Protein AF-A0CLV0-F1 (afdb_monomer)

Nearest PDB structures (foldseek):
  8cqq-assembly1_A  TM=9.476E-01  e=3.083E-15  synthetic construct
  1fch-assembly1_A  TM=4.974E-01  e=4.348E-08  Homo sapiens
  3fp3-assembly1_A  TM=4.958E-01  e=5.703E-08  Saccharomyces cerevisiae
  8ye5-assembly1_A  TM=9.388E-01  e=4.620E-04  Dehalobacter sp.
  8ye5-assembly1_B  TM=9.242E-01  e=5.536E-04  Dehalobacter sp.

Mean predicted aligned error: 18.73 Å

Organism: Paramecium tetraurelia (NCBI:txid5888)

Secondary structure (DSSP, 8-state):
---SSB--STTTTTSBP-EEE--TT--S-SEE-HHHHHHHSGGGGGGEEEHHHHHHHHHHHHHHHHHHHHHHHHHHHHHHHHHHHHHHHHHHHHHHHHHHHHHHHHS-TTTGGGTS-TTTTTTT-SSHHHHHHHHHHHHHHHHHHHHHHHHHHHHHHHSGGG--S-------------------------S-HHHHHHHHHHHHHHHHHHHHHTT-HHHHHHHHHHHHHH-TT-HHHHHHHHHHHHHTT-HHHHHHHHHHHHHTT---HHHHHHHHHHHHHTT-HHHHHHHHHHHHHH---HHHHHHHHHHHHHTT-HHHHHHHHHHHHHH---HHHHHHHHHHHHHHT-HHHHHHHHHHHHHH-TT-HHHHHHHHHHHHHTT-HHHHHHHHHHHHHH-TT-HHHHHHHHHHHHHTT-HHHHHHHHHHHHHH---HHHHHHHHHHHHHTT-HHHHHHHHHHHHHHH--

Sequence (468 aa):
MDYGYYCSILDHTNEPIIGFCFYQECDKPKQICFNCFSQLHQRHQNDCLRFDKIALMISDSVKILDNLEKQEQNKMENMINLFKKNLKFISSEKAKLAQLLQQLNNQDCSQQWRNVTLNKYVKNNKYWYKFHFNSLGLQLEEIKKFERSLDQFFQPYLKADTIFISTSEPQAQIGSIERQNSNRSQESPTQPQGLKSESLAVECLTSAVDLYKEDNYQDALNFSNQAIKINSNLEQAYLIKGLCLVHLEQFEEAVDSLNDCLRLNLKIETVYYHKGYSLFVLKQFDEAIECFDRALELKANPDFYLKKAQALMSQEKYNQALESVNRALDIKTKKEYLHLKGAILHKLGNSQEELNCYLAAHGLDPNSSSINHNIGVALHKLERYQEALQYFDAALAVEPDSPDTLNQKGITLLASQSYQKALECFDSALAYKEKPEYLTNKAKTLNFLKRQKEALDIFEYVSKNYGE

Radius of gyration: 36.19 Å; Cα contacts (8 Å, |Δi|>4): 501; chains: 1; bounding box: 84×63×110 Å

Structure (mmCIF, N/CA/C/O backbone):
data_AF-A0CLV0-F1
#
_entry.id   AF-A0CLV0-F1
#
loop_
_atom_site.group_PDB
_atom_site.id
_atom_site.type_symbol
_atom_site.label_atom_id
_atom_site.label_alt_id
_atom_site.label_comp_id
_atom_site.label_asym_id
_atom_site.label_entity_id
_atom_site.label_seq_id
_atom_site.pdbx_PDB_ins_code
_atom_site.Cartn_x
_atom_site.Cartn_y
_atom_site.Cartn_z
_atom_site.occupancy
_atom_site.B_iso_or_equiv
_atom_site.auth_seq_id
_atom_site.auth_comp_id
_atom_site.auth_asym_id
_atom_site.auth_atom_id
_atom_site.pdbx_PDB_model_num
ATOM 1 N N . MET A 1 1 ? 43.738 6.822 41.430 1.00 32.94 1 MET A N 1
ATOM 2 C CA . MET A 1 1 ? 42.416 7.182 41.975 1.00 32.94 1 MET A CA 1
ATOM 3 C C . MET A 1 1 ? 41.557 5.938 41.841 1.00 32.94 1 MET A C 1
ATOM 5 O O . MET A 1 1 ? 41.251 5.561 40.717 1.00 32.94 1 MET A O 1
ATOM 9 N N . ASP A 1 2 ? 41.316 5.241 42.953 1.00 36.28 2 ASP A N 1
ATOM 10 C CA . ASP A 1 2 ? 40.530 4.002 43.016 1.00 36.28 2 ASP A CA 1
ATOM 11 C C . ASP A 1 2 ? 39.057 4.303 42.723 1.00 36.28 2 ASP A C 1
ATOM 13 O O . ASP A 1 2 ? 38.303 4.718 43.601 1.00 36.28 2 ASP A O 1
ATOM 17 N N . TYR A 1 3 ? 38.647 4.140 41.468 1.00 45.28 3 TYR A N 1
ATOM 18 C CA . TYR A 1 3 ? 37.254 4.279 41.063 1.00 45.28 3 TYR A CA 1
ATOM 19 C C . TYR A 1 3 ? 36.585 2.894 40.994 1.00 45.28 3 TYR A C 1
ATOM 21 O O . TYR A 1 3 ? 36.884 2.097 40.111 1.00 45.28 3 TYR A O 1
ATOM 29 N N . GLY A 1 4 ? 35.631 2.640 41.898 1.00 53.91 4 GLY A N 1
ATOM 30 C CA . GLY A 1 4 ? 34.330 2.088 41.492 1.00 53.91 4 GLY A CA 1
ATOM 31 C C . GLY A 1 4 ? 34.071 0.575 41.518 1.00 53.91 4 GLY A C 1
ATOM 32 O O . GLY A 1 4 ? 33.159 0.151 40.815 1.00 53.91 4 GLY A O 1
ATOM 33 N N . TYR A 1 5 ? 34.784 -0.240 42.304 1.00 64.56 5 TYR A N 1
ATOM 34 C CA . TYR A 1 5 ? 34.462 -1.682 42.439 1.00 64.56 5 TYR A CA 1
ATOM 35 C C . TYR A 1 5 ? 33.765 -2.074 43.743 1.00 64.56 5 TYR A C 1
ATOM 37 O O . TYR A 1 5 ? 33.403 -3.238 43.913 1.00 64.56 5 TYR A O 1
ATOM 45 N N . TYR A 1 6 ? 33.545 -1.117 44.642 1.00 71.56 6 TYR A N 1
ATOM 46 C CA . TYR A 1 6 ? 32.941 -1.353 45.949 1.00 71.56 6 TYR A CA 1
ATOM 47 C C . TYR A 1 6 ? 31.610 -0.615 46.072 1.00 71.56 6 TYR A C 1
ATOM 49 O O . TYR A 1 6 ? 31.406 0.436 45.459 1.00 71.56 6 TYR A O 1
ATOM 57 N N . CYS A 1 7 ? 30.682 -1.197 46.824 1.00 75.06 7 CYS A N 1
ATOM 58 C CA . CYS A 1 7 ? 29.358 -0.641 47.036 1.00 75.06 7 CYS A CA 1
ATOM 59 C C . CYS A 1 7 ? 29.448 0.729 47.712 1.00 75.06 7 CYS A C 1
ATOM 61 O O . CYS A 1 7 ? 30.286 0.953 48.570 1.00 75.06 7 CYS A O 1
ATOM 63 N N . SER A 1 8 ? 28.577 1.662 47.337 1.00 72.44 8 SER A N 1
ATOM 64 C CA . SER A 1 8 ? 28.576 3.028 47.874 1.00 72.44 8 SER A CA 1
ATOM 65 C C . SER A 1 8 ? 27.551 3.247 48.995 1.00 72.44 8 SER A C 1
ATOM 67 O O . SER A 1 8 ? 27.339 4.381 49.419 1.00 72.44 8 SER A O 1
ATOM 69 N N . ILE A 1 9 ? 26.867 2.192 49.450 1.00 78.50 9 ILE A N 1
ATOM 70 C CA . ILE A 1 9 ? 25.898 2.271 50.552 1.00 78.50 9 ILE A CA 1
ATOM 71 C C . ILE A 1 9 ? 26.665 2.289 51.877 1.00 78.50 9 ILE A C 1
ATOM 73 O O . ILE A 1 9 ? 27.536 1.447 52.061 1.00 78.50 9 ILE A O 1
ATOM 77 N N . LEU A 1 10 ? 26.323 3.218 52.784 1.00 71.75 10 LEU A N 1
ATOM 78 C CA . LEU A 1 10 ? 27.003 3.482 54.069 1.00 71.75 10 LEU A CA 1
ATOM 79 C C . LEU A 1 10 ? 27.412 2.210 54.844 1.00 71.75 10 LEU A C 1
ATOM 81 O O . LEU A 1 10 ? 28.551 2.133 55.300 1.00 71.75 10 LEU A O 1
ATOM 85 N N . ASP A 1 11 ? 26.549 1.191 54.894 1.00 76.06 11 ASP A N 1
ATOM 86 C CA . ASP A 1 11 ? 26.804 -0.069 55.615 1.00 76.06 11 ASP A CA 1
ATOM 87 C C . ASP A 1 11 ? 27.501 -1.164 54.779 1.00 76.06 11 ASP A C 1
ATOM 89 O O . ASP A 1 11 ? 27.912 -2.190 55.316 1.00 76.06 11 ASP A O 1
ATOM 93 N N . HIS A 1 12 ? 27.660 -0.970 53.467 1.00 77.81 12 HIS A N 1
ATOM 94 C CA . HIS A 1 12 ? 28.264 -1.931 52.529 1.00 77.81 12 HIS A CA 1
ATOM 95 C C . HIS A 1 12 ? 29.518 -1.375 51.838 1.00 77.81 12 HIS A C 1
ATOM 97 O O . HIS A 1 12 ? 29.984 -1.953 50.861 1.00 77.81 12 HIS A O 1
ATOM 103 N N . THR A 1 13 ? 30.073 -0.263 52.324 1.00 74.94 13 THR A N 1
ATOM 104 C CA . THR A 1 13 ? 31.101 0.541 51.630 1.00 74.94 13 THR A CA 1
ATOM 105 C C . THR A 1 13 ? 32.360 -0.213 51.182 1.00 74.94 13 THR A C 1
ATOM 107 O O . THR A 1 13 ? 33.031 0.212 50.246 1.00 74.94 13 THR A O 1
ATOM 110 N N . ASN A 1 14 ? 32.661 -1.353 51.809 1.00 77.31 14 ASN A N 1
ATOM 111 C CA . ASN A 1 14 ? 33.812 -2.204 51.493 1.00 77.31 14 ASN A CA 1
ATOM 112 C C . ASN A 1 14 ? 33.442 -3.499 50.745 1.00 77.31 14 ASN A C 1
ATOM 114 O O . ASN A 1 14 ? 34.305 -4.348 50.527 1.00 77.31 14 ASN A O 1
ATOM 118 N N . GLU A 1 15 ? 32.176 -3.694 50.363 1.00 79.69 15 GLU A N 1
ATOM 119 C CA . GLU A 1 15 ? 31.750 -4.899 49.650 1.00 79.69 15 GLU A CA 1
ATOM 120 C C . GLU A 1 15 ? 31.927 -4.763 48.139 1.00 79.69 15 GLU A C 1
ATOM 122 O O . GLU A 1 15 ? 31.480 -3.767 47.565 1.00 79.69 15 GLU A O 1
ATOM 127 N N . PRO A 1 16 ? 32.504 -5.766 47.458 1.00 82.06 16 PRO A N 1
ATOM 128 C CA . PRO A 1 16 ? 32.657 -5.721 46.016 1.00 82.06 16 PRO A CA 1
ATOM 129 C C . PRO A 1 16 ? 31.299 -5.810 45.312 1.00 82.06 16 PRO A C 1
ATOM 131 O O . PRO A 1 16 ? 30.414 -6.579 45.703 1.00 82.06 16 PRO A O 1
ATOM 134 N N . ILE A 1 17 ? 31.145 -5.048 44.232 1.00 83.19 17 ILE A N 1
ATOM 135 C CA . ILE A 1 17 ? 30.003 -5.187 43.328 1.00 83.19 17 ILE A CA 1
ATOM 136 C C . ILE A 1 17 ? 30.116 -6.525 42.593 1.00 83.19 17 ILE A C 1
ATOM 138 O O . ILE A 1 17 ? 31.163 -6.874 42.053 1.00 83.19 17 ILE A O 1
ATOM 142 N N . ILE A 1 18 ? 29.019 -7.278 42.563 1.00 77.69 18 ILE A N 1
ATOM 143 C CA . ILE A 1 18 ? 28.933 -8.616 41.968 1.00 77.69 18 ILE A CA 1
ATOM 144 C C . ILE A 1 18 ? 28.013 -8.672 40.744 1.00 77.69 18 ILE A C 1
ATOM 146 O O . ILE A 1 18 ? 27.947 -9.717 40.096 1.00 77.69 18 ILE A O 1
ATOM 150 N N . GLY A 1 19 ? 27.303 -7.586 40.422 1.00 75.81 19 GLY A N 1
ATOM 151 C CA . GLY A 1 19 ? 26.393 -7.528 39.280 1.00 75.81 19 GLY A CA 1
ATOM 152 C C . GLY A 1 19 ? 25.547 -6.259 39.207 1.00 75.81 19 GLY A C 1
ATOM 153 O O . GLY A 1 19 ? 25.827 -5.266 39.885 1.00 75.81 19 GLY A O 1
ATOM 154 N N . PHE A 1 20 ? 24.462 -6.334 38.431 1.00 82.06 20 PHE A N 1
ATOM 155 C CA . PHE A 1 20 ? 23.511 -5.239 38.240 1.00 82.06 20 PHE A CA 1
ATOM 156 C C . PHE A 1 20 ? 22.046 -5.669 38.380 1.00 82.06 20 PHE A C 1
ATOM 158 O O . PHE A 1 20 ? 21.681 -6.801 38.068 1.00 82.06 20 PHE A O 1
ATOM 165 N N . CYS A 1 21 ? 21.196 -4.736 38.809 1.00 79.31 21 CYS A N 1
ATOM 166 C CA . CYS A 1 21 ? 19.741 -4.838 38.766 1.00 79.31 21 CYS A CA 1
ATOM 167 C C . CYS A 1 21 ? 19.196 -4.158 37.505 1.00 79.31 21 CYS A C 1
ATOM 169 O O . CYS A 1 21 ? 19.413 -2.964 37.299 1.00 79.31 21 CYS A O 1
ATOM 171 N N . PHE A 1 22 ? 18.449 -4.908 36.700 1.00 76.12 22 PHE A N 1
ATOM 172 C CA . PHE A 1 22 ? 17.827 -4.443 35.460 1.00 76.12 22 PHE A CA 1
ATOM 173 C C . PHE A 1 22 ? 16.324 -4.171 35.598 1.00 76.12 22 PHE A C 1
ATOM 175 O O . PHE A 1 22 ? 15.702 -3.711 34.643 1.00 76.12 22 PHE A O 1
ATOM 182 N N . TYR A 1 23 ? 15.737 -4.387 36.781 1.00 80.81 23 TYR A N 1
ATOM 183 C CA . TYR A 1 23 ? 14.331 -4.072 37.030 1.00 80.81 23 TYR A CA 1
ATOM 184 C C . TYR A 1 23 ? 14.105 -2.562 36.916 1.00 80.81 23 TYR A C 1
ATOM 186 O O . TYR A 1 23 ? 14.717 -1.778 37.652 1.00 80.81 23 TYR A O 1
ATOM 194 N N . GLN A 1 24 ? 13.271 -2.143 35.963 1.00 79.44 24 GLN A N 1
ATOM 195 C CA . GLN A 1 24 ? 13.138 -0.736 35.576 1.00 79.44 24 GLN A CA 1
ATOM 196 C C . GLN A 1 24 ? 12.584 0.126 36.717 1.00 79.44 24 GLN A C 1
ATOM 198 O O . GLN A 1 24 ? 13.159 1.172 37.003 1.00 79.44 24 GLN A O 1
ATOM 203 N N . GLU A 1 25 ? 11.594 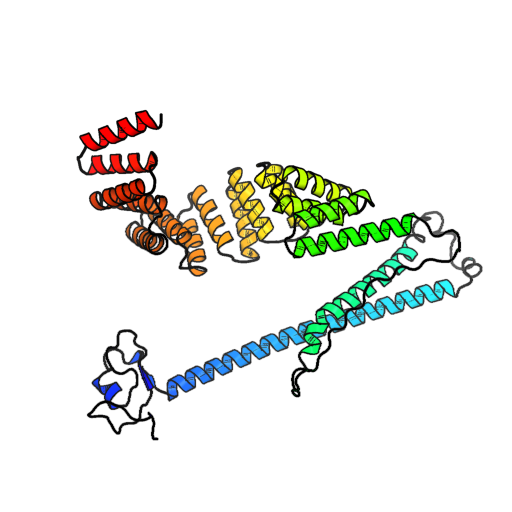-0.378 37.455 1.00 84.88 25 GLU A N 1
ATOM 204 C CA . GLU A 1 25 ? 10.947 0.303 38.590 1.00 84.88 25 GLU A CA 1
ATOM 205 C C . GLU A 1 25 ? 11.703 0.124 39.924 1.00 84.88 25 GLU A C 1
ATOM 207 O O . GLU A 1 25 ? 11.156 0.322 41.007 1.00 84.88 25 GLU A O 1
ATOM 212 N N . CYS A 1 26 ? 12.965 -0.317 39.885 1.00 80.56 26 CYS A N 1
ATOM 213 C CA . CYS A 1 26 ? 13.768 -0.446 41.097 1.00 80.56 26 CYS A CA 1
ATOM 214 C C . CYS A 1 26 ? 14.305 0.920 41.547 1.00 80.56 26 CYS A C 1
ATOM 216 O O . CYS A 1 26 ? 15.228 1.450 40.925 1.00 80.56 26 CYS A O 1
ATOM 218 N N . ASP A 1 27 ? 13.804 1.413 42.681 1.00 81.06 27 ASP A N 1
ATOM 219 C CA . ASP A 1 27 ? 14.262 2.650 43.338 1.00 81.06 27 ASP A CA 1
ATOM 220 C C . ASP A 1 27 ? 15.569 2.478 44.143 1.00 81.06 27 ASP A C 1
ATOM 222 O O . ASP A 1 27 ? 15.998 3.375 44.874 1.00 81.06 27 ASP A O 1
ATOM 226 N N . LYS A 1 28 ? 16.196 1.296 44.082 1.00 82.69 28 LYS A N 1
ATOM 227 C CA . LYS A 1 28 ? 17.449 0.973 44.784 1.00 82.69 28 LYS A CA 1
ATOM 228 C C . LYS A 1 28 ? 18.652 1.075 43.838 1.00 82.69 28 LYS A C 1
ATOM 230 O O . LYS A 1 28 ? 18.478 1.052 42.617 1.00 82.69 28 LYS A O 1
ATOM 235 N N . PRO A 1 29 ? 19.884 1.189 44.372 1.00 77.75 29 PRO A N 1
ATOM 236 C CA . PRO A 1 29 ? 21.083 1.283 43.546 1.00 77.75 29 PRO A CA 1
ATOM 237 C C . PRO A 1 29 ? 21.175 0.137 42.537 1.00 77.75 29 PRO A C 1
ATOM 239 O O . PRO A 1 29 ? 21.000 -1.029 42.878 1.00 77.75 29 PRO A O 1
ATOM 242 N N . LYS A 1 30 ? 21.456 0.468 41.273 1.00 77.19 30 LYS A N 1
ATOM 243 C CA . LYS A 1 30 ? 21.497 -0.524 40.188 1.00 77.19 30 LYS A CA 1
ATOM 244 C C . LYS A 1 30 ? 22.716 -1.444 40.277 1.00 77.19 30 LYS A C 1
ATOM 246 O O . LYS A 1 30 ? 22.667 -2.546 39.750 1.00 77.19 30 LYS A O 1
ATOM 251 N N . GLN A 1 31 ? 23.791 -1.018 40.939 1.00 80.31 31 GLN A N 1
ATOM 252 C CA . GLN A 1 31 ? 24.952 -1.854 41.255 1.00 80.31 31 GLN A CA 1
ATOM 253 C C . GLN A 1 31 ? 24.677 -2.677 42.512 1.00 80.31 31 GLN A C 1
ATOM 255 O O . GLN A 1 31 ? 24.334 -2.120 43.555 1.00 80.31 31 GLN A O 1
ATOM 260 N N . ILE A 1 32 ? 24.862 -3.993 42.429 1.00 80.44 32 ILE A N 1
ATOM 261 C CA . ILE A 1 32 ? 24.569 -4.901 43.541 1.00 80.44 32 ILE A CA 1
ATOM 262 C C . ILE A 1 32 ? 25.852 -5.531 44.088 1.00 80.44 32 ILE A C 1
ATOM 264 O O . ILE A 1 32 ? 26.602 -6.164 43.351 1.00 80.44 32 ILE A O 1
ATOM 268 N N . CYS A 1 33 ? 26.102 -5.381 45.389 1.00 84.69 33 CYS A N 1
ATOM 269 C CA . CYS A 1 33 ? 26.968 -6.279 46.161 1.00 84.69 33 CYS A CA 1
ATOM 270 C C . CYS A 1 33 ? 26.133 -7.420 46.775 1.00 84.69 33 CYS A C 1
ATOM 272 O O . CYS A 1 33 ? 24.911 -7.471 46.589 1.00 84.69 33 CYS A O 1
ATOM 274 N N . PHE A 1 34 ? 26.769 -8.332 47.515 1.00 83.38 34 PHE A N 1
ATOM 275 C CA . PHE A 1 34 ? 26.077 -9.468 48.131 1.00 83.38 34 PHE A CA 1
ATOM 276 C C . PHE A 1 34 ? 24.990 -9.022 49.122 1.00 83.38 34 PHE A C 1
ATOM 278 O O . PHE A 1 34 ? 23.863 -9.522 49.049 1.00 83.38 34 PHE A O 1
ATOM 285 N N . ASN A 1 35 ? 25.272 -8.036 49.981 1.00 83.69 35 ASN A N 1
ATOM 286 C CA . ASN A 1 35 ? 24.275 -7.558 50.942 1.00 83.69 35 ASN A CA 1
ATOM 287 C C . ASN A 1 35 ? 23.177 -6.710 50.297 1.00 83.69 35 ASN A C 1
ATOM 289 O O . ASN A 1 35 ? 22.013 -6.834 50.672 1.00 83.69 35 ASN A O 1
ATOM 293 N N . CYS A 1 36 ? 23.488 -5.908 49.272 1.00 83.19 36 CYS A N 1
ATOM 294 C CA . CYS A 1 36 ? 22.446 -5.228 48.497 1.00 83.19 36 CYS A CA 1
ATOM 295 C C . CYS A 1 36 ? 21.480 -6.242 47.884 1.00 83.19 36 CYS A C 1
ATOM 297 O O . CYS A 1 36 ? 20.267 -6.101 48.028 1.00 83.19 36 CYS A O 1
ATOM 299 N N . PHE A 1 37 ? 22.004 -7.284 47.236 1.00 82.12 37 PHE A N 1
ATOM 300 C CA . PHE A 1 37 ? 21.176 -8.317 46.624 1.00 82.12 37 PHE A CA 1
ATOM 301 C C . PHE A 1 37 ? 20.274 -9.011 47.657 1.00 82.12 37 PHE A C 1
ATOM 303 O O . PHE A 1 37 ? 19.069 -9.138 47.433 1.00 82.12 37 PHE A O 1
ATOM 310 N N . SER A 1 38 ? 20.833 -9.387 48.812 1.00 82.56 38 SER A N 1
ATOM 311 C CA . SER A 1 38 ? 20.102 -10.110 49.854 1.00 82.56 38 SER A CA 1
ATOM 312 C C . SER A 1 38 ? 19.135 -9.246 50.664 1.00 82.56 38 SER A C 1
ATOM 314 O O . SER A 1 38 ? 18.177 -9.798 51.190 1.00 82.56 38 SER A O 1
ATOM 316 N N . GLN A 1 39 ? 19.330 -7.928 50.767 1.00 83.50 39 GLN A N 1
ATOM 317 C CA . GLN A 1 39 ? 18.501 -7.064 51.623 1.00 83.50 39 GLN A CA 1
ATOM 318 C C . GLN A 1 39 ? 17.591 -6.107 50.845 1.00 83.50 39 GLN A C 1
ATOM 320 O O . GLN A 1 39 ? 16.485 -5.809 51.290 1.00 83.50 39 GLN A O 1
ATOM 325 N N . LEU A 1 40 ? 18.033 -5.618 49.684 1.00 83.50 40 LEU A N 1
ATOM 326 C CA . LEU A 1 40 ? 17.370 -4.529 48.956 1.00 83.50 40 LEU A CA 1
ATOM 327 C C . LEU A 1 40 ? 16.678 -4.988 47.669 1.00 83.50 40 LEU A C 1
ATOM 329 O O . LEU A 1 40 ? 15.715 -4.348 47.252 1.00 83.50 40 LEU A O 1
ATOM 333 N N . HIS A 1 41 ? 17.118 -6.095 47.062 1.00 84.00 41 HIS A N 1
ATOM 334 C CA . HIS A 1 41 ? 16.598 -6.567 45.770 1.00 84.00 41 HIS A CA 1
ATOM 335 C C . HIS A 1 41 ? 15.760 -7.856 45.865 1.00 84.00 41 HIS A C 1
ATOM 337 O O . HIS A 1 41 ? 15.414 -8.443 44.840 1.00 84.00 41 HIS A O 1
ATOM 343 N N . GLN A 1 42 ? 15.359 -8.279 47.074 1.00 79.31 42 GLN A N 1
ATOM 344 C CA . GLN A 1 42 ? 14.649 -9.550 47.278 1.00 79.31 42 GLN A CA 1
ATOM 345 C C . GLN A 1 42 ? 13.313 -9.682 46.530 1.00 79.31 42 GLN A C 1
ATOM 347 O O . GLN A 1 42 ? 12.883 -10.801 46.253 1.00 79.31 42 GLN A O 1
ATOM 352 N N . ARG A 1 43 ? 12.638 -8.573 46.217 1.00 82.50 43 ARG A N 1
ATOM 353 C CA . ARG A 1 43 ? 11.323 -8.601 45.555 1.00 82.50 43 ARG A CA 1
ATOM 354 C C . ARG A 1 43 ? 11.400 -8.883 44.051 1.00 82.50 43 ARG A C 1
ATOM 356 O O . ARG A 1 43 ? 10.421 -9.347 43.486 1.00 82.50 43 ARG A O 1
ATOM 363 N N . HIS A 1 44 ? 12.552 -8.640 43.427 1.00 80.19 44 HIS A N 1
ATOM 364 C CA . HIS A 1 44 ? 12.787 -8.779 41.983 1.00 80.19 44 HIS A CA 1
ATOM 365 C C . HIS A 1 44 ? 14.189 -9.362 41.728 1.00 80.19 44 HIS A C 1
ATOM 367 O O . HIS A 1 44 ? 15.011 -8.817 40.993 1.00 80.19 44 HIS A O 1
ATOM 373 N N . GLN A 1 45 ? 14.503 -10.469 42.407 1.00 79.31 45 GLN A N 1
ATOM 374 C CA . GLN A 1 45 ? 15.832 -11.102 42.360 1.00 79.31 45 GLN A CA 1
ATOM 375 C C . GLN A 1 45 ? 16.175 -11.644 40.969 1.00 79.31 45 GLN A C 1
ATOM 377 O O . GLN A 1 45 ? 17.343 -11.701 40.597 1.00 79.31 45 GLN A O 1
ATOM 382 N N . ASN A 1 46 ? 15.158 -12.025 40.194 1.00 79.31 46 ASN A N 1
ATOM 383 C CA . ASN A 1 46 ? 15.332 -12.586 38.855 1.00 79.31 46 ASN A CA 1
ATOM 384 C C . ASN A 1 46 ? 15.851 -11.553 37.844 1.00 79.31 46 ASN A C 1
ATOM 386 O O . ASN A 1 46 ? 16.520 -11.929 36.884 1.00 79.31 46 ASN A O 1
ATOM 390 N N . ASP A 1 47 ? 15.612 -10.268 38.107 1.00 79.94 47 ASP A N 1
ATOM 391 C CA . ASP A 1 47 ? 16.060 -9.147 37.279 1.00 79.94 47 ASP A CA 1
ATOM 392 C C . ASP A 1 47 ? 17.453 -8.636 37.686 1.00 79.94 47 ASP A C 1
ATOM 394 O O . ASP A 1 47 ? 17.965 -7.654 37.146 1.00 79.94 47 ASP A O 1
ATOM 398 N N . CYS A 1 48 ? 18.081 -9.287 38.665 1.00 76.19 48 CYS A N 1
ATOM 399 C CA . CYS A 1 48 ? 19.417 -8.984 39.150 1.00 76.19 48 CYS A CA 1
ATOM 400 C C . CYS A 1 48 ? 20.411 -10.017 38.614 1.00 76.19 48 CYS A C 1
ATOM 402 O O . CYS A 1 48 ? 20.407 -11.180 39.021 1.00 76.19 48 CYS A O 1
ATOM 404 N N . LEU A 1 49 ? 21.290 -9.594 37.707 1.00 72.94 49 LEU A N 1
ATOM 405 C CA . LEU A 1 49 ? 22.262 -10.474 37.068 1.00 72.94 49 LEU A CA 1
ATOM 406 C C . LEU A 1 49 ? 23.663 -10.211 37.607 1.00 72.94 49 LEU A C 1
ATOM 408 O O . LEU A 1 49 ? 24.151 -9.081 37.617 1.00 72.94 49 LEU A O 1
ATOM 412 N N . ARG A 1 50 ? 24.320 -11.290 38.030 1.00 78.00 50 ARG A N 1
ATOM 413 C CA . ARG A 1 50 ? 25.724 -11.280 38.430 1.00 78.00 50 ARG A CA 1
ATOM 414 C C . ARG A 1 50 ? 26.649 -11.277 37.212 1.00 78.00 50 ARG A C 1
ATOM 416 O O . ARG A 1 50 ? 26.267 -11.735 36.134 1.00 78.00 50 ARG A O 1
ATOM 423 N N . PHE A 1 51 ? 27.867 -10.768 37.387 1.00 72.69 51 PHE A N 1
ATOM 424 C CA . PHE A 1 51 ? 28.851 -10.640 36.309 1.00 72.69 51 PHE A CA 1
ATOM 425 C C . PHE A 1 51 ? 29.198 -11.964 35.628 1.00 72.69 51 PHE A C 1
ATOM 427 O O . PHE A 1 51 ? 29.360 -11.988 34.416 1.00 72.69 51 PHE A O 1
ATOM 434 N N . ASP A 1 52 ? 29.269 -13.060 36.377 1.00 70.81 52 ASP A N 1
ATOM 435 C CA . ASP A 1 52 ? 29.485 -14.412 35.853 1.00 70.81 52 ASP A CA 1
ATOM 436 C C . ASP A 1 52 ? 28.362 -14.841 34.897 1.00 70.81 52 ASP A C 1
ATOM 438 O O . ASP A 1 52 ? 28.628 -15.322 33.797 1.00 70.81 52 ASP A O 1
ATOM 442 N N . LYS A 1 53 ? 27.103 -14.591 35.266 1.00 68.31 53 LYS A N 1
ATOM 443 C CA . LYS A 1 53 ? 25.942 -14.883 34.417 1.00 68.31 53 LYS A CA 1
ATOM 444 C C . LYS A 1 53 ? 25.890 -13.979 33.183 1.00 68.31 53 LYS A C 1
ATOM 446 O O . LYS A 1 53 ? 25.613 -14.467 32.092 1.00 68.31 53 LYS A O 1
ATOM 451 N N . ILE A 1 54 ? 26.200 -12.689 33.330 1.00 63.25 54 ILE A N 1
ATOM 452 C CA . ILE A 1 54 ? 26.289 -11.746 32.201 1.00 63.25 54 ILE A CA 1
ATOM 453 C C . ILE A 1 54 ? 27.415 -12.164 31.245 1.00 63.25 54 ILE A C 1
ATOM 455 O O . ILE A 1 54 ? 27.208 -12.215 30.035 1.00 63.25 54 ILE A O 1
ATOM 459 N N . ALA A 1 55 ? 28.587 -12.521 31.773 1.00 61.62 55 ALA A N 1
ATOM 460 C CA . ALA A 1 55 ? 29.724 -12.981 30.982 1.00 61.62 55 ALA A CA 1
ATOM 461 C C . ALA A 1 55 ? 29.408 -14.276 30.218 1.00 61.62 55 ALA A C 1
ATOM 463 O O . ALA A 1 55 ? 29.779 -14.396 29.052 1.00 61.62 55 ALA A O 1
ATOM 464 N N . LEU A 1 56 ? 28.676 -15.213 30.832 1.00 64.75 56 LEU A N 1
ATOM 465 C CA . LEU A 1 56 ? 28.183 -16.419 30.158 1.00 64.75 56 LEU A CA 1
ATOM 466 C C . LEU A 1 56 ? 27.217 -16.079 29.016 1.00 64.75 56 LEU A C 1
ATOM 468 O O . LEU A 1 56 ? 27.402 -16.566 27.905 1.00 64.75 56 LEU A O 1
ATOM 472 N N . MET A 1 57 ? 26.246 -15.191 29.248 1.00 63.28 57 MET A N 1
ATOM 473 C CA . MET A 1 57 ? 25.296 -14.761 28.212 1.00 63.28 57 MET A CA 1
ATOM 474 C C . MET A 1 57 ? 25.994 -14.072 27.031 1.00 63.28 57 MET A C 1
ATOM 476 O O . MET A 1 57 ? 25.653 -14.330 25.875 1.00 63.28 57 MET A O 1
ATOM 480 N N . ILE A 1 58 ? 26.990 -13.226 27.306 1.00 58.19 58 ILE A N 1
ATOM 481 C CA . ILE A 1 58 ? 27.812 -12.589 26.269 1.00 58.19 58 ILE A CA 1
ATOM 482 C C . ILE A 1 58 ? 28.622 -13.650 25.520 1.00 58.19 58 ILE A C 1
ATOM 484 O O . ILE A 1 58 ? 28.614 -13.660 24.293 1.00 58.19 58 ILE A O 1
ATOM 488 N N . SER A 1 59 ? 29.273 -14.574 26.232 1.00 66.88 59 SER A N 1
ATOM 489 C CA . SER A 1 59 ? 30.052 -15.656 25.620 1.00 66.88 59 SER A CA 1
ATOM 490 C C . SER A 1 59 ? 29.203 -16.529 24.692 1.00 66.88 59 SER A C 1
ATOM 492 O O . SER A 1 59 ? 29.642 -16.852 23.589 1.00 66.88 59 SER A O 1
ATOM 494 N N . ASP A 1 60 ? 27.982 -16.881 25.093 1.00 64.94 60 ASP A N 1
ATOM 495 C CA . ASP A 1 60 ? 27.084 -17.685 24.263 1.00 64.94 60 ASP A CA 1
ATOM 496 C C . ASP A 1 60 ? 26.551 -16.901 23.060 1.00 64.94 60 ASP A C 1
ATOM 498 O O . ASP A 1 60 ? 26.471 -17.446 21.959 1.00 64.94 60 ASP A O 1
ATOM 502 N N . SER A 1 61 ? 26.281 -15.605 23.232 1.00 55.38 61 SER A N 1
ATOM 503 C CA . SER A 1 61 ? 25.895 -14.723 22.124 1.00 55.38 61 SER A CA 1
ATOM 504 C C . SER A 1 61 ? 27.016 -14.597 21.087 1.00 55.38 61 SER A C 1
ATOM 506 O O . SER A 1 61 ? 26.753 -14.699 19.891 1.00 55.38 61 SER A O 1
ATOM 508 N N . VAL A 1 62 ? 28.271 -14.458 21.530 1.00 65.94 62 VAL A N 1
ATOM 509 C CA . VAL A 1 62 ? 29.449 -14.429 20.645 1.00 65.94 62 VAL A CA 1
ATOM 510 C C . VAL A 1 62 ? 29.574 -15.739 19.861 1.00 65.94 62 VAL A C 1
ATOM 512 O O . VAL A 1 62 ? 29.696 -15.697 18.643 1.00 65.94 62 VAL A O 1
ATOM 515 N N . LYS A 1 63 ? 29.423 -16.908 20.503 1.00 72.88 63 LYS A N 1
ATOM 516 C CA . LYS A 1 63 ? 29.455 -18.209 19.798 1.00 72.88 63 LYS A CA 1
ATOM 517 C C . LYS A 1 63 ? 28.364 -18.341 18.729 1.00 72.88 63 LYS A C 1
ATOM 519 O O . LYS A 1 63 ? 28.588 -18.973 17.697 1.00 72.88 63 LYS A O 1
ATOM 524 N N . ILE A 1 64 ? 27.167 -17.806 18.983 1.00 63.62 64 ILE A N 1
ATOM 525 C CA . ILE A 1 64 ? 26.066 -17.820 18.009 1.00 63.62 64 ILE A CA 1
ATOM 526 C C . ILE A 1 64 ? 26.417 -16.939 16.808 1.00 63.62 64 ILE A C 1
ATOM 528 O O . ILE A 1 64 ? 26.251 -17.377 15.669 1.00 63.62 64 ILE A O 1
ATOM 532 N N . LEU A 1 65 ? 26.929 -15.733 17.058 1.00 52.91 65 LEU A N 1
ATOM 533 C CA . LEU A 1 65 ? 27.340 -14.806 16.005 1.00 52.91 65 LEU A CA 1
ATOM 534 C C . LEU A 1 65 ? 28.491 -15.377 15.165 1.00 52.91 65 LEU A C 1
ATOM 536 O O . LEU A 1 65 ? 28.379 -15.379 13.942 1.00 52.91 65 LEU A O 1
ATOM 540 N N . ASP A 1 66 ? 29.505 -15.981 15.792 1.00 70.25 66 ASP A N 1
ATOM 541 C CA . ASP A 1 66 ? 30.611 -16.661 15.097 1.00 70.25 66 ASP A CA 1
ATOM 542 C C . ASP A 1 66 ? 30.108 -17.786 14.172 1.00 70.25 66 ASP A C 1
ATOM 544 O O . ASP A 1 66 ? 30.642 -18.019 13.085 1.00 70.25 66 ASP A O 1
ATOM 548 N N . ASN A 1 67 ? 29.074 -18.524 14.593 1.00 71.69 67 ASN A N 1
ATOM 549 C CA . ASN A 1 67 ? 28.485 -19.590 13.781 1.00 71.69 67 ASN A CA 1
ATOM 550 C C . ASN A 1 67 ? 27.686 -19.044 12.593 1.00 71.69 67 ASN A C 1
ATOM 552 O O . ASN A 1 67 ? 27.758 -19.616 11.504 1.00 71.69 67 ASN A O 1
ATOM 556 N N . LEU A 1 68 ? 26.937 -17.957 12.785 1.00 56.59 68 LEU A N 1
ATOM 557 C CA . LEU A 1 68 ? 26.208 -17.290 11.704 1.00 56.59 68 LEU A CA 1
ATOM 558 C C . LEU A 1 68 ? 27.173 -16.683 10.681 1.00 56.59 68 LEU A C 1
ATOM 560 O O . LEU A 1 68 ? 26.981 -16.869 9.481 1.00 56.59 68 LEU A O 1
ATOM 564 N N . GLU A 1 69 ? 28.251 -16.047 11.143 1.00 59.09 69 GLU A N 1
ATOM 565 C CA . GLU A 1 69 ? 29.299 -15.507 10.277 1.00 59.09 69 GLU A CA 1
ATOM 566 C C . GLU A 1 69 ? 29.916 -16.607 9.399 1.00 59.09 69 GLU A C 1
ATOM 568 O O . GLU A 1 69 ? 29.965 -16.473 8.174 1.00 59.09 69 GLU A O 1
ATOM 573 N N . LYS A 1 70 ? 30.285 -17.752 9.990 1.00 75.19 70 LYS A N 1
ATOM 574 C CA . LYS A 1 70 ? 30.807 -18.912 9.243 1.00 75.19 70 LYS A CA 1
ATOM 575 C C . LYS A 1 70 ? 29.808 -19.475 8.229 1.00 75.19 70 LYS A C 1
ATOM 577 O O . LYS A 1 70 ? 30.208 -19.937 7.159 1.00 75.19 70 LYS A O 1
ATOM 582 N N . GLN A 1 71 ? 28.511 -19.477 8.542 1.00 61.84 71 GLN A N 1
ATOM 583 C CA . GLN A 1 71 ? 27.481 -19.933 7.603 1.00 61.84 71 GLN A CA 1
ATOM 584 C C . GLN A 1 71 ? 27.366 -19.006 6.391 1.00 61.84 71 GLN A C 1
ATOM 586 O O . GLN A 1 71 ? 27.272 -19.495 5.263 1.00 61.84 71 GLN A O 1
ATOM 591 N N . GLU A 1 72 ? 27.406 -17.692 6.602 1.00 54.84 72 GLU A N 1
ATOM 592 C CA . GLU A 1 72 ? 27.363 -16.716 5.511 1.00 54.84 72 GLU A CA 1
ATOM 593 C C . GLU A 1 72 ? 28.644 -16.744 4.664 1.00 54.84 72 GLU A C 1
ATOM 595 O O . GLU A 1 72 ? 28.558 -16.751 3.433 1.00 54.84 72 GLU A O 1
ATOM 600 N N . GLN A 1 73 ? 29.821 -16.891 5.287 1.00 59.06 73 GLN A N 1
ATOM 601 C CA . GLN A 1 73 ? 31.090 -17.098 4.574 1.00 59.06 73 GLN A CA 1
ATOM 602 C C . GLN A 1 73 ? 31.032 -18.339 3.662 1.00 59.06 73 GLN A C 1
ATOM 604 O O . GLN A 1 73 ? 31.331 -18.247 2.471 1.00 59.06 73 GLN A O 1
ATOM 609 N N . ASN A 1 74 ? 30.533 -19.476 4.163 1.00 72.00 74 ASN A N 1
ATOM 610 C CA . ASN A 1 74 ? 30.370 -20.698 3.364 1.00 72.00 74 ASN A CA 1
ATOM 611 C C . ASN A 1 74 ? 29.389 -20.529 2.188 1.00 72.00 74 ASN A C 1
ATOM 613 O O . ASN A 1 74 ? 29.614 -21.065 1.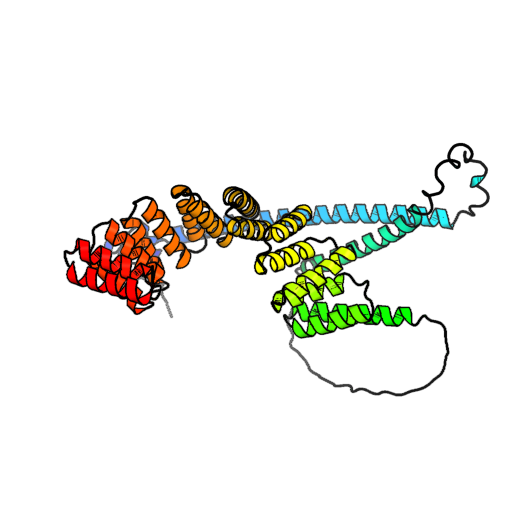098 1.00 72.00 74 ASN A O 1
ATOM 617 N N . LYS A 1 75 ? 28.283 -19.792 2.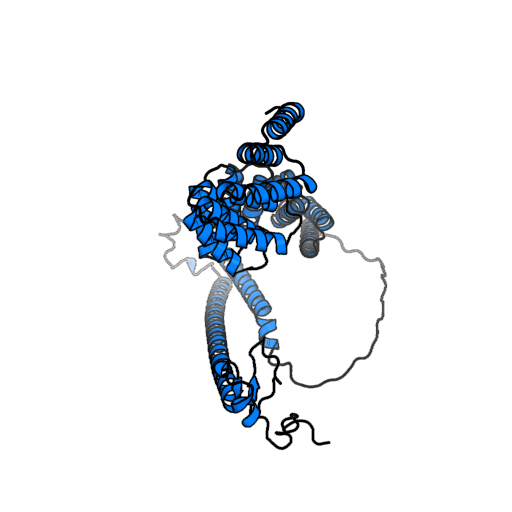368 1.00 54.19 75 LYS A N 1
ATOM 618 C CA . LYS A 1 75 ? 27.352 -19.481 1.265 1.00 54.19 75 LYS A CA 1
ATOM 619 C C . LYS A 1 75 ? 28.034 -18.634 0.191 1.00 54.19 75 LYS A C 1
ATOM 621 O O . LYS A 1 75 ? 27.853 -18.898 -1.001 1.00 54.19 75 LYS A O 1
ATOM 626 N N . MET A 1 76 ? 28.841 -17.659 0.606 1.00 47.16 76 MET A N 1
ATOM 627 C CA . MET A 1 76 ? 29.586 -16.783 -0.293 1.00 47.16 76 MET A CA 1
ATOM 628 C C . MET A 1 76 ? 30.649 -17.556 -1.087 1.00 47.16 76 MET A C 1
ATOM 630 O O . MET A 1 76 ? 30.721 -17.415 -2.309 1.00 47.16 76 MET A O 1
ATOM 634 N N . GLU A 1 77 ? 31.399 -18.455 -0.445 1.00 71.00 77 GLU A N 1
ATOM 635 C CA . GLU A 1 77 ? 32.357 -19.334 -1.130 1.00 71.00 77 GLU A CA 1
ATOM 636 C C . GLU A 1 77 ? 31.681 -20.257 -2.153 1.00 71.00 77 GLU A C 1
ATOM 638 O O . GLU A 1 77 ? 32.166 -20.409 -3.279 1.00 71.00 77 GLU A O 1
ATOM 643 N N . ASN A 1 78 ? 30.528 -20.840 -1.808 1.00 61.75 78 ASN A N 1
ATOM 644 C CA . ASN A 1 78 ? 29.758 -21.686 -2.724 1.00 61.75 78 ASN A CA 1
ATOM 645 C C . ASN A 1 78 ? 29.278 -20.914 -3.960 1.00 61.75 78 ASN A C 1
ATOM 647 O O . ASN A 1 78 ? 29.390 -21.414 -5.084 1.00 61.75 78 ASN A O 1
ATOM 651 N N . MET A 1 79 ? 28.803 -19.682 -3.768 1.00 51.62 79 MET A N 1
ATOM 652 C CA . MET A 1 79 ? 28.453 -18.774 -4.860 1.00 51.62 79 MET A CA 1
ATOM 653 C C . MET A 1 79 ? 29.667 -18.489 -5.752 1.00 51.62 79 MET A C 1
ATOM 655 O O . MET A 1 79 ? 29.598 -18.698 -6.964 1.00 51.62 79 MET A O 1
ATOM 659 N N . ILE A 1 80 ? 30.803 -18.093 -5.168 1.00 60.31 80 ILE A N 1
ATOM 660 C CA . ILE A 1 80 ? 32.048 -17.813 -5.903 1.00 60.31 80 ILE A CA 1
ATOM 661 C C . ILE A 1 80 ? 32.495 -19.037 -6.717 1.00 60.31 80 ILE A C 1
ATOM 663 O O . ILE A 1 80 ? 32.883 -18.907 -7.882 1.00 60.31 80 ILE A O 1
ATOM 667 N N . ASN A 1 81 ? 32.414 -20.239 -6.146 1.00 68.44 81 ASN A N 1
ATOM 668 C CA . ASN A 1 81 ? 32.771 -21.479 -6.834 1.00 68.44 81 ASN A CA 1
ATOM 669 C C . ASN A 1 81 ? 31.830 -21.792 -8.008 1.00 68.44 81 ASN A C 1
ATOM 671 O O . ASN A 1 81 ? 32.301 -22.200 -9.077 1.00 68.44 81 ASN A O 1
ATOM 675 N N . LEU A 1 82 ? 30.524 -21.552 -7.856 1.00 57.22 82 LEU A N 1
ATOM 676 C CA . LEU A 1 82 ? 29.550 -21.699 -8.940 1.00 57.22 82 LEU A CA 1
ATOM 677 C C . LEU A 1 82 ? 29.835 -20.712 -10.083 1.00 57.22 82 LEU A C 1
ATOM 679 O O . LEU A 1 82 ? 29.863 -21.110 -11.250 1.00 57.22 82 LEU A O 1
ATOM 683 N N . PHE A 1 83 ? 30.146 -19.456 -9.754 1.00 51.41 83 PHE A N 1
ATOM 684 C CA . PHE A 1 83 ? 30.537 -18.448 -10.740 1.00 51.41 83 PHE A CA 1
ATOM 685 C C . PHE A 1 83 ? 31.817 -18.834 -11.482 1.00 51.41 83 PHE A C 1
ATOM 687 O O . PHE A 1 83 ? 31.828 -18.823 -12.712 1.00 51.41 83 PHE A O 1
ATOM 694 N N . LYS A 1 84 ? 32.868 -19.265 -10.772 1.00 64.06 84 LYS A N 1
ATOM 695 C CA . LYS A 1 84 ? 34.117 -19.749 -11.389 1.00 64.06 84 LYS A CA 1
ATOM 696 C C . LYS A 1 84 ? 33.873 -20.923 -12.342 1.00 64.06 84 LYS A C 1
ATOM 698 O O . LYS A 1 84 ? 34.512 -21.004 -13.393 1.00 64.06 84 LYS A O 1
ATOM 703 N N . LYS A 1 85 ? 32.950 -21.832 -12.006 1.00 66.06 85 LYS A N 1
ATOM 704 C CA . LYS A 1 85 ? 32.570 -22.962 -12.869 1.00 66.06 85 LYS A CA 1
ATOM 705 C C . LYS A 1 85 ? 31.870 -22.490 -14.147 1.00 66.06 85 LYS A C 1
ATOM 707 O O . LYS A 1 85 ? 32.231 -22.950 -15.230 1.00 66.06 85 LYS A O 1
ATOM 712 N N . ASN A 1 86 ? 30.933 -21.550 -14.031 1.00 53.25 86 ASN A N 1
ATOM 713 C CA . ASN A 1 86 ? 30.231 -20.973 -15.180 1.00 53.25 86 ASN A CA 1
ATOM 714 C C . ASN A 1 86 ? 31.183 -20.186 -16.090 1.00 53.25 86 ASN A C 1
ATOM 716 O O . ASN A 1 86 ? 31.143 -20.357 -17.305 1.00 53.25 86 ASN A O 1
ATOM 720 N N . LEU A 1 87 ? 32.103 -19.408 -15.514 1.00 54.72 87 LEU A N 1
ATOM 721 C CA . LEU A 1 87 ? 33.148 -18.696 -16.254 1.00 54.72 87 LEU A CA 1
ATOM 722 C C . LEU A 1 87 ? 34.019 -19.660 -17.070 1.00 54.72 87 LEU A C 1
ATOM 724 O O . LEU A 1 87 ? 34.191 -19.461 -18.268 1.00 54.72 87 LEU A O 1
ATOM 728 N N . LYS A 1 88 ? 34.489 -20.763 -16.467 1.00 68.06 88 LYS A N 1
ATOM 729 C CA . LYS A 1 88 ? 35.248 -21.803 -17.190 1.00 68.06 88 LYS A CA 1
ATOM 730 C C . LYS A 1 88 ? 34.452 -22.431 -18.337 1.00 68.06 88 LYS A C 1
ATOM 732 O O . LYS A 1 88 ? 35.022 -22.686 -19.397 1.00 68.06 88 LYS A O 1
ATOM 737 N N . PHE A 1 89 ? 33.158 -22.690 -18.136 1.00 57.78 89 PHE A N 1
ATOM 738 C CA . PHE A 1 89 ? 32.283 -23.215 -19.188 1.00 57.78 89 PHE A CA 1
ATOM 739 C C . PHE A 1 89 ? 32.168 -22.229 -20.358 1.00 57.78 89 PHE A C 1
ATOM 741 O O . PHE A 1 89 ? 32.393 -22.604 -21.506 1.00 57.78 89 PHE A O 1
ATOM 748 N N . ILE A 1 90 ? 31.923 -20.953 -20.057 1.00 52.09 90 ILE A N 1
ATOM 749 C CA . ILE A 1 90 ? 31.812 -19.883 -21.052 1.00 52.09 90 ILE A CA 1
ATOM 750 C C . ILE A 1 90 ? 33.122 -19.706 -21.831 1.00 52.09 90 ILE A C 1
ATOM 752 O O . ILE A 1 90 ? 33.102 -19.648 -23.061 1.00 52.09 90 ILE A O 1
ATOM 756 N N . SER A 1 91 ? 34.273 -19.689 -21.152 1.00 58.53 91 SER A N 1
ATOM 757 C CA . SER A 1 91 ? 35.579 -19.597 -21.816 1.00 58.53 91 SER A CA 1
ATOM 758 C C . SER A 1 91 ? 35.869 -20.804 -22.721 1.00 58.53 91 SER A C 1
ATOM 760 O O . SER A 1 91 ? 36.478 -20.642 -23.778 1.00 58.53 91 SER A O 1
ATOM 762 N N . SER A 1 92 ? 35.411 -22.004 -22.345 1.00 64.00 92 SER A N 1
ATOM 763 C CA . SER A 1 92 ? 35.529 -23.217 -23.168 1.00 64.00 92 SER A CA 1
ATOM 764 C C . SER A 1 92 ? 34.694 -23.122 -24.449 1.00 64.00 92 SER A C 1
ATOM 766 O O . SER A 1 92 ? 35.210 -23.368 -25.540 1.00 64.00 92 SER A O 1
ATOM 768 N N . GLU A 1 93 ? 33.433 -22.694 -24.349 1.00 61.44 93 GLU A N 1
ATOM 769 C CA . GLU A 1 93 ? 32.575 -22.491 -25.525 1.00 61.44 93 GLU A CA 1
ATOM 770 C C . GLU A 1 93 ? 33.134 -21.397 -26.445 1.00 61.44 93 GLU A C 1
ATOM 772 O O . GLU A 1 93 ? 33.256 -21.600 -27.653 1.00 61.44 93 GLU A O 1
ATOM 777 N N . LYS A 1 94 ? 33.611 -20.285 -25.877 1.00 58.91 94 LYS A N 1
ATOM 778 C CA . LYS A 1 94 ? 34.301 -19.213 -26.612 1.00 58.91 94 LYS A CA 1
ATOM 779 C C . LYS A 1 94 ? 35.493 -19.733 -27.429 1.00 58.91 94 LYS A C 1
ATOM 781 O O . LYS A 1 94 ? 35.655 -19.347 -28.587 1.00 58.91 94 LYS A O 1
ATOM 786 N N . ALA A 1 95 ? 36.306 -20.624 -26.855 1.00 64.81 95 ALA A N 1
ATOM 787 C CA . ALA A 1 95 ? 37.451 -21.224 -27.541 1.00 64.81 95 ALA A CA 1
ATOM 788 C C . ALA A 1 95 ? 37.027 -22.144 -28.701 1.00 64.81 95 ALA A C 1
ATOM 790 O O . ALA A 1 95 ? 37.619 -22.073 -29.780 1.00 64.81 95 ALA A O 1
ATOM 791 N N . LYS A 1 96 ? 35.970 -22.950 -28.521 1.00 62.09 96 LYS A N 1
ATOM 792 C CA . LYS A 1 96 ? 35.413 -23.798 -29.592 1.00 62.09 96 LYS A CA 1
ATOM 793 C C . LYS A 1 96 ? 34.919 -22.963 -30.773 1.00 62.09 96 LYS A C 1
ATOM 795 O O . LYS A 1 96 ? 35.229 -23.285 -31.917 1.00 62.09 96 LYS A O 1
ATOM 800 N N . LEU A 1 97 ? 34.195 -21.873 -30.505 1.00 52.81 97 LEU A N 1
ATOM 801 C CA . LEU A 1 97 ? 33.678 -20.983 -31.550 1.00 52.81 97 LEU A CA 1
ATOM 802 C C . LEU A 1 97 ? 34.814 -20.293 -32.319 1.00 52.81 97 LEU A C 1
ATOM 804 O O . LEU A 1 97 ? 34.764 -20.207 -33.545 1.00 52.81 97 LEU A O 1
ATOM 808 N N . ALA A 1 98 ? 35.871 -19.863 -31.622 1.00 58.56 98 ALA A N 1
ATOM 809 C CA . ALA A 1 98 ? 37.056 -19.283 -32.253 1.00 58.56 98 ALA A CA 1
ATOM 810 C C . ALA A 1 98 ? 37.798 -20.291 -33.153 1.00 58.56 98 ALA A C 1
ATOM 812 O O . ALA A 1 98 ? 38.210 -19.939 -34.259 1.00 58.56 98 ALA A O 1
ATOM 813 N N . GLN A 1 99 ? 37.920 -21.552 -32.722 1.00 62.59 99 GLN A N 1
ATOM 814 C CA . GLN A 1 99 ? 38.526 -22.616 -33.527 1.00 62.59 99 GLN A CA 1
ATOM 815 C C . GLN A 1 99 ? 37.695 -22.925 -34.782 1.00 62.59 99 GLN A C 1
ATOM 817 O O . GLN A 1 99 ? 38.258 -23.096 -35.864 1.00 62.59 99 GLN A O 1
ATOM 822 N N . LEU A 1 100 ? 36.364 -22.941 -34.657 1.00 53.84 100 LEU A N 1
ATOM 823 C CA . LEU A 1 100 ? 35.445 -23.137 -35.781 1.00 53.84 100 LEU A CA 1
ATOM 824 C C . LEU A 1 100 ? 35.590 -22.009 -36.815 1.00 53.84 100 LEU A C 1
ATOM 826 O O . LEU A 1 100 ? 35.715 -22.266 -38.011 1.00 53.84 100 LEU A O 1
ATOM 830 N N . LEU A 1 101 ? 35.653 -20.760 -36.343 1.00 52.59 101 LEU A N 1
ATOM 831 C CA . LEU A 1 101 ? 35.873 -19.576 -37.176 1.00 52.59 101 LEU A CA 1
ATOM 832 C C . LEU A 1 101 ? 37.224 -19.638 -37.911 1.00 52.59 101 LEU A C 1
ATOM 834 O O . LEU A 1 101 ? 37.312 -19.311 -39.092 1.00 52.59 101 LEU A O 1
ATOM 838 N N . GLN A 1 102 ? 38.279 -20.092 -37.231 1.00 59.09 102 GLN A N 1
ATOM 839 C CA . GLN A 1 102 ? 39.610 -20.234 -37.819 1.00 59.09 102 GLN A CA 1
ATOM 840 C C . GLN A 1 102 ? 39.662 -21.347 -38.878 1.00 59.09 102 GLN A C 1
ATOM 842 O O . GLN A 1 102 ? 40.296 -21.170 -39.915 1.00 59.09 102 GLN A O 1
ATOM 847 N N . GLN A 1 103 ? 38.972 -22.472 -38.662 1.00 54.72 103 GLN A N 1
ATOM 848 C CA . GLN A 1 103 ? 38.846 -23.540 -39.663 1.00 54.72 103 GLN A CA 1
ATOM 849 C C . GLN A 1 103 ? 38.103 -23.065 -40.915 1.00 54.72 103 GLN A C 1
ATOM 851 O O . GLN A 1 103 ? 38.528 -23.367 -42.027 1.00 54.72 103 GLN A O 1
ATOM 856 N N . LEU A 1 104 ? 37.044 -22.276 -40.733 1.00 50.31 104 LEU A N 1
ATOM 857 C CA . LEU A 1 104 ? 36.286 -21.677 -41.829 1.00 50.31 104 LEU A CA 1
ATOM 858 C C . LEU A 1 104 ? 37.111 -20.663 -42.636 1.00 50.31 104 LEU A C 1
ATOM 860 O O . LEU A 1 104 ? 36.953 -20.582 -43.849 1.00 50.31 104 LEU A O 1
ATOM 864 N N . ASN A 1 105 ? 38.008 -19.925 -41.978 1.00 48.03 105 ASN A N 1
ATOM 865 C CA . ASN A 1 105 ? 38.884 -18.951 -42.633 1.00 48.03 105 ASN A CA 1
ATOM 866 C C . ASN A 1 105 ? 40.108 -19.588 -43.311 1.00 48.03 105 ASN A C 1
ATOM 868 O O . ASN A 1 105 ? 40.606 -19.048 -44.294 1.00 48.03 105 ASN A O 1
ATOM 872 N N . ASN A 1 106 ? 40.601 -20.721 -42.800 1.00 51.56 106 ASN A N 1
ATOM 873 C CA . ASN A 1 106 ? 41.797 -21.394 -43.321 1.00 51.56 106 ASN A CA 1
ATOM 874 C C . ASN A 1 106 ? 41.502 -22.412 -44.434 1.00 51.56 106 ASN A C 1
ATOM 876 O O . ASN A 1 106 ? 42.436 -22.902 -45.070 1.00 51.56 106 ASN A O 1
ATOM 880 N N . GLN A 1 107 ? 40.237 -22.762 -44.672 1.00 44.03 107 GLN A N 1
ATOM 881 C CA . GLN A 1 107 ? 39.860 -23.636 -45.777 1.00 44.03 107 GLN A CA 1
ATOM 882 C C . GLN A 1 107 ? 39.447 -22.802 -46.987 1.00 44.03 107 GLN A C 1
ATOM 884 O O . GLN A 1 107 ? 38.403 -22.152 -46.990 1.00 44.03 107 GLN A O 1
ATOM 889 N N . ASP A 1 108 ? 40.254 -22.886 -48.045 1.00 45.41 108 ASP A N 1
ATOM 890 C CA . ASP A 1 108 ? 39.855 -22.564 -49.411 1.00 45.41 108 ASP A CA 1
ATOM 891 C C . ASP A 1 108 ? 38.626 -23.430 -49.758 1.00 45.41 108 ASP A C 1
ATOM 893 O O . ASP A 1 108 ? 38.718 -24.599 -50.149 1.00 45.41 108 ASP A O 1
ATOM 897 N N . CYS A 1 109 ? 37.439 -22.876 -49.493 1.00 43.88 109 CYS A N 1
ATOM 898 C CA . CYS A 1 109 ? 36.132 -23.539 -49.536 1.00 43.88 109 CYS A CA 1
ATOM 899 C C . CYS A 1 109 ? 35.697 -23.960 -50.955 1.00 43.88 109 CYS A C 1
ATOM 901 O O . CYS A 1 109 ? 34.533 -24.286 -51.183 1.00 43.88 109 CYS A O 1
ATOM 903 N N . SER A 1 110 ? 36.614 -23.969 -51.921 1.00 40.22 110 SER A N 1
ATOM 904 C CA . SER A 1 110 ? 36.362 -24.308 -53.317 1.00 40.22 110 SER A CA 1
ATOM 905 C C . SER A 1 110 ? 36.534 -25.804 -53.634 1.00 40.22 110 SER A C 1
ATOM 907 O O . SER A 1 110 ? 35.863 -26.301 -54.541 1.00 40.22 110 SER A O 1
ATOM 909 N N . GLN A 1 111 ? 37.364 -26.561 -52.895 1.00 38.91 111 GLN A N 1
ATOM 910 C CA . GLN A 1 111 ? 37.689 -27.954 -53.269 1.00 38.91 111 GLN A CA 1
ATOM 911 C C . GLN A 1 111 ? 37.130 -29.061 -52.361 1.00 38.91 111 GLN A C 1
ATOM 913 O O . GLN A 1 111 ? 36.750 -30.115 -52.873 1.00 38.91 111 GLN A O 1
ATOM 918 N N . GLN A 1 112 ? 36.992 -28.857 -51.047 1.00 38.34 112 GLN A N 1
ATOM 919 C CA . GLN A 1 112 ? 36.480 -29.919 -50.157 1.00 38.34 112 GLN A CA 1
ATOM 920 C C . GLN A 1 112 ? 34.961 -30.145 -50.261 1.00 38.34 112 GLN A C 1
ATOM 922 O O . GLN A 1 112 ? 34.468 -31.217 -49.912 1.00 38.34 112 GLN A O 1
ATOM 927 N N . TRP A 1 113 ? 34.224 -29.199 -50.849 1.00 38.97 113 TRP A N 1
ATOM 928 C CA . TRP A 1 113 ? 32.783 -29.323 -51.103 1.00 38.97 113 TRP A CA 1
ATOM 929 C C . TRP A 1 113 ? 32.425 -30.327 -52.215 1.00 38.97 113 TRP A C 1
ATOM 931 O O . TRP A 1 113 ? 31.248 -30.630 -52.402 1.00 38.97 113 TRP A O 1
ATOM 941 N N . ARG A 1 114 ? 33.406 -30.879 -52.951 1.00 35.16 114 ARG A N 1
ATOM 942 C CA . ARG A 1 114 ? 33.135 -31.837 -54.040 1.00 35.16 114 ARG A CA 1
ATOM 943 C C . ARG A 1 114 ? 32.908 -33.282 -53.591 1.00 35.16 114 ARG A C 1
ATOM 945 O O . ARG A 1 114 ? 32.225 -34.000 -54.311 1.00 35.16 114 ARG A O 1
ATOM 952 N N . ASN A 1 115 ? 33.400 -33.705 -52.422 1.00 37.81 115 ASN A N 1
ATOM 953 C CA . ASN A 1 115 ? 33.435 -35.140 -52.085 1.00 37.81 115 ASN A CA 1
ATOM 954 C C . ASN A 1 115 ? 32.601 -35.581 -50.876 1.00 37.81 115 ASN A C 1
ATOM 956 O O . ASN A 1 115 ? 32.502 -36.781 -50.638 1.00 37.81 115 ASN A O 1
ATOM 960 N N . VAL A 1 116 ? 31.936 -34.679 -50.150 1.00 35.31 116 VAL A N 1
ATOM 961 C CA . VAL A 1 116 ? 31.062 -35.083 -49.034 1.00 35.31 116 VAL A CA 1
ATOM 962 C C . VAL A 1 116 ? 29.620 -34.670 -49.318 1.00 35.31 116 VAL A C 1
ATOM 964 O O . VAL A 1 116 ? 29.145 -33.610 -48.933 1.00 35.31 116 VAL A O 1
ATOM 967 N N . THR A 1 117 ? 28.930 -35.551 -50.041 1.00 35.16 117 THR A N 1
ATOM 968 C CA . THR A 1 117 ? 27.478 -35.794 -49.945 1.00 35.16 117 THR A CA 1
ATOM 969 C C . THR A 1 117 ? 26.545 -34.579 -50.044 1.00 35.16 117 THR A C 1
ATOM 971 O O . THR A 1 117 ? 25.496 -34.531 -49.404 1.00 35.16 117 THR A O 1
ATOM 974 N N . LEU A 1 118 ? 26.858 -33.618 -50.914 1.00 33.22 118 LEU A N 1
ATOM 975 C CA . LEU A 1 118 ? 26.006 -32.444 -51.130 1.00 33.22 118 LEU A CA 1
ATOM 976 C C . LEU A 1 118 ? 24.706 -32.724 -51.917 1.00 33.22 118 LEU A C 1
ATOM 978 O O . LEU A 1 118 ? 23.796 -31.901 -51.904 1.00 33.22 118 LEU A O 1
ATOM 982 N N . ASN A 1 119 ? 24.540 -33.880 -52.567 1.00 34.16 119 ASN A N 1
ATOM 983 C CA . ASN A 1 119 ? 23.387 -34.084 -53.462 1.00 34.16 119 ASN A CA 1
ATOM 984 C C . ASN A 1 119 ? 22.068 -34.500 -52.785 1.00 34.16 119 ASN A C 1
ATOM 986 O O . ASN A 1 119 ? 21.030 -34.455 -53.442 1.00 34.16 119 ASN A O 1
ATOM 990 N N . LYS A 1 120 ? 22.054 -34.860 -51.491 1.00 35.00 120 LYS A N 1
ATOM 991 C CA . LYS A 1 120 ? 20.806 -35.258 -50.800 1.00 35.00 120 LYS A CA 1
ATOM 992 C C . LYS A 1 120 ? 20.201 -34.185 -49.886 1.00 35.00 120 LYS A C 1
ATOM 994 O O . LYS A 1 120 ? 18.998 -34.218 -49.666 1.00 35.00 120 LYS A O 1
ATOM 999 N N . TYR A 1 121 ? 20.989 -33.216 -49.409 1.00 32.81 121 TYR A N 1
ATOM 1000 C CA . TYR A 1 121 ? 20.535 -32.211 -48.428 1.00 32.81 121 TYR A CA 1
ATOM 1001 C C . TYR A 1 121 ? 20.334 -30.793 -48.997 1.00 32.81 121 TYR A C 1
ATOM 1003 O O . TYR A 1 121 ? 19.596 -29.993 -48.424 1.00 32.81 121 TYR A O 1
ATOM 1011 N N . VAL A 1 122 ? 20.934 -30.470 -50.147 1.00 34.22 122 VAL A N 1
ATOM 1012 C CA . VAL A 1 122 ? 21.004 -29.088 -50.671 1.00 34.22 122 VAL A CA 1
ATOM 1013 C C . VAL A 1 122 ? 19.729 -28.620 -51.378 1.00 34.22 122 VAL A C 1
ATOM 1015 O O . VAL A 1 122 ? 19.522 -27.418 -51.522 1.00 34.22 122 VAL A O 1
ATOM 1018 N N . LYS A 1 123 ? 18.806 -29.517 -51.746 1.00 35.44 123 LYS A N 1
ATOM 1019 C CA . LYS A 1 123 ? 17.525 -29.089 -52.334 1.00 35.44 123 LYS A CA 1
ATOM 1020 C C . LYS A 1 123 ? 16.536 -28.490 -51.327 1.00 35.44 123 LYS A C 1
ATOM 1022 O O . LYS A 1 123 ? 15.673 -27.737 -51.760 1.00 35.44 123 LYS A O 1
ATOM 1027 N N . ASN A 1 124 ? 16.681 -28.744 -50.020 1.00 31.94 124 ASN A N 1
ATOM 1028 C CA . ASN A 1 124 ? 15.635 -28.381 -49.053 1.00 31.94 124 ASN A CA 1
ATOM 1029 C C . ASN A 1 124 ? 15.944 -27.214 -48.107 1.00 31.94 124 ASN A C 1
ATOM 1031 O O . ASN A 1 124 ? 15.010 -26.742 -47.477 1.00 31.94 124 ASN A O 1
ATOM 1035 N N . ASN A 1 125 ? 17.178 -26.707 -47.982 1.00 34.50 125 ASN A N 1
ATOM 1036 C CA . ASN A 1 125 ? 17.463 -25.689 -46.955 1.00 34.50 125 ASN A CA 1
ATOM 1037 C C . ASN A 1 125 ? 18.520 -24.653 -47.364 1.00 34.50 125 ASN A C 1
ATOM 1039 O O . ASN A 1 125 ? 19.671 -24.691 -46.935 1.00 34.50 125 ASN A O 1
ATOM 1043 N N . LYS A 1 126 ? 18.096 -23.662 -48.156 1.00 30.22 126 LYS A N 1
ATOM 1044 C CA . LYS A 1 126 ? 18.921 -22.514 -48.584 1.00 30.22 126 LYS A CA 1
ATOM 1045 C C . LYS A 1 126 ? 19.105 -21.426 -47.507 1.00 30.22 126 LYS A C 1
ATOM 1047 O O . LYS A 1 126 ? 19.923 -20.532 -47.688 1.00 30.22 126 LYS A O 1
ATOM 1052 N N . TYR A 1 127 ? 18.377 -21.503 -46.390 1.00 35.41 127 TYR A N 1
ATOM 1053 C CA . TYR A 1 127 ? 18.313 -20.443 -45.370 1.00 35.41 127 TYR A CA 1
ATOM 1054 C C . TYR A 1 127 ? 19.173 -20.692 -44.122 1.00 35.41 127 TYR A C 1
ATOM 1056 O O . TYR A 1 127 ? 19.372 -19.782 -43.323 1.00 35.41 127 TYR A O 1
ATOM 1064 N N . TRP A 1 128 ? 19.729 -21.893 -43.959 1.00 29.75 128 TRP A N 1
ATOM 1065 C CA . TRP A 1 128 ? 20.310 -22.314 -42.680 1.00 29.75 128 TRP A CA 1
ATOM 1066 C C . TRP A 1 128 ? 21.757 -21.823 -42.448 1.00 29.75 128 TRP A C 1
ATOM 1068 O O . TRP A 1 128 ? 22.131 -21.488 -41.328 1.00 29.75 128 TRP A O 1
ATOM 1078 N N . TYR A 1 129 ? 22.570 -21.672 -43.503 1.00 27.69 129 TYR A N 1
ATOM 1079 C CA . TYR A 1 129 ? 24.000 -21.336 -43.361 1.00 27.69 129 TYR A CA 1
ATOM 1080 C C . TYR A 1 129 ? 24.316 -19.836 -43.221 1.00 27.69 129 TYR A C 1
ATOM 1082 O O . TYR A 1 129 ? 25.343 -19.486 -42.645 1.00 27.69 129 TYR A O 1
ATOM 1090 N N . LYS A 1 130 ? 23.433 -18.932 -43.672 1.00 29.69 130 LYS A N 1
ATOM 1091 C CA . LYS A 1 130 ? 23.629 -17.475 -43.496 1.00 29.69 130 LYS A CA 1
ATOM 1092 C C . LYS A 1 130 ? 23.299 -17.012 -42.068 1.00 29.69 130 LYS A C 1
ATOM 1094 O O . LYS A 1 130 ? 23.787 -15.978 -41.626 1.00 29.69 130 LYS A O 1
ATOM 1099 N N . PHE A 1 131 ? 22.501 -17.799 -41.346 1.00 29.52 131 PHE A N 1
ATOM 1100 C CA . PHE A 1 131 ? 22.032 -17.498 -39.994 1.00 29.52 131 PHE A CA 1
ATOM 1101 C C . PHE A 1 131 ? 23.080 -17.837 -38.916 1.00 29.52 131 PHE A C 1
ATOM 1103 O O . PHE A 1 131 ? 23.246 -17.094 -37.950 1.00 29.52 131 PHE A O 1
ATOM 1110 N N . HIS A 1 132 ? 23.860 -18.908 -39.104 1.00 27.19 132 HIS A N 1
ATOM 1111 C CA . HIS A 1 132 ? 24.788 -19.382 -38.071 1.00 27.19 132 HIS A CA 1
ATOM 1112 C C . HIS A 1 132 ? 26.105 -18.593 -37.952 1.00 27.19 132 HIS A C 1
ATOM 1114 O O . HIS A 1 132 ? 26.649 -18.509 -36.853 1.00 2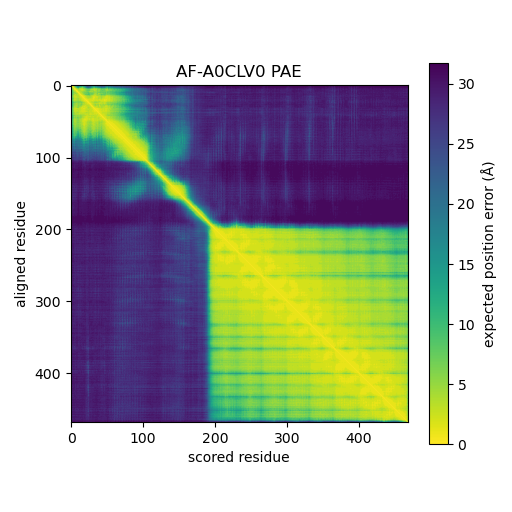7.19 132 HIS A O 1
ATOM 1120 N N . PHE A 1 133 ? 26.593 -17.945 -39.016 1.00 28.14 133 PHE A N 1
ATOM 1121 C CA . PHE A 1 133 ? 27.810 -17.118 -38.934 1.00 28.14 133 PHE A CA 1
ATOM 1122 C C . PHE A 1 133 ? 27.603 -15.818 -38.142 1.00 28.14 133 PHE A C 1
ATOM 1124 O O . PHE A 1 133 ? 28.435 -15.468 -37.306 1.00 28.14 133 PHE A O 1
ATOM 1131 N N . ASN A 1 134 ? 26.466 -15.141 -38.340 1.00 36.22 134 ASN A N 1
ATOM 1132 C CA . ASN A 1 134 ? 26.099 -13.967 -37.541 1.00 36.22 134 ASN A CA 1
ATOM 1133 C C . ASN A 1 134 ? 25.786 -14.350 -36.088 1.00 36.22 134 ASN A C 1
ATOM 1135 O O . ASN A 1 134 ? 26.131 -13.613 -35.169 1.00 36.22 134 ASN A O 1
ATOM 1139 N N . SER A 1 135 ? 25.201 -15.532 -35.871 1.00 33.81 135 SER A N 1
ATOM 1140 C CA . SER A 1 135 ? 24.926 -16.066 -34.534 1.00 33.81 135 SER A CA 1
ATOM 1141 C C . SER A 1 135 ? 26.203 -16.328 -33.722 1.00 33.81 135 SER A C 1
ATOM 1143 O O . SER A 1 135 ? 26.220 -16.012 -32.535 1.00 33.81 135 SER A O 1
ATOM 1145 N N . LEU A 1 136 ? 27.288 -16.816 -34.338 1.00 33.12 136 LEU A N 1
ATOM 1146 C CA . LEU A 1 136 ? 28.563 -17.049 -33.643 1.00 33.12 136 LEU A CA 1
ATOM 1147 C C . LEU A 1 136 ? 29.261 -15.744 -33.215 1.00 33.12 136 LEU A C 1
ATOM 1149 O O . LEU A 1 136 ? 29.817 -15.663 -32.120 1.00 33.12 136 LEU A O 1
ATOM 1153 N N . GLY A 1 137 ? 29.228 -14.717 -34.073 1.00 37.03 137 GLY A N 1
ATOM 1154 C CA . GLY A 1 137 ? 29.791 -13.392 -33.780 1.00 37.03 137 GLY A CA 1
ATOM 1155 C C . GLY A 1 137 ? 29.030 -12.656 -32.673 1.00 37.03 137 GLY A C 1
ATOM 1156 O O . GLY A 1 137 ? 29.651 -12.085 -31.777 1.00 37.03 137 GLY A O 1
ATOM 1157 N N . LEU A 1 138 ? 27.696 -12.756 -32.682 1.00 40.03 138 LEU A N 1
ATOM 1158 C CA . LEU A 1 138 ? 26.824 -12.217 -31.633 1.00 40.03 138 LEU A CA 1
ATOM 1159 C C . LEU A 1 138 ? 27.029 -12.934 -30.292 1.00 40.03 138 LEU A C 1
ATOM 1161 O O . LEU A 1 138 ? 27.132 -12.278 -29.260 1.00 40.03 138 LEU A O 1
ATOM 1165 N N . GLN A 1 139 ? 27.189 -14.261 -30.297 1.00 37.50 139 GLN A N 1
ATOM 1166 C CA . GLN A 1 139 ? 27.493 -15.023 -29.079 1.00 37.50 139 GLN A CA 1
ATOM 1167 C C . GLN A 1 139 ? 28.856 -14.645 -28.477 1.00 37.50 139 GLN A C 1
ATOM 1169 O O . GLN A 1 139 ? 28.995 -14.586 -27.259 1.00 37.50 139 GLN A O 1
ATOM 1174 N N . LEU A 1 140 ? 29.856 -14.322 -29.302 1.00 38.91 140 LEU A N 1
ATOM 1175 C CA . LEU A 1 140 ? 31.166 -13.848 -28.840 1.00 38.91 140 LEU A CA 1
ATOM 1176 C C . LEU A 1 140 ? 31.123 -12.441 -28.217 1.00 38.91 140 LEU A C 1
ATOM 1178 O O . LEU A 1 140 ? 31.880 -12.177 -27.279 1.00 38.91 140 LEU A O 1
ATOM 1182 N N . GLU A 1 141 ? 30.269 -11.541 -28.710 1.00 44.94 141 GLU A N 1
ATOM 1183 C CA . GLU A 1 141 ? 30.052 -10.220 -28.101 1.00 44.94 141 GLU A CA 1
ATOM 1184 C C . GLU A 1 141 ? 29.242 -10.294 -26.807 1.00 44.94 141 GLU A C 1
ATOM 1186 O O . GLU A 1 141 ? 29.611 -9.646 -25.830 1.00 44.94 141 GLU A O 1
ATOM 1191 N N . GLU A 1 142 ? 28.189 -11.107 -26.775 1.00 42.91 142 GLU A N 1
ATOM 1192 C CA . GLU A 1 142 ? 27.383 -11.379 -25.578 1.00 42.91 142 GLU A CA 1
ATOM 1193 C C . GLU A 1 142 ? 28.246 -11.969 -24.455 1.00 42.91 142 GLU A C 1
ATOM 1195 O O . GLU A 1 142 ? 28.210 -11.492 -23.322 1.00 42.91 142 GLU A O 1
ATOM 1200 N N . ILE A 1 143 ? 29.119 -12.928 -24.783 1.00 42.94 143 ILE A N 1
ATOM 1201 C CA . ILE A 1 143 ? 30.073 -13.508 -23.829 1.00 42.94 143 ILE A CA 1
ATOM 1202 C C . ILE A 1 143 ? 31.067 -12.454 -23.315 1.00 42.94 143 ILE A C 1
ATOM 1204 O O . ILE A 1 143 ? 31.356 -12.424 -22.121 1.00 42.94 143 ILE A O 1
ATOM 1208 N N . LYS A 1 144 ? 31.568 -11.551 -24.171 1.00 44.06 144 LYS A N 1
ATOM 1209 C CA . LYS A 1 144 ? 32.467 -10.457 -23.748 1.00 44.06 144 LYS A CA 1
ATOM 1210 C C . LYS A 1 144 ? 31.757 -9.405 -22.892 1.00 44.06 144 LYS A C 1
ATOM 1212 O O . LYS A 1 144 ? 32.378 -8.843 -21.991 1.00 44.06 144 LYS A O 1
ATOM 1217 N N . LYS A 1 145 ? 30.482 -9.117 -23.168 1.00 49.00 145 LYS A N 1
ATOM 1218 C CA . LYS A 1 145 ? 29.646 -8.233 -22.341 1.00 49.00 145 LYS A CA 1
ATOM 1219 C C . LYS A 1 145 ? 29.403 -8.867 -20.974 1.00 49.00 145 LYS A C 1
ATOM 1221 O O . LYS A 1 145 ? 29.605 -8.201 -19.967 1.00 49.00 145 LYS A O 1
ATOM 1226 N N . PHE A 1 146 ? 29.102 -10.162 -20.940 1.00 41.56 146 PHE A N 1
ATOM 1227 C CA . PHE A 1 146 ? 28.933 -10.917 -19.703 1.00 41.56 146 PHE A CA 1
ATOM 1228 C C . PHE A 1 146 ? 30.231 -11.008 -18.879 1.00 41.56 146 PHE A C 1
ATOM 1230 O O . PHE A 1 146 ? 30.192 -10.766 -17.677 1.00 41.56 146 PHE A O 1
ATOM 1237 N N . GLU A 1 147 ? 31.391 -11.259 -19.504 1.00 41.91 147 GLU A N 1
ATOM 1238 C CA . GLU A 1 147 ? 32.708 -11.213 -18.838 1.00 41.91 147 GLU A CA 1
ATOM 1239 C C . GLU A 1 147 ? 32.975 -9.829 -18.206 1.00 41.91 147 GLU A C 1
ATOM 1241 O O . GLU A 1 147 ? 33.352 -9.757 -17.039 1.00 41.91 147 GLU A O 1
ATOM 1246 N N . ARG A 1 148 ? 32.691 -8.724 -18.916 1.00 51.00 148 ARG A N 1
ATOM 1247 C CA . ARG A 1 148 ? 32.842 -7.354 -18.378 1.00 51.00 148 ARG A CA 1
ATOM 1248 C C . ARG A 1 148 ? 31.875 -7.041 -17.240 1.00 51.00 148 ARG A C 1
ATOM 1250 O O . ARG A 1 148 ? 32.255 -6.355 -16.295 1.00 51.00 148 ARG A O 1
ATOM 1257 N N . SER A 1 149 ? 30.637 -7.521 -17.328 1.00 42.97 149 SER A N 1
ATOM 1258 C CA . SER A 1 149 ? 29.643 -7.353 -16.268 1.00 42.97 149 SER A CA 1
ATOM 1259 C C . SER A 1 149 ? 30.012 -8.150 -15.018 1.00 42.97 149 SER A C 1
ATOM 1261 O O . SER A 1 149 ? 29.819 -7.650 -13.915 1.00 42.97 149 SER A O 1
ATOM 1263 N N . LEU A 1 150 ? 30.601 -9.342 -15.168 1.00 40.00 150 LEU A N 1
ATOM 1264 C CA . LEU A 1 150 ? 31.160 -10.095 -14.044 1.00 40.00 150 LEU A CA 1
ATOM 1265 C C . LEU A 1 150 ? 32.359 -9.359 -13.427 1.00 40.00 150 LEU A C 1
ATOM 1267 O O . LEU A 1 150 ? 32.389 -9.185 -12.212 1.00 40.00 150 LEU A O 1
ATOM 1271 N N . ASP A 1 151 ? 33.294 -8.852 -14.235 1.00 43.22 151 ASP A N 1
ATOM 1272 C CA . ASP A 1 151 ? 34.433 -8.072 -13.730 1.00 43.22 151 ASP A CA 1
ATOM 1273 C C . ASP A 1 151 ? 33.975 -6.813 -12.974 1.00 43.22 151 ASP A C 1
ATOM 1275 O O . ASP A 1 151 ? 34.443 -6.554 -11.868 1.00 43.22 151 ASP A O 1
ATOM 1279 N N . GLN A 1 152 ? 33.010 -6.053 -13.501 1.00 49.78 152 GLN A N 1
ATOM 1280 C CA . GLN A 1 152 ? 32.460 -4.874 -12.818 1.00 49.78 152 GLN A CA 1
ATOM 1281 C C . GLN A 1 152 ? 31.712 -5.218 -11.526 1.00 49.78 152 GLN A C 1
ATOM 1283 O O . GLN A 1 152 ? 31.800 -4.466 -10.557 1.00 49.78 152 GLN A O 1
ATOM 1288 N N . PHE A 1 153 ? 31.003 -6.347 -11.495 1.00 38.56 153 PHE A N 1
ATOM 1289 C CA . PHE A 1 153 ? 30.244 -6.780 -10.325 1.00 38.56 153 PHE A CA 1
ATOM 1290 C C . PHE A 1 153 ? 31.149 -7.301 -9.197 1.00 38.56 153 PHE A C 1
ATOM 1292 O O . PHE A 1 153 ? 30.856 -7.070 -8.027 1.00 38.56 153 PHE A O 1
ATOM 1299 N N . PHE A 1 154 ? 32.271 -7.958 -9.522 1.00 38.22 154 PHE A N 1
ATOM 1300 C CA . PHE A 1 154 ? 33.200 -8.524 -8.531 1.00 38.22 154 PHE A CA 1
ATOM 1301 C C . PHE A 1 154 ? 34.366 -7.599 -8.136 1.00 38.22 154 PHE A C 1
ATOM 1303 O O . PHE A 1 154 ? 34.978 -7.817 -7.089 1.00 38.22 154 PHE A O 1
ATOM 1310 N N . GLN A 1 155 ? 34.660 -6.544 -8.907 1.00 41.94 155 GLN A N 1
ATOM 1311 C CA . GLN A 1 155 ? 35.695 -5.544 -8.583 1.00 41.94 155 GLN A CA 1
ATOM 1312 C C . GLN A 1 155 ? 35.580 -4.909 -7.179 1.00 41.94 155 GLN A C 1
ATOM 1314 O O . GLN A 1 155 ? 36.618 -4.712 -6.546 1.00 41.94 155 GLN A O 1
ATOM 1319 N N . PRO A 1 156 ? 34.383 -4.614 -6.638 1.00 38.56 156 PRO A N 1
ATOM 1320 C CA . PRO A 1 156 ? 34.244 -4.113 -5.268 1.00 38.56 156 PRO A CA 1
ATOM 1321 C C . PRO A 1 156 ? 34.589 -5.163 -4.201 1.00 38.56 156 PRO A C 1
ATOM 1323 O O . PRO A 1 156 ? 35.156 -4.823 -3.167 1.00 38.56 156 PRO A O 1
ATOM 1326 N N . TYR A 1 157 ? 34.298 -6.441 -4.464 1.00 34.81 157 TYR A N 1
ATOM 1327 C CA . TYR A 1 157 ? 34.476 -7.539 -3.507 1.00 34.81 157 TYR A CA 1
ATOM 1328 C C . TYR A 1 157 ? 35.921 -8.056 -3.449 1.00 34.81 157 TYR A C 1
ATOM 1330 O O . TYR A 1 157 ? 36.375 -8.474 -2.392 1.00 34.81 157 TYR A O 1
ATOM 1338 N N . LEU A 1 158 ? 36.675 -7.965 -4.552 1.00 34.78 158 LEU A N 1
ATOM 1339 C CA . LEU A 1 158 ? 38.108 -8.302 -4.598 1.00 34.78 158 LEU A CA 1
ATOM 1340 C C . LEU A 1 158 ? 39.012 -7.217 -3.980 1.00 34.78 158 LEU A C 1
ATOM 1342 O O . LEU A 1 158 ? 40.149 -7.504 -3.618 1.00 34.78 158 LEU A O 1
ATOM 1346 N N . LYS A 1 159 ? 38.529 -5.972 -3.851 1.00 35.00 159 LYS A N 1
ATOM 1347 C CA . LYS A 1 159 ? 39.276 -4.859 -3.228 1.00 35.00 159 LYS A CA 1
ATOM 1348 C C . LYS A 1 159 ? 39.221 -4.859 -1.696 1.00 35.00 159 LYS A C 1
ATOM 1350 O O . LYS A 1 159 ? 40.053 -4.201 -1.070 1.00 35.00 159 LYS A O 1
ATOM 1355 N N . ALA A 1 160 ? 38.294 -5.603 -1.092 1.00 29.47 160 ALA A N 1
ATOM 1356 C CA . ALA A 1 160 ? 38.126 -5.659 0.360 1.00 29.47 160 ALA A CA 1
ATOM 1357 C C . ALA A 1 160 ? 39.321 -6.307 1.096 1.00 29.47 160 ALA A C 1
ATOM 1359 O O . ALA A 1 160 ? 39.562 -5.968 2.250 1.00 29.47 160 ALA A O 1
ATOM 1360 N N . ASP A 1 161 ? 40.141 -7.117 0.415 1.00 28.97 161 ASP A N 1
ATOM 1361 C CA . ASP A 1 161 ? 41.346 -7.744 0.990 1.00 28.97 161 ASP A CA 1
ATOM 1362 C C . ASP A 1 161 ? 42.596 -6.834 1.011 1.00 28.97 161 ASP A C 1
ATOM 1364 O O . ASP A 1 161 ? 43.683 -7.277 1.376 1.00 28.97 161 ASP A O 1
ATOM 1368 N N . THR A 1 162 ? 42.484 -5.550 0.637 1.00 29.39 162 THR A N 1
ATOM 1369 C CA . THR A 1 162 ? 43.647 -4.628 0.577 1.00 29.39 162 THR A CA 1
ATOM 1370 C C . THR A 1 162 ? 43.555 -3.385 1.462 1.00 29.39 162 THR A C 1
ATOM 1372 O O . THR A 1 162 ? 44.448 -2.541 1.422 1.00 29.39 162 THR A O 1
ATOM 1375 N N . ILE A 1 163 ? 42.546 -3.272 2.332 1.00 26.95 163 ILE A N 1
ATOM 1376 C CA . ILE A 1 163 ? 42.427 -2.141 3.271 1.00 26.95 163 ILE A CA 1
ATOM 1377 C C . ILE A 1 163 ? 43.017 -2.520 4.635 1.00 26.95 163 ILE A C 1
ATOM 1379 O O . ILE A 1 163 ? 42.338 -2.564 5.650 1.00 26.95 163 ILE A O 1
ATOM 1383 N N . PHE A 1 164 ? 44.316 -2.800 4.652 1.00 27.56 164 PHE A N 1
ATOM 1384 C CA . PHE A 1 164 ? 45.174 -2.622 5.821 1.00 27.56 164 PHE A CA 1
ATOM 1385 C C . PHE A 1 164 ? 46.586 -2.395 5.284 1.00 27.56 164 PHE A C 1
ATOM 1387 O O . PHE A 1 164 ? 47.236 -3.348 4.878 1.00 27.56 164 PHE A O 1
ATOM 1394 N N . ILE A 1 165 ? 47.011 -1.129 5.206 1.00 25.30 165 ILE A N 1
ATOM 1395 C CA . ILE A 1 165 ? 48.374 -0.623 5.462 1.00 25.30 165 ILE A CA 1
ATOM 1396 C C . ILE A 1 165 ? 48.407 0.894 5.158 1.00 25.30 165 ILE A C 1
ATOM 1398 O O . ILE A 1 165 ? 48.217 1.339 4.032 1.00 25.30 165 ILE A O 1
ATOM 1402 N N . SER A 1 166 ? 48.633 1.645 6.241 1.00 23.28 166 SER A N 1
ATOM 1403 C CA . SER A 1 166 ? 49.273 2.966 6.387 1.00 23.28 166 SER A CA 1
ATOM 1404 C C . SER A 1 166 ? 48.845 4.169 5.526 1.00 23.28 166 SER A C 1
ATOM 1406 O O . SER A 1 166 ? 49.280 4.350 4.395 1.00 23.28 166 SER A O 1
ATOM 1408 N N . THR A 1 167 ? 48.114 5.074 6.183 1.00 26.95 167 THR A N 1
ATOM 1409 C CA . THR A 1 167 ? 48.473 6.489 6.441 1.00 26.95 167 THR A CA 1
ATOM 1410 C C . THR A 1 167 ? 49.532 7.168 5.553 1.00 26.95 167 THR A C 1
ATOM 1412 O O . THR A 1 167 ? 50.724 6.904 5.715 1.00 26.95 167 THR A O 1
ATOM 1415 N N . SER A 1 168 ? 49.123 8.198 4.805 1.00 25.92 168 SER A N 1
ATOM 1416 C CA . SER A 1 168 ? 49.646 9.573 4.947 1.00 25.92 168 SER A CA 1
ATOM 1417 C C . SER A 1 168 ? 48.850 10.582 4.099 1.00 25.92 168 SER A C 1
ATOM 1419 O O . SER A 1 168 ? 48.281 10.258 3.062 1.00 25.92 168 SER A O 1
ATOM 1421 N N . GLU A 1 169 ? 48.757 11.791 4.643 1.00 23.59 169 GLU A N 1
ATOM 1422 C CA . GLU A 1 169 ? 47.955 12.958 4.251 1.00 23.59 169 GLU A CA 1
ATOM 1423 C C . GLU A 1 169 ? 48.461 13.726 2.993 1.00 23.59 169 GLU A C 1
ATOM 1425 O O . GLU A 1 169 ? 49.493 13.365 2.427 1.00 23.59 169 GLU A O 1
ATOM 1430 N N . PRO A 1 170 ? 47.733 14.770 2.520 1.00 34.50 170 PRO A N 1
ATOM 1431 C CA . PRO A 1 170 ? 47.650 15.173 1.114 1.00 34.50 170 PRO A CA 1
ATOM 1432 C C . PRO A 1 170 ? 48.566 16.343 0.723 1.00 34.50 170 PRO A C 1
ATOM 1434 O O . PRO A 1 170 ? 48.925 17.179 1.552 1.00 34.50 170 PRO A O 1
ATOM 1437 N N . GLN A 1 171 ? 48.824 16.496 -0.583 1.00 24.33 171 GLN A N 1
ATOM 1438 C CA . GLN A 1 171 ? 49.243 17.776 -1.162 1.00 24.33 171 GLN A CA 1
ATOM 1439 C C . GLN A 1 171 ? 48.522 18.106 -2.474 1.00 24.33 171 GLN A C 1
ATOM 1441 O O . GLN A 1 171 ? 48.220 17.252 -3.304 1.00 24.33 171 GLN A O 1
ATOM 1446 N N . ALA A 1 172 ? 48.232 19.399 -2.575 1.00 24.44 172 ALA A N 1
ATOM 1447 C CA . ALA A 1 172 ? 47.443 20.124 -3.555 1.00 24.44 172 ALA A CA 1
ATOM 1448 C C . ALA A 1 172 ? 48.032 20.141 -4.977 1.00 24.44 172 ALA A C 1
ATOM 1450 O O . ALA A 1 172 ? 49.245 20.161 -5.141 1.00 24.44 172 ALA A O 1
ATOM 1451 N N . GLN A 1 173 ? 47.177 20.309 -5.993 1.00 25.27 173 GLN A N 1
ATOM 1452 C CA . GLN A 1 173 ? 47.009 21.601 -6.682 1.00 25.27 173 GLN A CA 1
ATOM 1453 C C . GLN A 1 173 ? 45.952 21.509 -7.790 1.00 25.27 173 GLN A C 1
ATOM 1455 O O . GLN A 1 173 ? 46.012 20.681 -8.694 1.00 25.27 173 GLN A O 1
ATOM 1460 N N . ILE A 1 174 ? 44.983 22.417 -7.692 1.00 26.89 174 ILE A N 1
ATOM 1461 C CA . ILE A 1 174 ? 43.996 22.750 -8.713 1.00 26.89 174 ILE A CA 1
ATOM 1462 C C . ILE A 1 174 ? 44.691 23.649 -9.740 1.00 26.89 174 ILE A C 1
ATOM 1464 O O . ILE A 1 174 ? 45.233 24.692 -9.378 1.00 26.89 174 ILE A O 1
ATOM 1468 N N . GLY A 1 175 ? 44.655 23.245 -11.009 1.00 23.39 175 GLY A N 1
ATOM 1469 C CA . GLY A 1 175 ? 45.108 24.029 -12.153 1.00 23.39 175 GLY A CA 1
ATOM 1470 C C . GLY A 1 175 ? 44.110 23.895 -13.297 1.00 23.39 175 GLY A C 1
ATOM 1471 O O . GLY A 1 175 ? 44.070 22.885 -13.991 1.00 23.39 175 GLY A O 1
ATOM 1472 N N . SER A 1 176 ? 43.280 24.920 -13.447 1.00 24.31 176 SER A N 1
ATOM 1473 C CA . SER A 1 176 ? 42.392 25.192 -14.576 1.00 24.31 176 SER A CA 1
ATOM 1474 C C . SER A 1 176 ? 43.146 25.219 -15.910 1.00 24.31 176 SER A C 1
ATOM 1476 O O . SER A 1 176 ? 44.148 25.925 -16.016 1.00 24.31 176 SER A O 1
ATOM 1478 N N . ILE A 1 177 ? 42.626 24.550 -16.945 1.00 25.98 177 ILE A N 1
ATOM 1479 C CA . ILE A 1 177 ? 42.998 24.831 -18.339 1.00 25.98 177 ILE A CA 1
ATOM 1480 C C . ILE A 1 177 ? 41.731 25.057 -19.164 1.00 25.98 177 ILE A C 1
ATOM 1482 O O . ILE A 1 177 ? 40.847 24.208 -19.264 1.00 25.98 177 ILE A O 1
ATOM 1486 N N . GLU A 1 178 ? 41.678 26.268 -19.705 1.00 24.31 178 GLU A N 1
ATOM 1487 C CA . GLU A 1 178 ? 40.647 26.840 -20.550 1.00 24.31 178 GLU A CA 1
ATOM 1488 C C . GLU A 1 178 ? 40.636 26.263 -21.971 1.00 24.31 178 GLU A C 1
ATOM 1490 O O . GLU A 1 178 ? 41.610 25.723 -22.494 1.00 24.31 178 GLU A O 1
ATOM 1495 N N . ARG A 1 179 ? 39.484 26.481 -22.608 1.00 29.72 179 ARG A N 1
ATOM 1496 C CA . ARG A 1 179 ? 39.204 26.335 -24.035 1.00 29.72 179 ARG A CA 1
ATOM 1497 C C . ARG A 1 179 ? 40.244 27.054 -24.897 1.00 29.72 179 ARG A C 1
ATOM 1499 O O . ARG A 1 179 ? 40.430 28.256 -24.739 1.00 29.72 179 ARG A O 1
ATOM 1506 N N . GLN A 1 180 ? 40.733 26.387 -25.941 1.00 25.92 180 GLN A N 1
ATOM 1507 C CA . GLN A 1 180 ? 41.134 27.066 -27.173 1.00 25.92 180 GLN A CA 1
ATOM 1508 C C . GLN A 1 180 ? 40.678 26.290 -28.411 1.00 25.92 180 GLN A C 1
ATOM 1510 O O . GLN A 1 180 ? 41.109 25.172 -28.678 1.00 25.92 180 GLN A O 1
ATOM 1515 N N . ASN A 1 181 ? 39.810 26.947 -29.181 1.00 29.25 181 ASN A N 1
ATOM 1516 C CA . ASN A 1 181 ? 39.607 26.693 -30.600 1.00 29.25 181 ASN A CA 1
ATOM 1517 C C . ASN A 1 181 ? 40.860 27.124 -31.372 1.00 29.25 181 ASN A C 1
ATOM 1519 O O . ASN A 1 181 ? 41.317 28.254 -31.207 1.00 29.25 181 ASN A O 1
ATOM 1523 N N . SER A 1 182 ? 41.326 26.304 -32.312 1.00 26.50 182 SER A N 1
ATOM 1524 C CA . SER A 1 182 ? 42.007 26.805 -33.510 1.00 26.50 182 SER A CA 1
ATOM 1525 C C . SER A 1 182 ? 41.791 25.857 -34.696 1.00 26.50 182 SER A C 1
ATOM 1527 O O . SER A 1 182 ? 41.778 24.638 -34.560 1.00 26.50 182 SER A O 1
ATOM 1529 N N . ASN A 1 183 ? 41.525 26.466 -35.853 1.00 27.31 183 ASN A N 1
ATOM 1530 C CA . ASN A 1 183 ? 41.169 25.848 -37.131 1.00 27.31 183 ASN A CA 1
ATOM 1531 C C . ASN A 1 183 ? 42.397 25.495 -37.995 1.00 27.31 183 ASN A C 1
ATOM 1533 O O . ASN A 1 183 ? 43.401 26.202 -37.934 1.00 27.31 183 ASN A O 1
ATOM 1537 N N . ARG A 1 184 ? 42.155 24.564 -38.943 1.00 27.20 184 ARG A N 1
ATOM 1538 C CA . ARG A 1 184 ? 42.870 24.159 -40.191 1.00 27.20 184 ARG A CA 1
ATOM 1539 C C . ARG A 1 184 ? 43.443 22.732 -40.084 1.00 27.20 184 ARG A C 1
ATOM 1541 O O . ARG A 1 184 ? 44.094 22.415 -39.107 1.00 27.20 184 ARG A O 1
ATOM 1548 N N . SER A 1 185 ? 43.232 21.806 -41.024 1.00 24.66 185 SER A N 1
ATOM 1549 C CA . SER A 1 185 ? 43.124 21.952 -42.484 1.00 24.66 185 SER A CA 1
ATOM 1550 C C . SER A 1 185 ? 42.356 20.781 -43.124 1.00 24.66 185 SER A C 1
ATOM 1552 O O . SER A 1 185 ? 42.133 19.751 -42.503 1.00 24.66 185 SER A O 1
ATOM 1554 N N . GLN A 1 186 ? 41.982 20.994 -44.382 1.00 30.00 186 GLN A N 1
ATOM 1555 C CA . GLN A 1 186 ? 41.234 20.147 -45.312 1.00 30.00 186 GLN A CA 1
ATOM 1556 C C . GLN A 1 186 ? 41.701 18.685 -45.431 1.00 30.00 186 GLN A C 1
ATOM 1558 O O . GLN A 1 186 ? 42.819 18.444 -45.865 1.00 30.00 186 GLN A O 1
ATOM 1563 N N . GLU A 1 187 ? 40.764 17.752 -45.239 1.00 26.83 187 GLU A N 1
ATOM 1564 C CA . GLU A 1 187 ? 40.577 16.559 -46.078 1.00 26.83 187 GLU A CA 1
ATOM 1565 C C . GLU A 1 187 ? 39.063 16.307 -46.218 1.00 26.83 187 GLU A C 1
ATOM 1567 O O . GLU A 1 187 ? 38.278 16.569 -45.307 1.00 26.83 187 GLU A O 1
ATOM 1572 N N . SER A 1 188 ? 38.628 15.848 -47.387 1.00 26.56 188 SER A N 1
ATOM 1573 C CA . SER A 1 188 ? 37.224 15.593 -47.736 1.00 26.56 188 SER A CA 1
ATOM 1574 C C . SER A 1 188 ? 37.147 14.309 -48.575 1.00 26.56 188 SER A C 1
ATOM 1576 O O . SER A 1 188 ? 38.152 13.957 -49.186 1.00 26.56 188 SER A O 1
ATOM 1578 N N . PRO A 1 189 ? 35.970 13.694 -48.778 1.00 45.66 189 PRO A N 1
ATOM 1579 C CA . PRO A 1 189 ? 35.019 13.235 -47.764 1.00 45.66 189 PRO A CA 1
ATOM 1580 C C . PRO A 1 189 ? 34.469 11.834 -48.123 1.00 45.66 189 PRO A C 1
ATOM 1582 O O . PRO A 1 189 ? 34.001 11.656 -49.233 1.00 45.66 189 PRO A O 1
ATOM 1585 N N . THR A 1 190 ? 34.408 10.876 -47.193 1.00 32.47 190 THR A N 1
ATOM 1586 C CA . THR A 1 190 ? 33.371 9.811 -47.180 1.00 32.47 190 THR A CA 1
ATOM 1587 C C . THR A 1 190 ? 33.504 8.969 -45.907 1.00 32.47 190 THR A C 1
ATOM 1589 O O . THR A 1 190 ? 34.022 7.857 -45.922 1.00 32.47 190 THR A O 1
ATOM 1592 N N . GLN A 1 191 ? 33.009 9.491 -44.788 1.00 32.50 191 GLN A N 1
ATOM 1593 C CA . GLN A 1 191 ? 32.439 8.659 -43.726 1.00 32.50 191 GLN A CA 1
ATOM 1594 C C . GLN A 1 191 ? 31.042 9.215 -43.417 1.00 32.50 191 GLN A C 1
ATOM 1596 O O . GLN A 1 191 ? 30.855 10.434 -43.454 1.00 32.50 191 GLN A O 1
ATOM 1601 N N . PRO A 1 192 ? 30.031 8.356 -43.223 1.00 38.12 192 PRO A N 1
ATOM 1602 C CA . PRO A 1 192 ? 28.634 8.699 -43.459 1.00 38.12 192 PRO A CA 1
ATOM 1603 C C . PRO A 1 192 ? 28.135 9.666 -42.389 1.00 38.12 192 PRO A C 1
ATOM 1605 O O . PRO A 1 192 ? 28.304 9.411 -41.199 1.00 38.12 192 PRO A O 1
ATOM 1608 N N . GLN A 1 193 ? 27.455 10.738 -42.798 1.00 45.72 193 GLN A N 1
ATOM 1609 C CA . GLN A 1 193 ? 26.769 11.662 -41.883 1.00 45.72 193 GLN A CA 1
ATOM 1610 C C . GLN A 1 193 ? 25.838 10.933 -40.886 1.00 45.72 193 GLN A C 1
ATOM 1612 O O . GLN A 1 193 ? 25.665 11.419 -39.773 1.00 45.72 193 GLN A O 1
ATOM 1617 N N . GLY A 1 194 ? 25.343 9.737 -41.239 1.00 49.53 194 GLY A N 1
ATOM 1618 C CA . GLY A 1 194 ? 24.541 8.867 -40.368 1.00 49.53 194 GLY A CA 1
ATOM 1619 C C . GLY A 1 194 ? 25.256 8.344 -39.111 1.00 49.53 194 GLY A C 1
ATOM 1620 O O . GLY A 1 194 ? 24.643 8.279 -38.051 1.00 49.53 194 GLY A O 1
ATOM 1621 N N . LEU A 1 195 ? 26.563 8.056 -39.171 1.00 49.44 195 LEU A N 1
ATOM 1622 C CA . LEU A 1 195 ? 27.314 7.533 -38.014 1.00 49.44 195 LEU A CA 1
ATOM 1623 C C . LEU A 1 195 ? 27.534 8.604 -36.930 1.00 49.44 195 LEU A C 1
ATOM 1625 O O . LEU A 1 195 ? 27.559 8.297 -35.741 1.00 49.44 195 LEU A O 1
ATOM 1629 N N . LYS A 1 196 ? 27.653 9.879 -37.327 1.00 59.59 196 LYS A N 1
ATOM 1630 C CA . LYS A 1 196 ? 27.758 11.005 -36.382 1.00 59.59 196 LYS A CA 1
ATOM 1631 C C . LYS A 1 196 ? 26.417 11.334 -35.724 1.00 59.59 196 LYS A C 1
ATOM 1633 O O . LYS A 1 196 ? 26.398 11.640 -34.537 1.00 59.59 196 LYS A O 1
ATOM 1638 N N . SER A 1 197 ? 25.310 11.254 -36.468 1.00 65.44 197 SER A N 1
ATOM 1639 C CA . SER A 1 197 ? 23.970 11.450 -35.897 1.00 65.44 197 SER A CA 1
ATOM 1640 C C . SER A 1 197 ? 23.583 10.326 -34.937 1.00 65.44 197 SER A C 1
ATOM 1642 O O . SER A 1 197 ? 22.999 10.603 -33.898 1.00 65.44 197 SER A O 1
ATOM 1644 N N . GLU A 1 198 ? 23.956 9.077 -35.227 1.00 71.81 198 GLU A N 1
ATOM 1645 C CA . GLU A 1 198 ? 23.716 7.957 -34.308 1.00 71.81 198 GLU A CA 1
ATOM 1646 C C . GLU A 1 198 ? 24.504 8.104 -32.999 1.00 71.81 198 GLU A C 1
ATOM 1648 O O . GLU A 1 198 ? 23.920 7.952 -31.928 1.00 71.81 198 GLU A O 1
ATOM 1653 N N . SER A 1 199 ? 25.787 8.486 -33.062 1.00 77.56 199 SER A N 1
ATOM 1654 C CA . SER A 1 199 ? 26.596 8.771 -31.862 1.00 77.56 199 SER A CA 1
ATOM 1655 C C . SER A 1 199 ? 25.969 9.864 -30.994 1.00 77.56 199 SER A C 1
ATOM 1657 O O . SER A 1 199 ? 25.845 9.700 -29.784 1.00 77.56 199 SER A O 1
ATOM 1659 N N . LEU A 1 200 ? 25.506 10.952 -31.617 1.00 81.38 200 LEU A N 1
ATOM 1660 C CA . LEU A 1 200 ? 24.877 12.064 -30.904 1.00 81.38 200 LEU A CA 1
ATOM 1661 C C . LEU A 1 200 ? 23.555 11.654 -30.236 1.00 81.38 200 LEU A C 1
ATOM 1663 O O . LEU A 1 200 ? 23.265 12.084 -29.124 1.00 81.38 200 LEU A O 1
ATOM 1667 N N . ALA A 1 201 ? 22.757 10.798 -30.881 1.00 79.19 201 ALA A N 1
ATOM 1668 C CA . ALA A 1 201 ? 21.518 10.295 -30.293 1.00 79.19 201 ALA A CA 1
ATOM 1669 C C . ALA A 1 201 ? 21.787 9.437 -29.043 1.00 79.19 201 ALA A C 1
ATOM 1671 O O . ALA A 1 201 ? 21.065 9.545 -28.051 1.00 79.19 201 ALA A O 1
ATOM 1672 N N . VAL A 1 202 ? 22.849 8.624 -29.072 1.00 85.06 202 VAL A N 1
ATOM 1673 C CA . VAL A 1 202 ? 23.288 7.812 -27.925 1.00 85.06 202 VAL A CA 1
ATOM 1674 C C . VAL A 1 202 ? 23.833 8.686 -26.791 1.00 85.06 202 VAL A C 1
ATOM 1676 O O . VAL A 1 202 ? 23.562 8.403 -25.624 1.00 85.06 202 VAL A O 1
ATOM 1679 N N . GLU A 1 203 ? 24.548 9.767 -27.101 1.00 83.50 203 GLU A N 1
ATOM 1680 C CA . GLU A 1 203 ? 24.994 10.751 -26.105 1.00 83.50 203 GLU A CA 1
ATOM 1681 C C . GLU A 1 203 ? 23.803 11.432 -25.420 1.00 83.50 203 GLU A C 1
ATOM 1683 O O . GLU A 1 203 ? 23.716 11.405 -24.193 1.00 83.50 203 GLU A O 1
ATOM 1688 N N . CYS A 1 204 ? 22.836 11.948 -26.192 1.00 80.12 204 CYS A N 1
ATOM 1689 C CA . CYS A 1 204 ? 21.607 12.528 -25.643 1.00 80.12 204 CYS A CA 1
ATOM 1690 C C . CYS A 1 204 ? 20.845 11.525 -24.764 1.00 80.12 204 CYS A C 1
ATOM 1692 O O . CYS A 1 204 ? 20.375 11.885 -23.688 1.00 80.12 204 CYS A O 1
ATOM 1694 N N . LEU A 1 205 ? 20.746 10.262 -25.192 1.00 89.12 205 LEU A N 1
ATOM 1695 C CA . LEU A 1 205 ? 20.130 9.201 -24.395 1.00 89.12 205 LEU A CA 1
ATOM 1696 C C . LEU A 1 205 ? 20.894 8.954 -23.087 1.00 89.12 205 LEU A C 1
ATOM 1698 O O . LEU A 1 205 ? 20.272 8.796 -22.041 1.00 89.12 205 LEU A O 1
ATOM 1702 N N . THR A 1 206 ? 22.226 8.939 -23.128 1.00 88.56 206 THR A N 1
ATOM 1703 C CA . THR A 1 206 ? 23.061 8.732 -21.935 1.00 88.56 206 THR A CA 1
ATOM 1704 C C . THR A 1 206 ? 22.844 9.862 -20.929 1.00 88.56 206 THR A C 1
ATOM 1706 O O . THR A 1 206 ? 22.540 9.593 -19.770 1.00 88.56 206 THR A O 1
ATOM 1709 N N . SER A 1 207 ? 22.870 11.119 -21.386 1.00 87.94 207 SER A N 1
ATOM 1710 C CA . SER A 1 207 ? 22.544 12.277 -20.546 1.00 87.94 207 SER A CA 1
ATOM 1711 C C . SER A 1 207 ? 21.126 12.204 -19.978 1.00 87.94 207 SER A C 1
ATOM 1713 O O . SER A 1 207 ? 20.932 12.496 -18.803 1.00 87.94 207 SER A O 1
ATOM 1715 N N . ALA A 1 208 ? 20.142 11.766 -20.771 1.00 86.12 208 ALA A N 1
ATOM 1716 C CA . ALA A 1 208 ? 18.773 11.586 -20.290 1.00 86.12 208 ALA A CA 1
ATOM 1717 C C . ALA A 1 208 ? 18.687 10.539 -19.166 1.00 86.12 208 ALA A C 1
ATOM 1719 O O . ALA A 1 208 ? 17.997 10.755 -18.174 1.00 86.12 208 ALA A O 1
ATOM 1720 N N . VAL A 1 209 ? 19.396 9.415 -19.304 1.00 90.62 209 VAL A N 1
ATOM 1721 C CA . VAL A 1 209 ? 19.445 8.356 -18.285 1.00 90.62 209 VAL A CA 1
ATOM 1722 C C . VAL A 1 209 ? 20.101 8.849 -16.997 1.00 90.62 209 VAL A C 1
ATOM 1724 O O . VAL A 1 209 ? 19.620 8.523 -15.914 1.00 90.62 209 VAL A O 1
ATOM 1727 N N . ASP A 1 210 ? 21.193 9.602 -17.092 1.00 89.31 210 ASP A N 1
ATOM 1728 C CA . ASP A 1 210 ? 21.910 10.082 -15.911 1.00 89.31 210 ASP A CA 1
ATOM 1729 C C . ASP A 1 210 ? 21.111 11.156 -15.168 1.00 89.31 210 ASP A C 1
ATOM 1731 O O . ASP A 1 210 ? 20.906 11.027 -13.964 1.00 89.31 210 ASP A O 1
ATOM 1735 N N . LEU A 1 211 ? 20.521 12.114 -15.888 1.00 86.06 211 LEU A N 1
ATOM 1736 C CA . LEU A 1 211 ? 19.619 13.113 -15.303 1.00 86.06 211 LEU A CA 1
ATOM 1737 C C . LEU A 1 211 ? 18.377 12.480 -14.667 1.00 86.06 211 LEU A C 1
ATOM 1739 O O . LEU A 1 211 ? 17.918 12.937 -13.625 1.00 86.06 211 LEU A O 1
ATOM 1743 N N . TYR A 1 212 ? 17.850 11.402 -15.257 1.00 88.94 212 TYR A N 1
ATOM 1744 C CA . TYR A 1 212 ? 16.744 10.652 -14.666 1.00 88.94 212 TYR A CA 1
ATOM 1745 C C . TYR A 1 212 ? 17.129 10.031 -13.315 1.00 88.94 212 TYR A C 1
ATOM 1747 O O . TYR A 1 212 ? 16.320 10.033 -12.393 1.00 88.94 212 TYR A O 1
ATOM 1755 N N . LYS A 1 213 ? 18.356 9.508 -13.175 1.00 90.81 213 LYS A N 1
ATOM 1756 C CA . LYS A 1 213 ? 18.855 8.957 -11.899 1.00 90.81 213 LYS A CA 1
ATOM 1757 C C . LYS A 1 213 ? 19.118 10.037 -10.849 1.00 90.81 213 LYS A C 1
ATOM 1759 O O . LYS A 1 213 ? 19.133 9.719 -9.666 1.00 90.81 213 LYS A O 1
ATOM 1764 N N . GLU A 1 214 ? 19.362 11.270 -11.281 1.00 94.88 214 GLU A N 1
ATOM 1765 C CA . GLU A 1 214 ? 19.513 12.451 -10.422 1.00 94.88 214 GLU A CA 1
ATOM 1766 C C . GLU A 1 214 ? 18.164 13.110 -10.075 1.00 94.88 214 GLU A C 1
ATOM 1768 O O . GLU A 1 214 ? 18.141 14.213 -9.534 1.00 94.88 214 GLU A O 1
ATOM 1773 N N . ASP A 1 215 ? 17.040 12.462 -10.407 1.00 92.12 215 ASP A N 1
ATOM 1774 C CA . ASP A 1 215 ? 15.673 12.968 -10.231 1.00 92.12 215 ASP A CA 1
ATOM 1775 C C . ASP A 1 215 ? 15.378 14.291 -10.971 1.00 92.12 215 ASP A C 1
ATOM 1777 O O . ASP A 1 215 ? 14.365 14.953 -10.736 1.00 92.12 215 ASP A O 1
ATOM 1781 N N . ASN A 1 216 ? 16.221 14.668 -11.940 1.00 93.69 216 ASN A N 1
ATOM 1782 C CA . ASN A 1 216 ? 15.989 15.813 -12.814 1.00 93.69 216 ASN A CA 1
ATOM 1783 C C . ASN A 1 216 ? 15.158 15.397 -14.039 1.00 93.69 216 ASN A C 1
ATOM 1785 O O . ASN A 1 216 ? 15.639 15.314 -15.175 1.00 93.69 216 ASN A O 1
ATOM 1789 N N . TYR A 1 217 ? 13.877 15.114 -13.799 1.00 93.06 217 TYR A N 1
ATOM 1790 C CA . TYR A 1 217 ? 12.979 14.549 -14.809 1.00 93.06 217 TYR A CA 1
ATOM 1791 C C . TYR A 1 217 ? 12.691 15.498 -15.978 1.00 93.06 217 TYR A C 1
ATOM 1793 O O . TYR A 1 217 ? 12.491 15.037 -17.101 1.00 93.06 217 TYR A O 1
ATOM 1801 N N . GLN A 1 218 ? 12.692 16.816 -15.752 1.00 96.56 218 GLN A N 1
ATOM 1802 C CA . GLN A 1 218 ? 12.404 17.783 -16.813 1.00 96.56 218 GLN A CA 1
ATOM 1803 C C . GLN A 1 218 ? 13.546 17.865 -17.832 1.00 96.56 218 GLN A C 1
ATOM 1805 O O . GLN A 1 218 ? 13.295 17.854 -19.041 1.00 96.56 218 GLN A O 1
ATOM 1810 N N . ASP A 1 219 ? 14.798 17.903 -17.369 1.00 92.44 219 ASP A N 1
ATOM 1811 C CA . ASP A 1 219 ? 15.949 17.908 -18.271 1.00 92.44 219 ASP A CA 1
ATOM 1812 C C . ASP A 1 219 ? 16.155 16.533 -18.914 1.00 92.44 219 ASP A C 1
ATOM 1814 O O . ASP A 1 219 ? 16.412 16.453 -20.118 1.00 92.44 219 ASP A O 1
ATOM 1818 N N . ALA A 1 220 ? 15.939 15.443 -18.169 1.00 91.06 220 ALA A N 1
ATOM 1819 C CA . ALA A 1 220 ? 15.944 14.092 -18.724 1.00 91.06 220 ALA A CA 1
ATOM 1820 C C . ALA A 1 220 ? 14.918 13.928 -19.862 1.00 91.06 220 ALA A C 1
ATOM 1822 O O . ALA A 1 220 ? 15.238 13.385 -20.925 1.00 91.06 220 ALA A O 1
ATOM 1823 N N . LEU A 1 221 ? 13.707 14.471 -19.689 1.00 96.31 221 LEU A N 1
ATOM 1824 C CA . LEU A 1 221 ? 12.674 14.508 -20.723 1.00 96.31 221 LEU A CA 1
ATOM 1825 C C . LEU A 1 221 ? 13.131 15.303 -21.957 1.00 96.31 221 LEU A C 1
ATOM 1827 O O . LEU A 1 221 ? 12.928 14.859 -23.091 1.00 96.31 221 LEU A O 1
ATOM 1831 N N . ASN A 1 222 ? 13.778 16.454 -21.758 1.00 95.50 222 ASN A N 1
ATOM 1832 C CA . ASN A 1 222 ? 14.305 17.275 -22.849 1.00 95.50 222 ASN A CA 1
ATOM 1833 C C . ASN A 1 222 ? 15.366 16.520 -23.664 1.00 95.50 222 ASN A C 1
ATOM 1835 O O . ASN A 1 222 ? 15.268 16.460 -24.893 1.00 95.50 222 ASN A O 1
ATOM 1839 N N . PHE A 1 223 ? 16.345 15.906 -22.997 1.00 91.19 223 PHE A N 1
ATOM 1840 C CA . PHE A 1 223 ? 17.399 15.129 -23.654 1.00 91.19 223 PHE A CA 1
ATOM 1841 C C . PHE A 1 223 ? 16.864 13.869 -24.337 1.00 91.19 223 PHE A C 1
ATOM 1843 O O . PHE A 1 223 ? 17.282 13.553 -25.452 1.00 91.19 223 PHE A O 1
ATOM 1850 N N . SER A 1 224 ? 15.885 13.191 -23.739 1.00 90.94 224 SER A N 1
ATOM 1851 C CA . SER A 1 224 ? 15.226 12.056 -24.383 1.00 90.94 224 SER A CA 1
ATOM 1852 C C . SER A 1 224 ? 14.476 12.478 -25.657 1.00 90.94 224 SER A C 1
ATOM 1854 O O . SER A 1 224 ? 14.638 11.859 -26.710 1.00 90.94 224 SER A O 1
ATOM 1856 N N . ASN A 1 225 ? 13.731 13.590 -25.622 1.00 95.75 225 ASN A N 1
ATOM 1857 C CA . ASN A 1 225 ? 13.078 14.132 -26.818 1.00 95.75 225 ASN A CA 1
ATOM 1858 C C . ASN A 1 225 ? 14.093 14.507 -27.914 1.00 95.75 225 ASN A C 1
ATOM 1860 O O . ASN A 1 225 ? 13.819 14.303 -29.098 1.00 95.75 225 ASN A O 1
ATOM 1864 N N . GLN A 1 226 ? 15.270 15.026 -27.545 1.00 92.56 226 GLN A N 1
ATOM 1865 C CA . GLN A 1 226 ? 16.357 15.271 -28.499 1.00 92.56 226 GLN A CA 1
ATOM 1866 C C . GLN A 1 226 ? 16.880 13.965 -29.109 1.00 92.56 226 GLN A C 1
ATOM 1868 O O . GLN A 1 226 ? 16.996 13.886 -30.332 1.00 92.56 226 GLN A O 1
ATOM 1873 N N . ALA A 1 227 ? 17.121 12.932 -28.296 1.00 90.25 227 ALA A N 1
ATOM 1874 C CA . ALA A 1 227 ? 17.550 11.618 -28.774 1.00 90.25 227 ALA A CA 1
ATOM 1875 C C . ALA A 1 227 ? 16.541 11.022 -29.772 1.00 90.25 227 ALA A C 1
ATOM 1877 O O . ALA A 1 227 ? 16.938 10.601 -30.857 1.00 90.25 227 ALA A O 1
ATOM 1878 N N . ILE A 1 228 ? 15.241 11.087 -29.461 1.00 93.56 228 ILE A N 1
ATOM 1879 C CA . ILE A 1 228 ? 14.145 10.631 -30.335 1.00 93.56 228 ILE A CA 1
ATOM 1880 C C . ILE A 1 228 ? 14.103 11.425 -31.646 1.00 93.56 228 ILE A C 1
ATOM 1882 O O . ILE A 1 228 ? 13.902 10.858 -32.719 1.00 93.56 228 ILE A O 1
ATOM 1886 N N . LYS A 1 229 ? 14.304 12.748 -31.583 1.00 94.12 229 LYS A N 1
ATOM 1887 C CA . LYS A 1 229 ? 14.312 13.609 -32.774 1.00 94.12 229 LYS A CA 1
ATOM 1888 C C . LYS A 1 229 ? 15.468 13.277 -33.721 1.00 94.12 229 LYS A C 1
ATOM 1890 O O . LYS A 1 229 ? 15.311 13.422 -34.931 1.00 94.12 229 LYS A O 1
ATOM 1895 N N . ILE A 1 230 ? 16.618 12.873 -33.181 1.00 88.19 230 ILE A N 1
ATOM 1896 C CA . ILE A 1 230 ? 17.790 12.477 -33.972 1.00 88.19 230 ILE A CA 1
ATOM 1897 C C . ILE A 1 230 ? 17.619 11.050 -34.507 1.00 88.19 230 ILE A C 1
ATOM 1899 O O . ILE A 1 230 ? 17.907 10.795 -35.675 1.00 88.19 230 ILE A O 1
ATOM 1903 N N . ASN A 1 231 ? 17.141 10.131 -33.666 1.00 86.56 231 ASN A N 1
ATOM 1904 C CA . ASN A 1 231 ? 16.871 8.747 -34.027 1.00 86.56 231 ASN A CA 1
ATOM 1905 C C . ASN A 1 231 ? 15.572 8.252 -33.370 1.00 86.56 231 ASN A C 1
ATOM 1907 O O . ASN A 1 231 ? 15.533 7.902 -32.190 1.00 86.56 231 ASN A O 1
ATOM 1911 N N . SER A 1 232 ? 14.519 8.154 -34.182 1.00 89.69 232 SER A N 1
ATOM 1912 C CA . SER A 1 232 ? 13.185 7.714 -33.765 1.00 89.69 232 SER A CA 1
ATOM 1913 C C . SER A 1 232 ? 13.069 6.209 -33.513 1.00 89.69 232 SER A C 1
ATOM 1915 O O . SER A 1 232 ? 12.005 5.743 -33.129 1.00 89.69 232 SER A O 1
ATOM 1917 N N . ASN A 1 233 ? 14.124 5.432 -33.764 1.00 89.06 233 ASN A N 1
ATOM 1918 C CA . ASN A 1 233 ? 14.134 3.986 -33.542 1.00 89.06 233 ASN A CA 1
ATOM 1919 C C . ASN A 1 233 ? 14.853 3.601 -32.240 1.00 89.06 233 ASN A C 1
ATOM 1921 O O . ASN A 1 233 ? 15.171 2.433 -32.064 1.00 89.06 233 ASN A O 1
ATOM 1925 N N . LEU A 1 234 ? 15.136 4.563 -31.351 1.00 88.00 234 LEU A N 1
ATOM 1926 C CA . LEU A 1 234 ? 15.747 4.313 -30.042 1.00 88.00 234 LEU A CA 1
ATOM 1927 C C . LEU A 1 234 ? 14.686 4.004 -28.992 1.00 88.00 234 LEU A C 1
ATOM 1929 O O . LEU A 1 234 ? 14.155 4.901 -28.333 1.00 88.00 234 LEU A O 1
ATOM 1933 N N . GLU A 1 235 ? 14.417 2.723 -28.783 1.00 89.06 235 GLU A N 1
ATOM 1934 C CA . GLU A 1 235 ? 13.426 2.263 -27.819 1.00 89.06 235 GLU A CA 1
ATOM 1935 C C . GLU A 1 235 ? 13.717 2.721 -26.379 1.00 89.06 235 GLU A C 1
ATOM 1937 O O . GLU A 1 235 ? 12.791 3.054 -25.637 1.00 89.06 235 GLU A O 1
ATOM 1942 N N . GLN A 1 236 ? 14.993 2.816 -25.981 1.00 89.69 236 GLN A N 1
ATOM 1943 C CA . GLN A 1 236 ? 15.366 3.274 -24.640 1.00 89.69 236 GLN A CA 1
ATOM 1944 C C . GLN A 1 236 ? 15.071 4.765 -24.435 1.00 89.69 236 GLN A C 1
ATOM 1946 O O . GLN A 1 236 ? 14.776 5.173 -23.314 1.00 89.69 236 GLN A O 1
ATOM 1951 N N . ALA A 1 237 ? 15.115 5.583 -25.492 1.00 88.06 237 ALA A N 1
ATOM 1952 C CA . ALA A 1 237 ? 14.788 7.001 -25.378 1.00 88.06 237 ALA A CA 1
ATOM 1953 C C . ALA A 1 237 ? 13.300 7.175 -25.055 1.00 88.06 237 ALA A C 1
ATOM 1955 O O . ALA A 1 237 ? 12.954 7.838 -24.076 1.00 88.06 237 ALA A O 1
ATOM 1956 N N . TYR A 1 238 ? 12.423 6.475 -25.779 1.00 92.00 238 TYR A N 1
ATOM 1957 C CA . TYR A 1 238 ? 10.994 6.441 -25.461 1.00 92.00 238 TYR A CA 1
ATOM 1958 C C . TYR A 1 238 ? 10.713 5.905 -24.054 1.00 92.00 238 TYR A C 1
ATOM 1960 O O . TYR A 1 238 ? 9.824 6.429 -23.382 1.00 92.00 238 TYR A O 1
ATOM 1968 N N . LEU A 1 239 ? 11.494 4.928 -23.574 1.00 94.75 239 LEU A N 1
ATOM 1969 C CA . LEU A 1 239 ? 11.357 4.417 -22.209 1.00 94.75 239 LEU A CA 1
ATOM 1970 C C . LEU A 1 239 ? 11.659 5.522 -21.200 1.00 94.75 239 LEU A C 1
ATOM 1972 O O . LEU A 1 239 ? 10.811 5.821 -20.368 1.00 94.75 239 LEU A O 1
ATOM 1976 N N . ILE A 1 240 ? 12.826 6.166 -21.297 1.00 95.31 240 ILE A N 1
ATOM 1977 C CA . ILE A 1 240 ? 13.203 7.252 -20.382 1.00 95.31 240 ILE A CA 1
ATOM 1978 C C . ILE A 1 240 ? 12.201 8.402 -20.452 1.00 95.31 240 ILE A C 1
ATOM 1980 O O . ILE A 1 240 ? 11.805 8.915 -19.409 1.00 95.31 240 ILE A O 1
ATOM 1984 N N . LYS A 1 241 ? 11.719 8.754 -21.650 1.00 97.19 241 LYS A N 1
ATOM 1985 C CA . LYS A 1 241 ? 10.649 9.743 -21.821 1.00 97.19 241 LYS A CA 1
ATOM 1986 C C . LYS A 1 241 ? 9.399 9.340 -21.041 1.00 97.19 241 LYS A C 1
ATOM 1988 O O . LYS A 1 241 ? 8.916 10.129 -20.240 1.00 97.19 241 LYS A O 1
ATOM 1993 N N . GLY A 1 242 ? 8.907 8.117 -21.243 1.00 96.50 242 GLY A N 1
ATOM 1994 C CA . GLY A 1 242 ? 7.734 7.596 -20.544 1.00 96.50 242 GLY A CA 1
ATOM 1995 C C . GLY A 1 242 ? 7.903 7.606 -19.025 1.00 96.50 242 GLY A C 1
ATOM 1996 O O . GLY A 1 242 ? 7.003 8.045 -18.319 1.00 96.50 242 GLY A O 1
ATOM 1997 N N . LEU A 1 243 ? 9.070 7.201 -18.517 1.00 97.19 243 LEU A N 1
ATOM 1998 C CA . LEU A 1 243 ? 9.368 7.231 -17.083 1.00 97.19 243 LEU A CA 1
ATOM 1999 C C . LEU A 1 243 ? 9.401 8.659 -16.520 1.00 97.19 243 LEU A C 1
ATOM 2001 O O . LEU A 1 243 ? 8.833 8.899 -15.459 1.00 97.19 243 LEU A O 1
ATOM 2005 N N . CYS A 1 244 ? 10.019 9.612 -17.225 1.00 96.44 244 CYS A N 1
ATOM 2006 C CA . CYS A 1 244 ? 10.021 11.020 -16.813 1.00 96.44 244 CYS A CA 1
ATOM 2007 C C . CYS A 1 244 ? 8.596 11.578 -16.754 1.00 96.44 244 CYS A C 1
ATOM 2009 O O . CYS A 1 244 ? 8.237 12.235 -15.786 1.00 96.44 244 CYS A O 1
ATOM 2011 N N . LEU A 1 245 ? 7.772 11.280 -17.763 1.00 97.31 245 LEU A N 1
ATOM 2012 C CA . LEU A 1 245 ? 6.382 11.731 -17.828 1.00 97.31 245 LEU A CA 1
ATOM 2013 C C . LEU A 1 245 ? 5.536 11.166 -16.677 1.00 97.31 245 LEU A C 1
ATOM 2015 O O . LEU A 1 245 ? 4.718 11.894 -16.126 1.00 97.31 245 LEU A O 1
ATOM 2019 N N . VAL A 1 246 ? 5.782 9.920 -16.249 1.00 96.88 246 VAL A N 1
ATOM 2020 C CA . VAL A 1 246 ? 5.144 9.349 -15.045 1.00 96.88 246 VAL A CA 1
ATOM 2021 C C . VAL A 1 246 ? 5.471 10.163 -13.792 1.00 96.88 246 VAL A C 1
ATOM 2023 O O . VAL A 1 246 ? 4.565 10.454 -13.016 1.00 96.88 246 VAL A O 1
ATOM 2026 N N . HIS A 1 247 ? 6.739 10.533 -13.584 1.00 95.62 247 HIS A N 1
ATOM 2027 C CA . HIS A 1 247 ? 7.143 11.331 -12.414 1.00 95.62 247 HIS A CA 1
ATOM 2028 C C . HIS A 1 247 ? 6.686 12.788 -12.487 1.00 95.62 247 HIS A C 1
ATOM 2030 O O . HIS A 1 247 ? 6.506 13.423 -11.455 1.00 95.62 247 HIS A O 1
ATOM 2036 N N . LEU A 1 248 ? 6.479 13.309 -13.696 1.00 95.69 248 LEU A N 1
ATOM 2037 C CA . LEU A 1 248 ? 5.909 14.634 -13.945 1.00 95.69 248 LEU A CA 1
ATOM 2038 C C . LEU A 1 248 ? 4.368 14.632 -13.957 1.00 95.69 248 LEU A C 1
ATOM 2040 O O . LEU A 1 248 ? 3.770 15.649 -14.297 1.00 95.69 248 LEU A O 1
ATOM 2044 N N . GLU A 1 249 ? 3.734 13.505 -13.613 1.00 97.06 249 GLU A N 1
ATOM 2045 C CA . GLU A 1 249 ? 2.274 13.318 -13.572 1.00 97.06 249 GLU A CA 1
ATOM 2046 C C . GLU A 1 249 ? 1.553 13.549 -14.919 1.00 97.06 249 GLU A C 1
ATOM 2048 O O . GLU A 1 249 ? 0.348 13.783 -14.971 1.00 97.06 249 GLU A O 1
ATOM 2053 N N . GLN A 1 250 ? 2.281 13.433 -16.033 1.00 97.50 250 GLN A N 1
ATOM 2054 C CA . GLN A 1 250 ? 1.765 13.515 -17.405 1.00 97.50 250 GLN A CA 1
ATOM 2055 C C . GLN A 1 250 ? 1.436 12.106 -17.912 1.00 97.50 250 GLN A C 1
ATOM 2057 O O . GLN A 1 250 ? 2.186 11.489 -18.677 1.00 97.50 250 GLN A O 1
ATOM 2062 N N . PHE A 1 251 ? 0.355 11.533 -17.380 1.00 97.06 251 PHE A N 1
ATOM 2063 C CA . PHE A 1 251 ? 0.066 10.106 -17.515 1.00 97.06 251 PHE A CA 1
ATOM 2064 C C . PHE A 1 251 ? -0.366 9.702 -18.928 1.00 97.06 251 PHE A C 1
ATOM 2066 O O . PHE A 1 251 ? 0.026 8.627 -19.386 1.00 97.06 251 PHE A O 1
ATOM 2073 N N . GLU A 1 252 ? -1.122 10.538 -19.636 1.00 97.88 252 GLU A N 1
ATOM 2074 C CA . GLU A 1 252 ? -1.541 10.292 -21.015 1.00 97.88 252 GLU A CA 1
ATOM 2075 C C . GLU A 1 252 ? -0.330 10.220 -21.958 1.00 97.88 252 GLU A C 1
ATOM 2077 O O . GLU A 1 252 ? -0.129 9.216 -22.648 1.00 97.88 252 GLU A O 1
ATOM 2082 N N . GLU A 1 253 ? 0.549 11.225 -21.924 1.00 97.19 253 GLU A N 1
ATOM 2083 C CA . GLU A 1 253 ? 1.761 11.251 -22.746 1.00 97.19 253 GLU A CA 1
ATOM 2084 C C . GLU A 1 253 ? 2.751 10.145 -22.352 1.00 97.19 253 GLU A C 1
ATOM 2086 O O . GLU A 1 253 ? 3.501 9.632 -23.200 1.00 97.19 253 GLU A O 1
ATOM 2091 N N . ALA A 1 254 ? 2.767 9.753 -21.073 1.00 97.69 254 ALA A N 1
ATOM 2092 C CA . ALA A 1 254 ? 3.537 8.605 -20.614 1.00 97.69 254 ALA A CA 1
ATOM 2093 C C . ALA A 1 254 ? 3.051 7.314 -21.284 1.00 97.69 254 ALA A C 1
ATOM 2095 O O . ALA A 1 254 ? 3.872 6.545 -21.788 1.00 97.69 254 ALA A O 1
ATOM 2096 N N . VAL A 1 255 ? 1.733 7.082 -21.340 1.00 98.31 255 VAL A N 1
ATOM 2097 C CA . VAL A 1 255 ? 1.152 5.911 -22.017 1.00 98.31 255 VAL A CA 1
ATOM 2098 C C . VAL A 1 255 ? 1.530 5.896 -23.497 1.00 98.31 255 VAL A C 1
ATOM 2100 O O . VAL A 1 255 ? 1.942 4.848 -24.001 1.00 98.31 255 VAL A O 1
ATOM 2103 N N . ASP A 1 256 ? 1.463 7.037 -24.182 1.00 97.50 256 ASP A N 1
ATOM 2104 C CA . ASP A 1 256 ? 1.849 7.143 -25.592 1.00 97.50 256 ASP A CA 1
ATOM 2105 C C . ASP A 1 256 ? 3.325 6.804 -25.820 1.00 97.50 256 ASP A C 1
ATOM 2107 O O . ASP A 1 256 ? 3.653 5.982 -26.683 1.00 97.50 256 ASP A O 1
ATOM 2111 N N . SER A 1 257 ? 4.212 7.357 -24.992 1.00 95.06 257 SER A N 1
ATOM 2112 C CA . SER A 1 257 ? 5.657 7.111 -25.078 1.00 95.06 257 SER A CA 1
ATOM 2113 C C . SER A 1 257 ? 6.011 5.651 -24.763 1.00 95.06 257 SER A C 1
ATOM 2115 O O . SER A 1 257 ? 6.872 5.047 -25.403 1.00 95.06 257 SER A O 1
ATOM 2117 N N . LEU A 1 258 ? 5.314 5.028 -23.812 1.00 94.62 258 LEU A N 1
ATOM 2118 C CA . LEU A 1 258 ? 5.499 3.612 -23.486 1.00 94.62 258 LEU A CA 1
ATOM 2119 C C . LEU A 1 258 ? 4.903 2.695 -24.566 1.00 94.62 258 LEU A C 1
ATOM 2121 O O . LEU A 1 258 ? 5.449 1.626 -24.839 1.00 94.62 258 LEU A O 1
ATOM 2125 N N . ASN A 1 259 ? 3.838 3.118 -25.252 1.00 97.19 259 ASN A N 1
ATOM 2126 C CA . ASN A 1 259 ? 3.340 2.430 -26.442 1.00 97.19 259 ASN A CA 1
ATOM 2127 C C . ASN A 1 259 ? 4.353 2.475 -27.594 1.00 97.19 259 ASN A C 1
ATOM 2129 O O . ASN A 1 259 ? 4.500 1.471 -28.291 1.00 97.19 259 ASN A O 1
ATOM 2133 N N . ASP A 1 260 ? 5.078 3.584 -27.778 1.00 94.38 260 ASP A N 1
ATOM 2134 C CA . ASP A 1 260 ? 6.195 3.650 -28.731 1.00 94.38 260 ASP A CA 1
ATOM 2135 C C . ASP A 1 260 ? 7.295 2.634 -28.400 1.00 94.38 260 ASP A C 1
ATOM 2137 O O . ASP A 1 260 ? 7.750 1.920 -29.295 1.00 94.38 260 ASP A O 1
ATOM 2141 N N . CYS A 1 261 ? 7.649 2.465 -27.120 1.00 91.19 261 CYS A N 1
ATOM 2142 C CA . CYS A 1 261 ? 8.598 1.426 -26.694 1.00 91.19 261 CYS A CA 1
ATOM 2143 C C . CYS A 1 261 ? 8.147 0.030 -27.144 1.00 91.19 261 CYS A C 1
ATOM 2145 O O . CYS A 1 261 ? 8.928 -0.747 -27.697 1.00 91.19 261 CYS A O 1
ATOM 2147 N N . LEU A 1 262 ? 6.866 -0.288 -26.923 1.00 91.31 262 LEU A N 1
ATOM 2148 C CA . LEU A 1 262 ? 6.287 -1.580 -27.290 1.00 91.31 262 LEU A CA 1
ATOM 2149 C C . LEU A 1 262 ? 6.225 -1.771 -28.812 1.00 91.31 262 LEU A C 1
ATOM 2151 O O . LEU A 1 262 ? 6.490 -2.878 -29.287 1.00 91.31 262 LEU A O 1
ATOM 2155 N N . ARG A 1 263 ? 5.926 -0.710 -29.579 1.00 94.81 263 ARG A N 1
ATOM 2156 C CA . ARG A 1 263 ? 5.973 -0.715 -31.054 1.00 94.81 263 ARG A CA 1
ATOM 2157 C C . ARG A 1 263 ? 7.378 -1.011 -31.576 1.00 94.81 263 ARG A C 1
ATOM 2159 O O . ARG A 1 263 ? 7.520 -1.769 -32.532 1.00 94.81 263 ARG A O 1
ATOM 2166 N N . LEU A 1 264 ? 8.402 -0.475 -30.914 1.00 87.06 264 LEU A N 1
ATOM 2167 C CA . LEU A 1 264 ? 9.816 -0.730 -31.205 1.00 87.06 264 LEU A CA 1
ATOM 2168 C C . LEU A 1 264 ? 10.333 -2.059 -30.613 1.00 87.06 264 LEU A C 1
ATOM 2170 O O . LEU A 1 264 ? 11.526 -2.336 -30.653 1.00 87.06 264 LEU A O 1
ATOM 2174 N N . ASN A 1 265 ? 9.438 -2.926 -30.123 1.00 87.38 265 ASN A N 1
ATOM 2175 C CA . ASN A 1 265 ? 9.721 -4.250 -29.557 1.00 87.38 265 ASN A CA 1
ATOM 2176 C C . ASN A 1 265 ? 10.510 -4.276 -28.234 1.00 87.38 265 ASN A C 1
ATOM 2178 O O . ASN A 1 265 ? 10.995 -5.343 -27.847 1.00 87.38 265 ASN A O 1
ATOM 2182 N N . LEU A 1 266 ? 10.548 -3.181 -27.468 1.00 88.06 266 LEU A N 1
ATOM 2183 C CA . LEU A 1 266 ? 11.078 -3.202 -26.100 1.00 88.06 266 LEU A CA 1
ATOM 2184 C C . LEU A 1 266 ? 10.040 -3.747 -25.116 1.00 88.06 266 LEU A C 1
ATOM 2186 O O . LEU A 1 266 ? 9.330 -3.011 -24.433 1.00 88.06 266 LEU A O 1
ATOM 2190 N N . LYS A 1 267 ? 9.941 -5.074 -25.057 1.00 91.50 267 LYS A N 1
ATOM 2191 C CA . LYS A 1 267 ? 8.992 -5.802 -24.204 1.00 91.50 267 LYS A CA 1
ATOM 2192 C C . LYS A 1 267 ? 9.654 -6.214 -22.891 1.00 91.50 267 LYS A C 1
ATOM 2194 O O . LYS A 1 267 ? 9.924 -7.390 -22.675 1.00 91.50 267 LYS A O 1
ATOM 2199 N N . ILE A 1 268 ? 9.930 -5.229 -22.042 1.00 91.25 268 ILE A N 1
ATOM 2200 C CA . ILE A 1 268 ? 10.469 -5.432 -20.688 1.00 91.25 268 ILE A CA 1
ATOM 2201 C C . ILE A 1 268 ? 9.403 -5.133 -19.635 1.00 91.25 268 ILE A C 1
ATOM 2203 O O . ILE A 1 268 ? 8.452 -4.392 -19.897 1.00 91.25 268 ILE A O 1
ATOM 2207 N N . GLU A 1 269 ? 9.570 -5.676 -18.432 1.00 94.88 269 GLU A N 1
ATOM 2208 C CA . GLU A 1 269 ? 8.592 -5.550 -17.354 1.00 94.88 269 GLU A CA 1
ATOM 2209 C C . GLU A 1 269 ? 8.345 -4.090 -16.963 1.00 94.88 269 GLU A C 1
ATOM 2211 O O . GLU A 1 269 ? 7.208 -3.702 -16.706 1.00 94.88 269 GLU A O 1
ATOM 2216 N N . THR A 1 270 ? 9.394 -3.263 -17.003 1.00 93.94 270 THR A N 1
ATOM 2217 C CA . THR A 1 270 ? 9.346 -1.837 -16.660 1.00 93.94 270 THR A CA 1
ATOM 2218 C C . THR A 1 270 ? 8.367 -1.073 -17.550 1.00 93.94 270 THR A C 1
ATOM 2220 O O . THR A 1 270 ? 7.573 -0.282 -17.048 1.00 93.94 270 THR A O 1
ATOM 2223 N N . VAL A 1 271 ? 8.364 -1.335 -18.863 1.00 93.88 271 VAL A N 1
ATOM 2224 C CA . VAL A 1 271 ? 7.468 -0.644 -19.807 1.00 93.88 271 VAL A CA 1
ATOM 2225 C C . VAL A 1 271 ? 6.012 -0.944 -19.465 1.00 93.88 271 VAL A C 1
ATOM 2227 O O . VAL A 1 271 ? 5.198 -0.030 -19.346 1.00 93.88 271 VAL A O 1
ATOM 2230 N N . TYR A 1 272 ? 5.691 -2.222 -19.261 1.00 97.94 272 TYR A N 1
ATOM 2231 C CA . TYR A 1 272 ? 4.339 -2.644 -18.913 1.00 97.94 272 TYR A CA 1
ATOM 2232 C C . TYR A 1 272 ? 3.914 -2.144 -17.530 1.00 97.94 272 TYR A C 1
ATOM 2234 O O . TYR A 1 272 ? 2.803 -1.644 -17.391 1.00 97.94 272 TYR A O 1
ATOM 2242 N N . TYR A 1 273 ? 4.789 -2.206 -16.525 1.00 97.81 273 TYR A N 1
ATOM 2243 C CA . TYR A 1 273 ? 4.479 -1.721 -15.181 1.00 97.81 273 TYR A CA 1
ATOM 2244 C C . TYR A 1 273 ? 4.160 -0.225 -15.170 1.00 97.81 273 TYR A C 1
ATOM 2246 O O . TYR A 1 273 ? 3.119 0.172 -14.652 1.00 97.81 273 TYR A O 1
ATOM 2254 N N . HIS A 1 274 ? 5.017 0.607 -15.769 1.00 97.44 274 HIS A N 1
ATOM 2255 C CA . HIS A 1 274 ? 4.800 2.053 -15.778 1.00 97.44 274 HIS A CA 1
ATOM 2256 C C . HIS A 1 274 ? 3.608 2.449 -16.651 1.00 97.44 274 HIS A C 1
ATOM 2258 O O . HIS A 1 274 ? 2.856 3.340 -16.267 1.00 97.44 274 HIS A O 1
ATOM 2264 N N . LYS A 1 275 ? 3.357 1.734 -17.756 1.00 98.31 275 LYS A N 1
ATOM 2265 C CA . LYS A 1 275 ? 2.151 1.944 -18.564 1.00 98.31 275 LYS A CA 1
ATOM 2266 C C . LYS A 1 275 ? 0.902 1.590 -17.758 1.00 98.31 275 LYS A C 1
ATOM 2268 O O . LYS A 1 275 ? -0.035 2.378 -17.714 1.00 98.31 275 LYS A O 1
ATOM 2273 N N . GLY A 1 276 ? 0.905 0.438 -17.087 1.00 98.31 276 GLY A N 1
ATOM 2274 C CA . GLY A 1 276 ? -0.189 0.008 -16.218 1.00 98.31 276 GLY A CA 1
ATOM 2275 C C . GLY A 1 276 ? -0.426 0.970 -15.056 1.00 98.31 276 GLY A C 1
ATOM 2276 O O . GLY A 1 276 ? -1.570 1.263 -14.728 1.00 98.31 276 GLY A O 1
ATOM 2277 N N . TYR A 1 277 ? 0.640 1.522 -14.474 1.00 98.38 277 TYR A N 1
ATOM 2278 C CA . TYR A 1 277 ? 0.544 2.542 -13.434 1.00 98.38 277 TYR A CA 1
ATOM 2279 C C . TYR A 1 277 ? -0.126 3.823 -13.945 1.00 98.38 277 TYR A C 1
ATOM 2281 O O . TYR A 1 277 ? -1.077 4.285 -13.318 1.00 98.38 277 TYR A O 1
ATOM 2289 N N . SER A 1 278 ? 0.298 4.354 -15.096 1.00 98.19 278 SER A N 1
ATOM 2290 C CA . SER A 1 278 ? -0.347 5.523 -15.706 1.00 98.19 278 SER A CA 1
ATOM 2291 C C . SER A 1 278 ? -1.828 5.269 -15.993 1.00 98.19 278 SER A C 1
ATOM 2293 O O . SER A 1 278 ? -2.676 6.064 -15.604 1.00 98.19 278 SER A O 1
ATOM 2295 N N . LEU A 1 279 ? -2.160 4.120 -16.591 1.00 98.50 279 LEU A N 1
ATOM 2296 C CA . LEU A 1 279 ? -3.546 3.723 -16.871 1.00 98.50 279 LEU A CA 1
ATOM 2297 C C . LEU A 1 279 ? -4.387 3.597 -15.592 1.00 98.50 279 LEU A C 1
ATOM 2299 O O . LEU A 1 279 ? -5.541 4.020 -15.562 1.00 98.50 279 LEU A O 1
ATOM 2303 N N . PHE A 1 280 ? -3.806 3.064 -14.514 1.00 98.25 280 PHE A N 1
ATOM 2304 C CA . PHE A 1 280 ? -4.466 2.972 -13.213 1.00 98.25 280 PHE A CA 1
ATOM 2305 C C . PHE A 1 280 ? -4.823 4.358 -12.660 1.00 98.25 280 PHE A C 1
ATOM 2307 O O . PHE A 1 280 ? -5.945 4.549 -12.189 1.00 98.25 280 PHE A O 1
ATOM 2314 N N . VAL A 1 281 ? -3.907 5.330 -12.744 1.00 97.81 281 VAL A N 1
ATOM 2315 C CA . VAL A 1 281 ? -4.169 6.714 -12.309 1.00 97.81 281 VAL A CA 1
ATOM 2316 C C . VAL A 1 281 ? -5.251 7.366 -13.175 1.00 97.81 281 VAL A C 1
ATOM 2318 O O . VAL A 1 281 ? -6.150 8.021 -12.649 1.00 97.81 281 VAL A O 1
ATOM 2321 N N . LEU A 1 282 ? -5.244 7.082 -14.479 1.00 97.56 282 LEU A N 1
ATOM 2322 C CA . LEU A 1 282 ? -6.283 7.487 -15.434 1.00 97.56 282 LEU A CA 1
ATOM 2323 C C . LEU A 1 282 ? -7.612 6.724 -15.272 1.00 97.56 282 LEU A C 1
ATOM 2325 O O . LEU A 1 282 ? -8.547 6.943 -16.042 1.00 97.56 282 LEU A O 1
ATOM 2329 N N . LYS A 1 283 ? -7.728 5.843 -14.266 1.00 97.75 283 LYS A N 1
ATOM 2330 C CA . LYS A 1 283 ? -8.908 5.009 -13.968 1.00 97.75 283 LYS A CA 1
ATOM 2331 C C . LYS A 1 283 ? -9.289 4.021 -15.080 1.00 97.75 283 LYS A C 1
ATOM 2333 O O . LYS A 1 283 ? -10.394 3.480 -15.076 1.00 97.75 283 LYS A O 1
ATOM 2338 N N . GLN A 1 284 ? -8.370 3.733 -15.998 1.00 98.06 284 GLN A N 1
ATOM 2339 C CA . GLN A 1 284 ? -8.493 2.701 -17.031 1.00 98.06 284 GLN A CA 1
ATOM 2340 C C . GLN A 1 284 ? -8.036 1.357 -16.453 1.00 98.06 284 GLN A C 1
ATOM 2342 O O . GLN A 1 284 ? -6.930 0.872 -16.695 1.00 98.06 284 GLN A O 1
ATOM 2347 N N . PHE A 1 285 ? -8.862 0.810 -15.557 1.00 97.88 285 PHE A N 1
ATOM 2348 C CA . PHE A 1 285 ? -8.457 -0.299 -14.695 1.00 97.88 285 PHE A CA 1
ATOM 2349 C C . PHE A 1 285 ? -8.276 -1.629 -15.438 1.00 97.88 285 PHE A C 1
ATOM 2351 O O . PHE A 1 285 ? -7.373 -2.379 -15.075 1.00 97.88 285 PHE A O 1
ATOM 2358 N N . ASP A 1 286 ? -9.079 -1.929 -16.464 1.00 98.00 286 ASP A N 1
ATOM 2359 C CA . ASP A 1 286 ? -8.956 -3.192 -17.207 1.00 98.00 286 ASP A CA 1
ATOM 2360 C C . ASP A 1 286 ? -7.632 -3.245 -17.988 1.00 98.00 286 ASP A C 1
ATOM 2362 O O . ASP A 1 286 ? -6.881 -4.217 -17.884 1.00 98.00 286 ASP A O 1
ATOM 2366 N N . GLU A 1 287 ? -7.286 -2.166 -18.691 1.00 97.94 2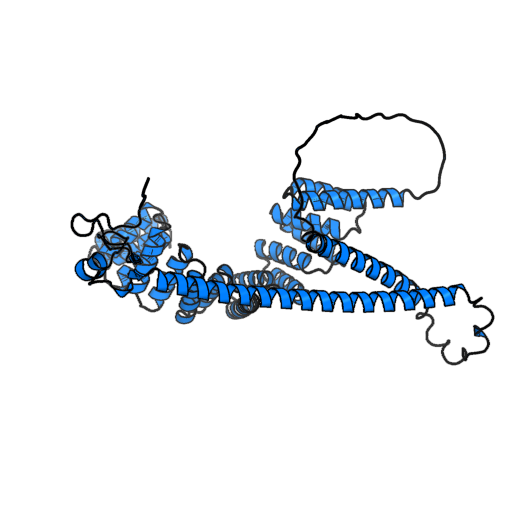87 GLU A N 1
ATOM 2367 C CA . GLU A 1 287 ? -6.030 -2.039 -19.430 1.00 97.94 287 GLU A CA 1
ATOM 2368 C C . GLU A 1 287 ? -4.817 -1.985 -18.492 1.00 97.94 287 GLU A C 1
ATOM 2370 O O . GLU A 1 287 ? -3.753 -2.531 -18.809 1.00 97.94 287 GLU A O 1
ATOM 2375 N N . ALA A 1 288 ? -4.966 -1.360 -17.318 1.00 98.44 288 ALA A N 1
ATOM 2376 C CA . ALA A 1 288 ? -3.938 -1.369 -16.284 1.00 98.44 288 ALA A CA 1
ATOM 2377 C C . ALA A 1 288 ? -3.650 -2.793 -15.787 1.00 98.44 288 ALA A C 1
ATOM 2379 O O . ALA A 1 288 ? -2.485 -3.182 -15.689 1.00 98.44 288 ALA A O 1
ATOM 2380 N N . ILE A 1 289 ? -4.697 -3.584 -15.518 1.00 98.50 289 ILE A N 1
ATOM 2381 C CA . ILE A 1 289 ? -4.570 -4.982 -15.087 1.00 98.50 289 ILE A CA 1
ATOM 2382 C C . ILE A 1 289 ? -3.877 -5.819 -16.164 1.00 98.50 289 ILE A C 1
ATOM 2384 O O . ILE A 1 289 ? -2.945 -6.548 -15.823 1.00 98.50 289 ILE A O 1
ATOM 2388 N N . GLU A 1 290 ? -4.248 -5.678 -17.445 1.00 98.31 290 GLU A N 1
ATOM 2389 C CA . GLU A 1 290 ? -3.553 -6.386 -18.533 1.00 98.31 290 GLU A CA 1
ATOM 2390 C C . GLU A 1 290 ? -2.062 -6.024 -18.557 1.00 98.31 290 GLU A C 1
ATOM 2392 O O . GLU A 1 290 ? -1.206 -6.903 -18.658 1.00 98.31 290 GLU A O 1
ATOM 2397 N N . CYS A 1 291 ? -1.726 -4.740 -18.414 1.00 98.06 291 CYS A N 1
ATOM 2398 C CA . CYS A 1 291 ? -0.333 -4.307 -18.366 1.00 98.06 291 CYS A CA 1
ATOM 2399 C C . CYS A 1 291 ? 0.417 -4.922 -17.174 1.00 98.06 291 CYS A C 1
ATOM 2401 O O . CYS A 1 291 ? 1.526 -5.428 -17.348 1.00 98.06 291 CYS A O 1
ATOM 2403 N N . PHE A 1 292 ? -0.174 -4.945 -15.978 1.00 98.38 292 PHE A N 1
ATOM 2404 C CA . PHE A 1 292 ? 0.456 -5.597 -14.827 1.00 98.38 292 PHE A CA 1
ATOM 2405 C C . PHE A 1 292 ? 0.628 -7.104 -15.033 1.00 98.38 292 PHE A C 1
ATOM 2407 O O . PHE A 1 292 ? 1.666 -7.644 -14.655 1.00 98.38 292 PHE A O 1
ATOM 2414 N N . ASP A 1 293 ? -0.323 -7.771 -15.688 1.00 98.25 293 ASP A N 1
ATOM 2415 C CA . ASP A 1 293 ? -0.205 -9.189 -16.032 1.00 98.25 293 ASP A CA 1
ATOM 2416 C C . ASP A 1 293 ? 0.936 -9.456 -17.013 1.00 98.25 293 ASP A C 1
ATOM 2418 O O . ASP A 1 293 ? 1.766 -10.328 -16.755 1.00 98.25 293 ASP A O 1
ATOM 2422 N N . ARG A 1 294 ? 1.087 -8.640 -18.062 1.00 97.69 294 ARG A N 1
ATOM 2423 C CA . ARG A 1 294 ? 2.250 -8.729 -18.965 1.00 97.69 294 ARG A CA 1
ATOM 2424 C C . ARG A 1 294 ? 3.571 -8.481 -18.239 1.00 97.69 294 ARG A C 1
ATOM 2426 O O . ARG A 1 294 ? 4.562 -9.144 -18.530 1.00 97.69 294 ARG A O 1
ATOM 2433 N N . ALA A 1 295 ? 3.610 -7.540 -17.295 1.00 96.88 295 ALA A N 1
ATOM 2434 C CA . ALA A 1 295 ? 4.808 -7.302 -16.490 1.00 96.88 295 ALA A CA 1
ATOM 2435 C C . ALA A 1 295 ? 5.157 -8.531 -15.627 1.00 96.88 295 ALA A C 1
ATOM 2437 O O . ALA A 1 295 ? 6.325 -8.914 -15.545 1.00 96.88 295 ALA A O 1
ATOM 2438 N N . LEU A 1 296 ? 4.147 -9.175 -15.033 1.00 95.88 296 LEU A N 1
ATOM 2439 C CA . LEU A 1 296 ? 4.288 -10.373 -14.201 1.00 95.88 296 LEU A CA 1
ATOM 2440 C C . LEU A 1 296 ? 4.682 -11.626 -14.998 1.00 95.88 296 LEU A C 1
ATOM 2442 O O . LEU A 1 296 ? 5.451 -12.438 -14.483 1.00 95.88 296 LEU A O 1
ATOM 2446 N N . GLU A 1 297 ? 4.212 -11.766 -16.241 1.00 97.25 297 GLU A N 1
ATOM 2447 C CA . GLU A 1 297 ? 4.648 -12.818 -17.175 1.00 97.25 297 GLU A CA 1
ATOM 2448 C C . GLU A 1 297 ? 6.151 -12.733 -17.469 1.00 97.25 297 GLU A C 1
ATOM 2450 O O . GLU A 1 297 ? 6.823 -13.759 -17.587 1.00 97.25 297 GLU A O 1
ATOM 2455 N N . LEU A 1 298 ? 6.687 -11.513 -17.575 1.00 93.62 298 LEU A N 1
ATOM 2456 C CA . LEU A 1 298 ? 8.110 -11.278 -17.820 1.00 93.62 298 LEU A CA 1
ATOM 2457 C C . LEU A 1 298 ? 8.945 -11.465 -16.553 1.00 93.62 298 LEU A C 1
ATOM 2459 O O . LEU A 1 298 ? 10.046 -12.017 -16.607 1.00 93.62 298 LEU A O 1
ATOM 2463 N N . LYS A 1 299 ? 8.440 -10.985 -15.413 1.00 93.88 299 LYS A N 1
ATOM 2464 C CA . LYS A 1 299 ? 9.144 -11.051 -14.135 1.00 93.88 299 LYS A CA 1
ATOM 2465 C C . LYS A 1 299 ? 8.177 -10.957 -12.963 1.00 93.88 299 LYS A C 1
ATOM 2467 O O . LYS A 1 299 ? 7.547 -9.927 -12.732 1.00 93.88 299 LYS A O 1
ATOM 2472 N N . ALA A 1 300 ? 8.160 -12.003 -12.142 1.00 93.81 300 ALA A N 1
ATOM 2473 C CA . ALA A 1 300 ? 7.450 -11.976 -10.872 1.00 93.81 300 ALA A CA 1
ATOM 2474 C C . ALA A 1 300 ? 8.028 -10.882 -9.957 1.00 93.81 300 ALA A C 1
ATOM 2476 O O . ALA A 1 300 ? 9.220 -10.883 -9.639 1.00 93.81 300 ALA A O 1
ATOM 2477 N N . ASN A 1 301 ? 7.176 -9.954 -9.525 1.00 93.62 301 ASN A N 1
ATOM 2478 C CA . ASN A 1 301 ? 7.545 -8.864 -8.632 1.00 93.62 301 ASN A CA 1
ATOM 2479 C C . ASN A 1 301 ? 6.363 -8.552 -7.694 1.00 93.62 301 ASN A C 1
ATOM 2481 O O . ASN A 1 301 ? 5.241 -8.366 -8.176 1.00 93.62 301 ASN A O 1
ATOM 2485 N N . PRO A 1 302 ? 6.582 -8.489 -6.368 1.00 94.75 302 PRO A N 1
ATOM 2486 C CA . PRO A 1 302 ? 5.510 -8.233 -5.413 1.00 94.75 302 PRO A CA 1
ATOM 2487 C C . PRO A 1 302 ? 4.847 -6.861 -5.600 1.00 94.75 302 PRO A C 1
ATOM 2489 O O . PRO A 1 302 ? 3.644 -6.741 -5.383 1.00 94.75 302 PRO A O 1
ATOM 2492 N N . ASP A 1 303 ? 5.578 -5.843 -6.059 1.00 92.81 303 ASP A N 1
ATOM 2493 C CA . ASP A 1 303 ? 5.015 -4.509 -6.288 1.00 92.81 303 ASP A CA 1
ATOM 2494 C C . ASP A 1 303 ? 4.060 -4.499 -7.500 1.00 92.81 303 ASP A C 1
ATOM 2496 O O . ASP A 1 303 ? 3.063 -3.776 -7.500 1.00 92.81 303 ASP A O 1
ATOM 2500 N N . PHE A 1 304 ? 4.286 -5.361 -8.501 1.00 96.31 304 PHE A N 1
ATOM 2501 C CA . PHE A 1 304 ? 3.377 -5.502 -9.650 1.00 96.31 304 PHE A CA 1
ATOM 2502 C C . PHE A 1 304 ? 2.074 -6.185 -9.228 1.00 96.31 304 PHE A C 1
ATOM 2504 O O . PHE A 1 304 ? 0.987 -5.711 -9.559 1.00 96.31 304 PHE A O 1
ATOM 2511 N N . TYR A 1 305 ? 2.176 -7.250 -8.424 1.00 98.00 305 TYR A N 1
ATOM 2512 C CA . TYR A 1 305 ? 1.018 -7.890 -7.800 1.00 98.00 305 TYR A CA 1
ATOM 2513 C C . TYR A 1 305 ? 0.227 -6.915 -6.921 1.00 98.00 305 TYR A C 1
ATOM 2515 O O . TYR A 1 305 ? -1.004 -6.922 -6.957 1.00 98.00 305 TYR A O 1
ATOM 2523 N N . LEU A 1 306 ? 0.914 -6.047 -6.168 1.00 97.44 306 LEU A N 1
ATOM 2524 C CA . LEU A 1 306 ? 0.267 -5.033 -5.341 1.00 97.44 306 LEU A CA 1
ATOM 2525 C C . LEU A 1 306 ? -0.532 -4.035 -6.189 1.00 97.44 306 LEU A C 1
ATOM 2527 O O . LEU A 1 306 ? -1.696 -3.776 -5.887 1.00 97.44 306 LEU A O 1
ATOM 2531 N N . LYS A 1 307 ? 0.061 -3.493 -7.261 1.00 97.56 307 LYS A N 1
ATOM 2532 C CA . LYS A 1 307 ? -0.637 -2.560 -8.160 1.00 97.56 307 LYS A CA 1
ATOM 2533 C C . LYS A 1 307 ? -1.813 -3.215 -8.877 1.00 97.56 307 LYS A C 1
ATOM 2535 O O . LYS A 1 307 ? -2.888 -2.619 -8.938 1.00 97.56 307 LYS A O 1
ATOM 2540 N N . LYS A 1 308 ? -1.664 -4.470 -9.310 1.00 98.44 308 LYS A N 1
ATOM 2541 C CA . LYS A 1 308 ? -2.780 -5.266 -9.835 1.00 98.44 308 LYS A CA 1
ATOM 2542 C C . LYS A 1 308 ? -3.899 -5.425 -8.802 1.00 98.44 308 LYS A C 1
ATOM 2544 O O . LYS A 1 308 ? -5.061 -5.204 -9.132 1.00 98.44 308 LYS A O 1
ATOM 2549 N N . ALA A 1 309 ? -3.570 -5.753 -7.551 1.00 98.31 309 ALA A N 1
ATOM 2550 C CA . ALA A 1 309 ? -4.558 -5.875 -6.480 1.00 98.31 309 ALA A CA 1
ATOM 2551 C C . ALA A 1 309 ? -5.307 -4.554 -6.234 1.00 98.31 309 ALA A C 1
ATOM 2553 O O . ALA A 1 309 ? -6.526 -4.568 -6.090 1.00 98.31 309 ALA A O 1
ATOM 2554 N N . GLN A 1 310 ? -4.608 -3.413 -6.250 1.00 98.25 310 GLN A N 1
ATOM 2555 C CA . GLN A 1 310 ? -5.221 -2.084 -6.128 1.00 98.25 310 GLN A CA 1
ATOM 2556 C C . GLN A 1 310 ? -6.186 -1.787 -7.286 1.00 98.25 310 GLN A C 1
ATOM 2558 O O . GLN A 1 310 ? -7.303 -1.340 -7.043 1.00 98.25 310 GLN A O 1
ATOM 2563 N N . ALA A 1 311 ? -5.801 -2.090 -8.529 1.00 98.12 311 ALA A N 1
ATOM 2564 C CA . ALA A 1 311 ? -6.678 -1.939 -9.693 1.00 98.12 311 ALA A CA 1
ATOM 2565 C C . ALA A 1 311 ? -7.936 -2.820 -9.590 1.00 98.12 311 ALA A C 1
ATOM 2567 O O . ALA A 1 311 ? -9.048 -2.349 -9.819 1.00 98.12 311 ALA A O 1
ATOM 2568 N N . LEU A 1 312 ? -7.777 -4.076 -9.164 1.00 98.50 312 LEU A N 1
ATOM 2569 C CA . LEU A 1 312 ? -8.889 -5.006 -8.945 1.00 98.50 312 LEU A CA 1
ATOM 2570 C C . LEU A 1 312 ? -9.821 -4.552 -7.813 1.00 98.50 312 LEU A C 1
ATOM 2572 O O . LEU A 1 312 ? -11.035 -4.702 -7.929 1.00 98.50 312 LEU A O 1
ATOM 2576 N N . MET A 1 313 ? -9.281 -3.968 -6.739 1.00 97.56 313 MET A N 1
ATOM 2577 C CA . MET A 1 313 ? -10.088 -3.366 -5.673 1.00 97.56 313 MET A CA 1
ATOM 2578 C C . MET A 1 313 ? -10.939 -2.203 -6.176 1.00 97.56 313 MET A C 1
ATOM 2580 O O . MET A 1 313 ? -12.104 -2.115 -5.794 1.00 97.56 313 MET A O 1
ATOM 2584 N N . SER A 1 314 ? -10.384 -1.340 -7.033 1.00 97.38 314 SER A N 1
ATOM 2585 C CA . SER A 1 314 ? -11.125 -0.227 -7.644 1.00 97.38 314 SER A CA 1
ATOM 2586 C C . SER A 1 314 ? -12.270 -0.696 -8.545 1.00 97.38 314 SER A C 1
ATOM 2588 O O . SER A 1 314 ? -13.221 0.046 -8.756 1.00 97.38 314 SER A O 1
ATOM 2590 N N . GLN A 1 315 ? -12.197 -1.930 -9.051 1.00 97.44 315 GLN A N 1
ATOM 2591 C CA . GLN A 1 315 ? -13.272 -2.590 -9.797 1.00 97.44 315 GLN A CA 1
ATOM 2592 C C . GLN A 1 315 ? -14.174 -3.477 -8.924 1.00 97.44 315 GLN A C 1
ATOM 2594 O O . GLN A 1 315 ? -14.959 -4.256 -9.457 1.00 97.44 315 GLN A O 1
ATOM 2599 N N . GLU A 1 316 ? -14.017 -3.436 -7.597 1.00 97.44 316 GLU A N 1
ATOM 2600 C CA . GLU A 1 316 ? -14.746 -4.280 -6.636 1.00 97.44 316 GLU A CA 1
ATOM 2601 C C . GLU A 1 316 ? -14.542 -5.799 -6.834 1.00 97.44 316 GLU A C 1
ATOM 2603 O O . GLU A 1 316 ? -15.246 -6.632 -6.261 1.00 97.44 316 GLU A O 1
ATOM 2608 N N . LYS A 1 317 ? -13.509 -6.202 -7.588 1.00 98.12 317 LYS A N 1
ATOM 2609 C CA . LYS A 1 317 ? -13.118 -7.604 -7.811 1.00 98.12 317 LYS A CA 1
ATOM 2610 C C . LYS A 1 317 ? -12.295 -8.126 -6.624 1.00 98.12 317 LYS A C 1
ATOM 2612 O O . LYS A 1 317 ? -11.156 -8.572 -6.773 1.00 98.12 317 LYS A O 1
ATOM 2617 N N . TYR A 1 318 ? -12.872 -8.079 -5.422 1.00 98.00 318 TYR A N 1
ATOM 2618 C CA . TYR A 1 318 ? -12.157 -8.293 -4.156 1.00 98.00 318 TYR A CA 1
ATOM 2619 C C . TYR A 1 318 ? -11.491 -9.671 -4.029 1.00 98.00 318 TYR A C 1
ATOM 2621 O O . TYR A 1 318 ? -10.371 -9.758 -3.535 1.00 98.00 318 TYR A O 1
ATOM 2629 N N . ASN A 1 319 ? -12.119 -10.742 -4.526 1.00 97.81 319 ASN A N 1
ATOM 2630 C CA . ASN A 1 319 ? -11.522 -12.085 -4.482 1.00 97.81 319 ASN A CA 1
ATOM 2631 C C . ASN A 1 319 ? -10.250 -12.190 -5.344 1.00 97.81 319 ASN A C 1
ATOM 2633 O O . ASN A 1 319 ? -9.257 -12.772 -4.916 1.00 97.81 319 ASN A O 1
ATOM 2637 N N . GLN A 1 320 ? -10.246 -11.582 -6.535 1.00 98.00 320 GLN A N 1
ATOM 2638 C CA . GLN A 1 320 ? -9.067 -11.560 -7.412 1.00 98.00 320 GLN A CA 1
ATOM 2639 C C . GLN A 1 320 ? -7.969 -10.646 -6.847 1.00 98.00 320 GLN A C 1
ATOM 2641 O O . GLN A 1 320 ? -6.776 -10.945 -6.955 1.00 98.00 320 GLN A O 1
ATOM 2646 N N . ALA A 1 321 ? -8.364 -9.537 -6.211 1.00 98.31 321 ALA A N 1
ATOM 2647 C CA . ALA A 1 321 ? -7.437 -8.669 -5.495 1.00 98.31 321 ALA A CA 1
ATOM 2648 C C . ALA A 1 321 ? -6.761 -9.416 -4.332 1.00 98.31 321 ALA A C 1
ATOM 2650 O O . ALA A 1 321 ? -5.547 -9.300 -4.156 1.00 98.31 321 ALA A O 1
ATOM 2651 N N . LEU A 1 322 ? -7.527 -10.221 -3.584 1.00 97.94 322 LEU A N 1
ATOM 2652 C CA . LEU A 1 322 ? -7.019 -11.046 -2.488 1.00 97.94 322 LEU A CA 1
ATOM 2653 C C . LEU A 1 322 ? -5.996 -12.079 -2.981 1.00 97.94 322 LEU A C 1
ATOM 2655 O O . LEU A 1 322 ? -4.942 -12.242 -2.368 1.00 97.94 322 LEU A O 1
ATOM 2659 N N . GLU A 1 323 ? -6.266 -12.747 -4.105 1.00 97.81 323 GLU A N 1
ATOM 2660 C CA . GLU A 1 323 ? -5.292 -13.653 -4.722 1.00 97.81 323 GLU A CA 1
ATOM 2661 C C . GLU A 1 323 ? -4.002 -12.910 -5.095 1.00 97.81 323 GLU A C 1
ATOM 2663 O O . GLU A 1 323 ? -2.907 -13.349 -4.743 1.00 97.81 323 GLU A O 1
ATOM 2668 N N . SER A 1 324 ? -4.129 -11.750 -5.743 1.00 97.19 324 SER A N 1
ATOM 2669 C CA . SER A 1 324 ? -2.981 -10.952 -6.185 1.00 97.19 324 SER A CA 1
ATOM 2670 C C . SER A 1 324 ? -2.118 -10.489 -5.004 1.00 97.19 324 SER A C 1
ATOM 2672 O O . SER A 1 324 ? -0.901 -10.656 -5.031 1.00 97.19 324 SER A O 1
ATOM 2674 N N . VAL A 1 325 ? -2.717 -9.974 -3.923 1.00 97.69 325 VAL A N 1
ATOM 2675 C CA . VAL A 1 325 ? -1.946 -9.547 -2.740 1.00 97.69 325 VAL A CA 1
ATOM 2676 C C . VAL A 1 325 ? -1.322 -10.731 -1.990 1.00 97.69 325 VAL A C 1
ATOM 2678 O O . VAL A 1 325 ? -0.219 -10.596 -1.464 1.00 97.69 325 VAL A O 1
ATOM 2681 N N . ASN A 1 326 ? -1.963 -11.907 -1.980 1.00 97.00 326 ASN A N 1
ATOM 2682 C CA . ASN A 1 326 ? -1.359 -13.118 -1.417 1.00 97.00 326 ASN A CA 1
ATOM 2683 C C . ASN A 1 326 ? -0.092 -13.512 -2.189 1.00 97.00 326 ASN A C 1
ATOM 2685 O O . ASN A 1 326 ? 0.934 -13.758 -1.566 1.00 97.00 326 ASN A O 1
ATOM 2689 N N . ARG A 1 327 ? -0.108 -13.445 -3.529 1.00 97.19 327 ARG A N 1
ATOM 2690 C CA . ARG A 1 327 ? 1.098 -13.672 -4.348 1.00 97.19 327 ARG A CA 1
ATOM 2691 C C . ARG A 1 327 ? 2.217 -12.673 -4.044 1.00 97.19 327 ARG A C 1
ATOM 2693 O O . ARG A 1 327 ? 3.386 -13.049 -4.061 1.00 97.19 327 ARG A O 1
ATOM 2700 N N . ALA A 1 328 ? 1.883 -11.411 -3.757 1.00 96.00 328 ALA A N 1
ATOM 2701 C CA . ALA A 1 328 ? 2.877 -10.425 -3.325 1.00 96.00 328 ALA A CA 1
ATOM 2702 C C . ALA A 1 328 ? 3.516 -10.818 -1.981 1.00 96.00 328 ALA A C 1
ATOM 2704 O O . ALA A 1 328 ? 4.740 -10.780 -1.843 1.00 96.00 328 ALA A O 1
ATOM 2705 N N . LEU A 1 329 ? 2.689 -11.233 -1.015 1.00 92.94 329 LEU A N 1
ATOM 2706 C CA . LEU A 1 329 ? 3.122 -11.670 0.315 1.00 92.94 329 LEU A CA 1
ATOM 2707 C C . LEU A 1 329 ? 3.972 -12.947 0.274 1.00 92.94 329 LEU A C 1
ATOM 2709 O O . LEU A 1 329 ? 4.944 -13.026 1.020 1.00 92.94 329 LEU A O 1
ATOM 2713 N N . ASP A 1 330 ? 3.666 -13.889 -0.625 1.00 95.25 330 ASP A N 1
ATOM 2714 C CA . ASP A 1 330 ? 4.454 -15.115 -0.825 1.00 95.25 330 ASP A CA 1
ATOM 2715 C C . ASP A 1 330 ? 5.897 -14.814 -1.267 1.00 95.25 330 ASP A C 1
ATOM 2717 O O . ASP A 1 330 ? 6.821 -15.555 -0.934 1.00 95.25 330 ASP A O 1
ATOM 2721 N N . ILE A 1 331 ? 6.107 -13.724 -2.018 1.00 92.69 331 ILE A N 1
ATOM 2722 C CA . ILE A 1 331 ? 7.442 -13.302 -2.466 1.00 92.69 331 ILE A CA 1
ATOM 2723 C C . ILE A 1 331 ? 8.150 -12.494 -1.380 1.00 92.69 331 ILE A C 1
ATOM 2725 O O . ILE A 1 331 ? 9.337 -12.697 -1.116 1.00 92.69 331 ILE A O 1
ATOM 2729 N N . LYS A 1 332 ? 7.451 -11.523 -0.787 1.00 92.62 332 LYS A N 1
ATOM 2730 C CA . LYS A 1 332 ? 8.013 -10.648 0.238 1.00 92.62 332 LYS A CA 1
ATOM 2731 C C . LYS A 1 332 ? 6.920 -10.135 1.160 1.00 92.62 332 LYS A C 1
ATOM 2733 O O . LYS A 1 332 ? 6.026 -9.414 0.734 1.00 92.62 332 LYS A O 1
ATOM 2738 N N . THR A 1 333 ? 7.071 -10.372 2.454 1.00 91.31 333 THR A N 1
ATOM 2739 C CA . THR A 1 333 ? 6.206 -9.756 3.460 1.00 91.31 333 THR A CA 1
ATOM 2740 C C . THR A 1 333 ? 6.596 -8.290 3.673 1.00 91.31 333 THR A C 1
ATOM 2742 O O . THR A 1 333 ? 7.727 -7.992 4.058 1.00 91.31 333 THR A O 1
ATOM 2745 N N . LYS A 1 334 ? 5.658 -7.364 3.440 1.00 92.75 334 LYS A N 1
ATOM 2746 C CA . LYS A 1 334 ? 5.771 -5.938 3.793 1.00 92.75 334 LYS A CA 1
ATOM 2747 C C . LYS A 1 334 ? 4.498 -5.458 4.491 1.00 92.75 334 LYS A C 1
ATOM 2749 O O . LYS A 1 334 ? 3.404 -5.949 4.208 1.00 92.75 334 LYS A O 1
ATOM 2754 N N . LYS A 1 335 ? 4.644 -4.423 5.324 1.00 92.62 335 LYS A N 1
ATOM 2755 C CA . LYS A 1 335 ? 3.543 -3.724 6.007 1.00 92.62 335 LYS A CA 1
ATOM 2756 C C . LYS A 1 335 ? 2.434 -3.297 5.043 1.00 92.62 335 LYS A C 1
ATOM 2758 O O . LYS A 1 335 ? 1.267 -3.577 5.282 1.00 92.62 335 LYS A O 1
ATOM 2763 N N . GLU A 1 336 ? 2.808 -2.671 3.930 1.00 91.69 336 GLU A N 1
ATOM 2764 C CA . GLU A 1 336 ? 1.885 -2.165 2.903 1.00 91.69 336 GLU A CA 1
ATOM 2765 C C . GLU A 1 336 ? 1.010 -3.269 2.298 1.00 91.69 336 GLU A C 1
ATOM 2767 O O . GLU A 1 336 ? -0.177 -3.065 2.051 1.00 91.69 336 GLU A O 1
ATOM 2772 N N . TYR A 1 337 ? 1.580 -4.459 2.094 1.00 94.56 337 TYR A N 1
ATOM 2773 C CA . TYR A 1 337 ? 0.875 -5.582 1.481 1.00 94.56 337 TYR A CA 1
ATOM 2774 C C . TYR A 1 337 ? -0.116 -6.205 2.471 1.00 94.56 337 TYR A C 1
ATOM 2776 O O . TYR A 1 337 ? -1.254 -6.496 2.111 1.00 94.56 337 TYR A O 1
ATOM 2784 N N . LEU A 1 338 ? 0.291 -6.350 3.739 1.00 95.44 338 LEU A N 1
ATOM 2785 C CA . LEU A 1 338 ? -0.591 -6.795 4.823 1.00 95.44 338 LEU A CA 1
ATOM 2786 C C . LEU A 1 338 ? -1.735 -5.803 5.055 1.00 95.44 338 LEU A C 1
ATOM 2788 O O . LEU A 1 338 ? -2.882 -6.213 5.214 1.00 95.44 338 LEU A O 1
ATOM 2792 N N . HIS A 1 339 ? -1.434 -4.505 5.008 1.00 94.88 339 HIS A N 1
ATOM 2793 C CA . HIS A 1 339 ? -2.432 -3.449 5.110 1.00 94.88 339 HIS A CA 1
ATOM 2794 C C . HIS A 1 339 ? -3.455 -3.521 3.964 1.00 94.88 339 HIS A C 1
ATOM 2796 O O . HIS A 1 339 ? -4.659 -3.475 4.218 1.00 94.88 339 HIS A O 1
ATOM 2802 N N . LEU A 1 340 ? -3.001 -3.692 2.713 1.00 96.12 340 LEU A N 1
ATOM 2803 C CA . LEU A 1 340 ? -3.905 -3.852 1.570 1.00 96.12 340 LEU A CA 1
ATOM 2804 C C . LEU A 1 340 ? -4.755 -5.122 1.696 1.00 96.12 340 LEU A C 1
ATOM 2806 O O . LEU A 1 340 ? -5.960 -5.073 1.464 1.00 96.12 340 LEU A O 1
ATOM 2810 N N . LYS A 1 341 ? -4.157 -6.244 2.113 1.00 97.38 341 LYS A N 1
ATOM 2811 C CA . LYS A 1 341 ? -4.890 -7.489 2.367 1.00 97.38 341 LYS A CA 1
ATOM 2812 C C . LYS A 1 341 ? -5.980 -7.296 3.424 1.00 97.38 341 LYS A C 1
ATOM 2814 O O . LYS A 1 341 ? -7.111 -7.714 3.192 1.00 97.38 341 LYS A O 1
ATOM 2819 N N . GLY A 1 342 ? -5.671 -6.616 4.530 1.00 96.94 342 GLY A N 1
ATOM 2820 C CA . GLY A 1 342 ? -6.657 -6.242 5.547 1.00 96.94 342 GLY A CA 1
ATOM 2821 C C . GLY A 1 342 ? -7.806 -5.417 4.960 1.00 96.94 342 GLY A C 1
ATOM 2822 O O . GLY A 1 342 ? -8.967 -5.760 5.156 1.00 96.94 342 GLY A O 1
ATOM 2823 N N . ALA A 1 343 ? -7.499 -4.411 4.134 1.00 96.56 343 ALA A N 1
ATOM 2824 C CA . ALA A 1 343 ? -8.515 -3.581 3.482 1.00 96.56 343 ALA A CA 1
ATOM 2825 C C . ALA A 1 343 ? -9.403 -4.371 2.496 1.00 96.56 343 ALA A C 1
ATOM 2827 O O . ALA A 1 343 ? -10.600 -4.105 2.386 1.00 96.56 343 ALA A O 1
ATOM 2828 N N . ILE A 1 344 ? -8.848 -5.366 1.795 1.00 97.56 344 ILE A N 1
ATOM 2829 C CA . ILE A 1 344 ? -9.617 -6.273 0.927 1.00 97.56 344 ILE A CA 1
ATOM 2830 C C . ILE A 1 344 ? -10.549 -7.155 1.766 1.00 97.56 344 ILE A C 1
ATOM 2832 O O . ILE A 1 344 ? -11.738 -7.265 1.466 1.00 97.56 344 ILE A O 1
ATOM 2836 N N . LEU A 1 345 ? -10.035 -7.749 2.845 1.00 97.12 345 LEU A N 1
ATOM 2837 C CA . LEU A 1 345 ? -10.809 -8.610 3.746 1.00 97.12 345 LEU A CA 1
ATOM 2838 C C . LEU A 1 345 ? -11.922 -7.842 4.464 1.00 97.12 345 LEU A C 1
ATOM 2840 O O . LEU A 1 345 ? -13.020 -8.373 4.630 1.00 97.12 345 LEU A O 1
ATOM 2844 N N . HIS A 1 346 ? -11.679 -6.572 4.790 1.00 94.81 346 HIS A N 1
ATOM 2845 C CA . HIS A 1 346 ? -12.688 -5.657 5.310 1.00 94.81 346 HIS A CA 1
ATOM 2846 C C . HIS A 1 346 ? -13.886 -5.530 4.363 1.00 94.81 346 HIS A C 1
ATOM 2848 O O . HIS A 1 346 ? -15.031 -5.560 4.818 1.00 94.81 346 HIS A O 1
ATOM 2854 N N . LYS A 1 347 ? -13.633 -5.389 3.053 1.00 96.25 347 LYS A N 1
ATOM 2855 C CA . LYS A 1 347 ? -14.679 -5.303 2.019 1.00 96.25 347 LYS A CA 1
ATOM 2856 C C . LYS A 1 347 ? -15.396 -6.633 1.798 1.00 96.25 347 LYS A C 1
ATOM 2858 O O . LYS A 1 347 ? -16.587 -6.633 1.513 1.00 96.25 347 LYS A O 1
ATOM 2863 N N . LEU A 1 348 ? -14.697 -7.750 1.986 1.00 95.44 348 LEU A N 1
ATOM 2864 C CA . LEU A 1 348 ? -15.275 -9.096 1.946 1.00 95.44 348 LEU A CA 1
ATOM 2865 C C . LEU A 1 348 ? -16.051 -9.473 3.222 1.00 95.44 348 LEU A C 1
ATOM 2867 O O . LEU A 1 348 ? -16.724 -10.499 3.236 1.00 95.44 348 LEU A O 1
ATOM 2871 N N . GLY A 1 349 ? -15.956 -8.678 4.294 1.00 93.12 349 GLY A N 1
ATOM 2872 C CA . GLY A 1 349 ? -16.607 -8.960 5.576 1.00 93.12 349 GLY A CA 1
ATOM 2873 C C . GLY A 1 349 ? -15.922 -10.046 6.416 1.00 93.12 349 GLY A C 1
ATOM 2874 O O . GLY A 1 349 ? -16.505 -10.516 7.390 1.00 93.12 349 GLY A O 1
ATOM 2875 N N . ASN A 1 350 ? -14.691 -10.448 6.082 1.00 94.19 350 ASN A N 1
ATOM 2876 C CA . ASN A 1 350 ? -13.939 -11.435 6.861 1.00 94.19 350 ASN A CA 1
ATOM 2877 C C . ASN A 1 350 ? -13.166 -10.753 8.002 1.00 94.19 350 ASN A C 1
ATOM 2879 O O . ASN A 1 350 ? -11.950 -10.564 7.933 1.00 94.19 350 ASN A O 1
ATOM 2883 N N . SER A 1 351 ? -13.888 -10.359 9.053 1.00 92.81 351 SER A N 1
ATOM 2884 C CA . SER A 1 351 ? -13.343 -9.531 10.138 1.00 92.81 351 SER A CA 1
ATOM 2885 C C . SER A 1 351 ? -12.245 -10.208 10.966 1.00 92.81 351 SER A C 1
ATOM 2887 O O . SER A 1 351 ? -11.359 -9.525 11.477 1.00 92.81 351 SER A O 1
ATOM 2889 N N . GLN A 1 352 ? -12.249 -11.541 11.085 1.00 94.69 352 GLN A N 1
ATOM 2890 C CA . GLN A 1 352 ? -11.206 -12.247 11.838 1.00 94.69 352 GLN A CA 1
ATOM 2891 C C . GLN A 1 352 ? -9.877 -12.289 11.073 1.00 94.69 352 GLN A C 1
ATOM 2893 O O . GLN A 1 352 ? -8.820 -12.058 11.664 1.00 94.69 352 GLN A O 1
ATOM 2898 N N . GLU A 1 353 ? -9.904 -12.557 9.765 1.00 94.94 353 GLU A N 1
ATOM 2899 C CA . GLU A 1 353 ? -8.685 -12.504 8.951 1.00 94.94 353 GLU A CA 1
ATOM 2900 C C . GLU A 1 353 ? -8.203 -11.066 8.726 1.00 94.94 353 GLU A C 1
ATOM 2902 O O . GLU A 1 353 ? -6.993 -10.835 8.704 1.00 94.94 353 GLU A O 1
ATOM 2907 N N . GLU A 1 354 ? -9.126 -10.102 8.606 1.00 96.19 354 GLU A N 1
ATOM 2908 C CA . GLU A 1 354 ? -8.834 -8.661 8.587 1.00 96.19 354 GLU A CA 1
ATOM 2909 C C . GLU A 1 354 ? -7.981 -8.277 9.806 1.00 96.19 354 GLU A C 1
ATOM 2911 O O . GLU A 1 354 ? -6.874 -7.753 9.649 1.00 96.19 354 GLU A O 1
ATOM 2916 N N . LEU A 1 355 ? -8.447 -8.626 11.012 1.00 97.19 355 LEU A N 1
ATOM 2917 C CA . LEU A 1 355 ? -7.727 -8.375 12.258 1.00 97.19 355 LEU A CA 1
ATOM 2918 C C . LEU A 1 355 ? -6.338 -9.025 12.259 1.00 97.19 355 LEU A C 1
ATOM 2920 O O . LEU A 1 355 ? -5.354 -8.370 12.600 1.00 97.19 355 LEU A O 1
ATOM 2924 N N . ASN A 1 356 ? -6.235 -10.292 11.851 1.00 96.06 356 ASN A N 1
ATOM 2925 C CA . ASN A 1 356 ? -4.954 -11.003 11.817 1.00 96.06 356 ASN A CA 1
ATOM 2926 C C . ASN A 1 356 ? -3.941 -10.312 10.888 1.00 96.06 356 ASN A C 1
ATOM 2928 O O . ASN A 1 356 ? -2.761 -10.216 11.225 1.00 96.06 356 ASN A O 1
ATOM 2932 N N . CYS A 1 357 ? -4.391 -9.801 9.738 1.00 94.38 357 CYS A N 1
ATOM 2933 C CA . CYS A 1 357 ? -3.532 -9.070 8.807 1.00 94.38 357 CYS A CA 1
ATOM 2934 C C . CYS A 1 357 ? -3.043 -7.748 9.406 1.00 94.38 357 CYS A C 1
ATOM 2936 O O . CYS A 1 357 ? -1.856 -7.435 9.299 1.00 94.38 357 CYS A O 1
ATOM 2938 N N . TYR A 1 358 ? -3.924 -6.990 10.063 1.00 96.56 358 TYR A N 1
ATOM 2939 C CA . TYR A 1 358 ? -3.528 -5.734 10.696 1.00 96.56 358 TYR A CA 1
ATOM 2940 C C . TYR A 1 358 ? -2.631 -5.941 11.919 1.00 96.56 358 TYR A C 1
ATOM 2942 O O . TYR A 1 358 ? -1.667 -5.198 12.075 1.00 96.56 358 TYR A O 1
ATOM 2950 N N . LEU A 1 359 ? -2.853 -6.984 12.725 1.00 95.88 359 LEU A N 1
ATOM 2951 C CA . LEU A 1 359 ? -1.942 -7.357 13.814 1.00 95.88 359 LEU A CA 1
ATOM 2952 C C . LEU A 1 359 ? -0.559 -7.762 13.287 1.00 95.88 359 LEU A C 1
ATOM 2954 O O . LEU A 1 359 ? 0.458 -7.351 13.844 1.00 95.88 359 LEU A O 1
ATOM 2958 N N . ALA A 1 360 ? -0.499 -8.510 12.182 1.00 94.06 360 ALA A N 1
ATOM 2959 C CA . ALA A 1 360 ? 0.769 -8.824 11.527 1.00 94.06 360 ALA A CA 1
ATOM 2960 C C . ALA A 1 360 ? 1.469 -7.556 11.002 1.00 94.06 360 ALA A C 1
ATOM 2962 O O . ALA A 1 360 ? 2.684 -7.428 11.136 1.00 94.06 360 ALA A O 1
ATOM 2963 N N . ALA A 1 361 ? 0.717 -6.599 10.446 1.00 93.81 361 ALA A N 1
ATOM 2964 C CA . ALA A 1 361 ? 1.260 -5.315 10.006 1.00 93.81 361 ALA A CA 1
ATOM 2965 C C . ALA A 1 361 ? 1.765 -4.466 11.189 1.00 93.81 361 ALA A C 1
ATOM 2967 O O . ALA A 1 361 ? 2.833 -3.867 11.089 1.00 93.81 361 ALA A O 1
ATOM 2968 N N . HIS A 1 362 ? 1.048 -4.470 12.316 1.00 94.56 362 HIS A N 1
ATOM 2969 C CA . HIS A 1 362 ? 1.453 -3.817 13.563 1.00 94.56 362 HIS A CA 1
ATOM 2970 C C . HIS A 1 362 ? 2.741 -4.419 14.130 1.00 94.56 362 HIS A C 1
ATOM 2972 O O . HIS A 1 362 ? 3.605 -3.687 14.593 1.00 94.56 362 HIS A O 1
ATOM 2978 N N . GLY A 1 363 ? 2.934 -5.737 14.019 1.00 93.38 363 GLY A N 1
ATOM 2979 C CA . GLY A 1 363 ? 4.196 -6.381 14.397 1.00 93.38 363 GLY A CA 1
ATOM 2980 C C . GLY A 1 363 ? 5.416 -5.888 13.603 1.00 93.38 363 GLY A C 1
ATOM 2981 O O . GLY A 1 363 ? 6.534 -5.975 14.103 1.00 93.38 363 GLY A O 1
ATOM 2982 N N . LEU A 1 364 ? 5.217 -5.356 12.389 1.00 89.50 364 LEU A N 1
ATOM 2983 C CA . LEU A 1 364 ? 6.283 -4.752 11.577 1.00 89.50 364 LEU A CA 1
ATOM 2984 C C . LEU A 1 364 ? 6.508 -3.267 11.893 1.00 89.50 364 LEU A C 1
ATOM 2986 O O . LEU A 1 364 ? 7.619 -2.775 11.712 1.00 89.50 364 LEU A O 1
ATOM 2990 N N . ASP A 1 365 ? 5.464 -2.555 12.316 1.00 89.56 365 ASP A N 1
ATOM 2991 C CA . ASP A 1 365 ? 5.508 -1.130 12.654 1.00 89.56 365 ASP A CA 1
ATOM 2992 C C . ASP A 1 365 ? 4.473 -0.801 13.749 1.00 89.56 365 ASP A C 1
ATOM 2994 O O . ASP A 1 365 ? 3.332 -0.428 13.442 1.00 89.56 365 ASP A O 1
ATOM 2998 N N . PRO A 1 366 ? 4.854 -0.948 15.032 1.00 88.94 366 PRO A N 1
ATOM 2999 C CA . PRO A 1 366 ? 3.924 -0.792 16.152 1.00 88.94 366 PRO A CA 1
ATOM 3000 C C . PRO A 1 366 ? 3.403 0.640 16.346 1.00 88.94 366 PRO A C 1
ATOM 3002 O O . PRO A 1 366 ? 2.342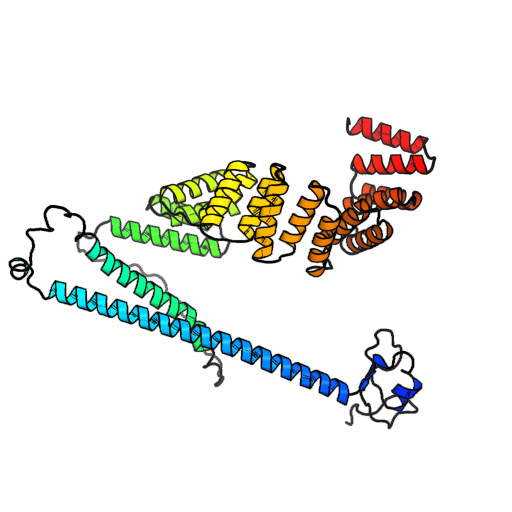 0.844 16.939 1.00 88.94 366 PRO A O 1
ATOM 3005 N N . ASN A 1 367 ? 4.130 1.638 15.835 1.00 89.38 367 ASN A N 1
ATOM 3006 C CA . ASN A 1 367 ? 3.848 3.060 16.055 1.00 89.38 367 ASN A CA 1
ATOM 3007 C C . ASN A 1 367 ? 3.014 3.689 14.926 1.00 89.38 367 ASN A C 1
ATOM 3009 O O . ASN A 1 367 ? 2.901 4.910 14.837 1.00 89.38 367 ASN A O 1
ATOM 3013 N N . SER A 1 368 ? 2.419 2.880 14.049 1.00 92.75 368 SER A N 1
ATOM 3014 C CA . SER A 1 368 ? 1.589 3.377 12.955 1.00 92.75 368 SER A CA 1
ATOM 3015 C C . SER A 1 368 ? 0.158 3.677 13.423 1.00 92.75 368 SER A C 1
ATOM 3017 O O . SER A 1 368 ? -0.632 2.758 13.652 1.00 92.75 368 SER A O 1
ATOM 3019 N N . SER A 1 369 ? -0.192 4.970 13.490 1.00 94.81 369 SER A N 1
ATOM 3020 C CA . SER A 1 369 ? -1.551 5.458 13.801 1.00 94.81 369 SER A CA 1
ATOM 3021 C C . SER A 1 369 ? -2.624 4.770 12.947 1.00 94.81 369 SER A C 1
ATOM 3023 O O . SER A 1 369 ? -3.569 4.183 13.476 1.00 94.81 369 SER A O 1
ATOM 3025 N N . SER A 1 370 ? -2.431 4.737 11.624 1.00 94.75 370 SER A N 1
ATOM 3026 C CA . SER A 1 370 ? -3.386 4.137 10.684 1.00 94.75 370 SER A CA 1
ATOM 3027 C C . SER A 1 370 ? -3.590 2.631 10.885 1.00 94.75 370 SER A C 1
ATOM 3029 O O . SER A 1 370 ? -4.710 2.139 10.743 1.00 94.75 370 SER A O 1
ATOM 3031 N N . ILE A 1 371 ? -2.547 1.882 11.258 1.00 95.19 371 ILE A N 1
ATOM 3032 C CA . ILE A 1 371 ? -2.681 0.449 11.559 1.00 95.19 371 ILE A CA 1
ATOM 3033 C C . ILE A 1 371 ? -3.443 0.247 12.866 1.00 95.19 371 ILE A C 1
ATOM 3035 O O . ILE A 1 371 ? -4.363 -0.567 12.899 1.00 95.19 371 ILE A O 1
ATOM 3039 N N . ASN A 1 372 ? -3.115 1.005 13.914 1.00 96.44 372 ASN A N 1
ATOM 3040 C CA . ASN A 1 372 ? -3.823 0.931 15.193 1.00 96.44 372 ASN A CA 1
ATOM 3041 C C . ASN A 1 372 ? -5.308 1.294 15.031 1.00 96.44 372 ASN A C 1
ATOM 3043 O O . ASN A 1 372 ? -6.173 0.571 15.522 1.00 96.44 372 ASN A O 1
ATOM 3047 N N . HIS A 1 373 ? -5.616 2.331 14.247 1.00 97.38 373 HIS A N 1
ATOM 3048 C CA . HIS A 1 373 ? -6.986 2.672 13.862 1.00 97.38 373 HIS A CA 1
ATOM 3049 C C . HIS A 1 373 ? -7.708 1.479 13.218 1.00 97.38 373 HIS A C 1
ATOM 3051 O O . HIS A 1 373 ? -8.800 1.103 13.645 1.00 97.38 373 HIS A O 1
ATOM 3057 N N . ASN A 1 374 ? -7.089 0.846 12.219 1.00 97.25 374 ASN A N 1
ATOM 3058 C CA . ASN A 1 374 ? -7.690 -0.272 11.492 1.00 97.25 374 ASN A CA 1
ATOM 3059 C C . ASN A 1 374 ? -7.859 -1.535 12.355 1.00 97.25 374 ASN A C 1
ATOM 3061 O O . ASN A 1 374 ? -8.860 -2.236 12.213 1.00 97.25 374 ASN A O 1
ATOM 3065 N N . ILE A 1 375 ? -6.941 -1.803 13.292 1.00 97.62 375 ILE A N 1
ATOM 3066 C CA . ILE A 1 375 ? -7.117 -2.857 14.305 1.00 97.62 375 ILE A CA 1
ATOM 3067 C C . ILE A 1 375 ? -8.347 -2.557 15.166 1.00 97.62 375 ILE A C 1
ATOM 3069 O O . ILE A 1 375 ? -9.179 -3.442 15.369 1.00 97.62 375 ILE A O 1
ATOM 3073 N N . GLY A 1 376 ? -8.494 -1.310 15.628 1.00 97.62 376 GLY A N 1
ATOM 3074 C CA . GLY A 1 376 ? -9.663 -0.866 16.388 1.00 97.62 376 GLY A CA 1
ATOM 3075 C C . GLY A 1 376 ? -10.972 -1.084 15.625 1.00 97.62 376 GLY A C 1
ATOM 3076 O O . GLY A 1 376 ? -11.923 -1.644 16.170 1.00 97.62 376 GLY A O 1
ATOM 3077 N N . VAL A 1 377 ? -11.005 -0.732 14.336 1.00 97.62 377 VAL A N 1
ATOM 3078 C CA . VAL A 1 377 ? -12.168 -0.959 13.460 1.00 97.62 377 VAL A CA 1
ATOM 3079 C C . VAL A 1 377 ? -12.476 -2.452 13.297 1.00 97.62 377 VAL A C 1
ATOM 3081 O O . VAL A 1 377 ? -13.636 -2.853 13.413 1.00 97.62 377 VAL A O 1
ATOM 3084 N N . ALA A 1 378 ? -11.465 -3.294 13.074 1.00 97.38 378 ALA A N 1
ATOM 3085 C CA . ALA A 1 378 ? -11.654 -4.739 12.940 1.00 97.38 378 ALA A CA 1
ATOM 3086 C C . ALA A 1 378 ? -12.173 -5.375 14.246 1.00 97.38 378 ALA A C 1
ATOM 3088 O O . ALA A 1 378 ? -13.104 -6.180 14.223 1.00 97.38 378 ALA A O 1
ATOM 3089 N N . LEU A 1 379 ? -11.632 -4.971 15.401 1.00 97.94 379 LEU A N 1
ATOM 3090 C CA . LEU A 1 379 ? -12.090 -5.419 16.721 1.00 97.94 379 LEU A CA 1
ATOM 3091 C C . LEU A 1 379 ? -13.516 -4.955 17.032 1.00 97.94 379 LEU A C 1
ATOM 3093 O O . LEU A 1 379 ? -14.291 -5.726 17.594 1.00 97.94 379 LEU A O 1
ATOM 3097 N N . HIS A 1 380 ? -13.882 -3.733 16.633 1.00 97.38 380 HIS A N 1
ATOM 3098 C CA . HIS A 1 380 ? -15.248 -3.228 16.764 1.00 97.38 380 HIS A CA 1
ATOM 3099 C C . HIS A 1 380 ? -16.251 -4.121 16.023 1.00 97.38 380 HIS A C 1
ATOM 3101 O O . HIS A 1 380 ? -17.275 -4.492 16.594 1.00 97.38 380 HIS A O 1
ATOM 3107 N N . LYS A 1 381 ? -15.945 -4.511 14.778 1.00 96.38 381 LYS A N 1
ATOM 3108 C CA . LYS A 1 381 ? -16.794 -5.423 13.989 1.00 96.38 381 LYS A CA 1
ATOM 3109 C C . LYS A 1 381 ? -16.933 -6.812 14.613 1.00 96.38 381 LYS A C 1
ATOM 3111 O O . LYS A 1 381 ? -17.955 -7.458 14.430 1.00 96.38 381 LYS A O 1
ATOM 3116 N N . LEU A 1 382 ? -15.910 -7.260 15.339 1.00 96.50 382 LEU A N 1
ATOM 3117 C CA . LEU A 1 382 ? -15.924 -8.506 16.109 1.00 96.50 382 LEU A CA 1
ATOM 3118 C C . LEU A 1 382 ? -16.567 -8.343 17.498 1.00 96.50 382 LEU A C 1
ATOM 3120 O O . LEU A 1 382 ? -16.458 -9.248 18.320 1.00 96.50 382 LEU A O 1
ATOM 3124 N N . GLU A 1 383 ? -17.175 -7.188 17.786 1.00 96.75 383 GLU A N 1
ATOM 3125 C CA . GLU A 1 383 ? -17.799 -6.838 19.071 1.00 96.75 383 GLU A CA 1
ATOM 3126 C C . GLU A 1 383 ? -16.830 -6.856 20.274 1.00 96.75 383 GLU A C 1
ATOM 3128 O O . GLU A 1 383 ? -17.229 -6.819 21.439 1.00 96.75 383 GLU A O 1
ATOM 3133 N N . ARG A 1 384 ? -15.517 -6.830 20.012 1.00 97.75 384 ARG A N 1
ATOM 3134 C CA . ARG A 1 384 ? -14.445 -6.784 21.021 1.00 97.75 384 ARG A CA 1
ATOM 3135 C C . ARG A 1 384 ? -14.151 -5.339 21.421 1.00 97.75 384 ARG A C 1
ATOM 3137 O O . ARG A 1 384 ? -13.044 -4.829 21.254 1.00 97.75 384 ARG A O 1
ATOM 3144 N N . TYR A 1 385 ? -15.170 -4.659 21.945 1.00 97.62 385 TYR A N 1
ATOM 3145 C CA . TYR A 1 385 ? -15.155 -3.203 22.117 1.00 97.62 385 TYR A CA 1
ATOM 3146 C C . TYR A 1 385 ? -14.047 -2.686 23.041 1.00 97.62 385 TYR A C 1
ATOM 3148 O O . TYR A 1 385 ? -13.437 -1.670 22.736 1.00 97.62 385 TYR A O 1
ATOM 3156 N N . GLN A 1 386 ? -13.748 -3.370 24.150 1.00 97.19 386 GLN A N 1
ATOM 3157 C CA . GLN A 1 386 ? -12.711 -2.905 25.085 1.00 97.19 386 GLN A CA 1
ATOM 3158 C C . GLN A 1 386 ? -11.317 -2.914 24.453 1.00 97.19 386 GLN A C 1
ATOM 3160 O O . GLN A 1 386 ? -10.557 -1.964 24.617 1.00 97.19 386 GLN A O 1
ATOM 3165 N N . GLU A 1 387 ? -11.000 -3.957 23.689 1.00 97.56 387 GLU A N 1
ATOM 3166 C CA . GLU A 1 387 ? -9.733 -4.042 22.963 1.00 97.56 387 GLU A CA 1
ATOM 3167 C C . GLU A 1 387 ? -9.690 -3.012 21.831 1.00 97.56 387 GLU A C 1
ATOM 3169 O O . GLU A 1 387 ? -8.679 -2.338 21.654 1.00 97.56 387 GLU A O 1
ATOM 3174 N N . ALA A 1 388 ? -10.803 -2.815 21.113 1.00 98.25 388 ALA A N 1
ATOM 3175 C CA . ALA A 1 388 ? -10.898 -1.785 20.082 1.00 98.25 388 ALA A CA 1
ATOM 3176 C C . ALA A 1 388 ? -10.561 -0.387 20.630 1.00 98.25 388 ALA A C 1
ATOM 3178 O O . ALA A 1 388 ? -9.795 0.349 20.011 1.00 98.25 388 ALA A O 1
ATOM 3179 N N . LEU A 1 389 ? -11.080 -0.041 21.815 1.00 98.25 389 LEU A N 1
ATOM 3180 C CA . LEU A 1 389 ? -10.802 1.241 22.468 1.00 98.25 389 LEU A CA 1
ATOM 3181 C C . LEU A 1 389 ? -9.317 1.424 22.799 1.00 98.25 389 LEU A C 1
ATOM 3183 O O . LEU A 1 389 ? -8.802 2.515 22.578 1.00 98.25 389 LEU A O 1
ATOM 3187 N N . GLN A 1 390 ? -8.617 0.373 23.241 1.00 97.75 390 GLN A N 1
ATOM 3188 C CA . GLN A 1 390 ? -7.172 0.441 23.506 1.00 97.75 390 GLN A CA 1
ATOM 3189 C C . GLN A 1 390 ? -6.376 0.786 22.242 1.00 97.75 390 GLN A C 1
ATOM 3191 O O . GLN A 1 390 ? -5.466 1.611 22.289 1.00 97.75 390 GLN A O 1
ATOM 3196 N N . TYR A 1 391 ? -6.735 0.195 21.100 1.00 97.62 391 TYR A N 1
ATOM 3197 C CA . TYR A 1 391 ? -6.070 0.489 19.830 1.00 97.62 391 TYR A CA 1
ATOM 3198 C C . TYR A 1 391 ? -6.445 1.862 19.264 1.00 97.62 391 TYR A C 1
ATOM 3200 O O . TYR A 1 391 ? -5.585 2.533 18.695 1.00 97.62 391 TYR A O 1
ATOM 3208 N N . PHE A 1 392 ? -7.679 2.334 19.467 1.00 98.25 392 PHE A N 1
ATOM 3209 C CA . PHE A 1 392 ? -8.024 3.722 19.148 1.00 98.25 392 PHE A CA 1
ATOM 3210 C C . PHE A 1 392 ? -7.260 4.719 20.022 1.00 98.25 392 PHE A C 1
ATOM 3212 O O . PHE A 1 392 ? -6.787 5.728 19.508 1.00 98.25 392 PHE A O 1
ATOM 3219 N N . ASP A 1 393 ? -7.086 4.432 21.313 1.00 97.31 393 ASP A N 1
ATOM 3220 C CA . ASP A 1 393 ? -6.266 5.251 22.210 1.00 97.31 393 ASP A CA 1
ATOM 3221 C C . ASP A 1 393 ? -4.797 5.256 21.779 1.00 97.31 393 ASP A C 1
ATOM 3223 O O . ASP A 1 393 ? -4.175 6.315 21.742 1.00 97.31 393 ASP A O 1
ATOM 3227 N N . ALA A 1 394 ? -4.255 4.105 21.373 1.00 96.25 394 ALA A N 1
ATOM 3228 C CA . ALA A 1 394 ? -2.902 4.013 20.829 1.00 96.25 394 ALA A CA 1
ATOM 3229 C C . ALA A 1 394 ? -2.742 4.789 19.509 1.00 96.25 394 ALA A C 1
ATOM 3231 O O . ALA A 1 394 ? -1.713 5.426 19.300 1.00 96.25 394 ALA A O 1
ATOM 3232 N N . ALA A 1 395 ? -3.746 4.775 18.626 1.00 97.19 395 ALA A N 1
ATOM 3233 C CA . ALA A 1 395 ? -3.740 5.586 17.407 1.00 97.19 395 ALA A CA 1
ATOM 3234 C C . ALA A 1 395 ? -3.759 7.091 17.732 1.00 97.19 395 ALA A C 1
ATOM 3236 O O . ALA A 1 395 ? -2.928 7.839 17.223 1.00 97.19 395 ALA A O 1
ATOM 3237 N N . LEU A 1 396 ? -4.635 7.519 18.648 1.00 96.81 396 LEU A N 1
ATOM 3238 C CA . LEU A 1 396 ? -4.753 8.916 19.084 1.00 96.81 396 LEU A CA 1
ATOM 3239 C C . LEU A 1 396 ? -3.557 9.403 19.914 1.00 96.81 396 LEU A C 1
ATOM 3241 O O . LEU A 1 396 ? -3.316 10.601 19.992 1.00 96.81 396 LEU A O 1
ATOM 3245 N N . ALA A 1 397 ? -2.790 8.503 20.529 1.00 96.31 397 ALA A N 1
ATOM 3246 C CA . ALA A 1 397 ? -1.531 8.864 21.176 1.00 96.31 397 ALA A CA 1
ATOM 3247 C C . ALA A 1 397 ? -0.450 9.270 20.157 1.00 96.31 397 ALA A C 1
ATOM 3249 O O . ALA A 1 397 ? 0.427 10.067 20.489 1.00 96.31 397 ALA A O 1
ATOM 3250 N N . VAL A 1 398 ? -0.511 8.729 18.933 1.00 93.94 398 VAL A N 1
ATOM 3251 C CA . VAL A 1 398 ? 0.406 9.063 17.831 1.00 93.94 398 VAL A CA 1
ATOM 3252 C C . VAL A 1 398 ? -0.112 10.262 17.033 1.00 93.94 398 VAL A C 1
ATOM 3254 O O . VAL A 1 398 ? 0.650 11.187 16.768 1.00 93.94 398 VAL A O 1
ATOM 3257 N N . GLU A 1 399 ? -1.402 10.268 16.689 1.00 94.50 399 GLU A N 1
ATOM 3258 C CA . GLU A 1 399 ? -2.082 11.352 15.963 1.00 94.50 399 GLU A CA 1
ATOM 3259 C C . GLU A 1 399 ? -3.321 11.825 16.749 1.00 94.50 399 GLU A C 1
ATOM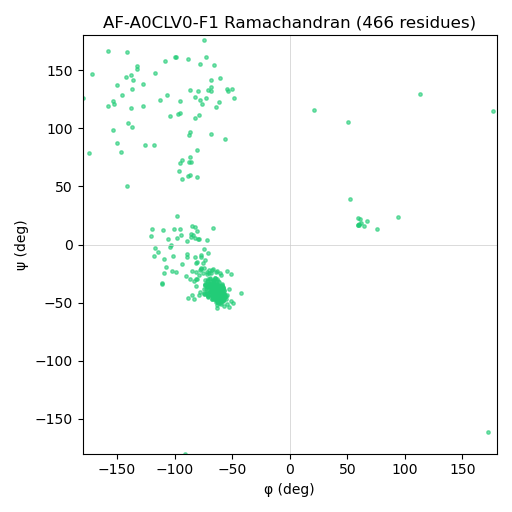 3261 O O . GLU A 1 399 ? -4.438 11.344 16.514 1.00 94.50 399 GLU A O 1
ATOM 3266 N N . PRO A 1 400 ? -3.150 12.761 17.703 1.00 92.62 400 PRO A N 1
ATOM 3267 C CA . PRO A 1 400 ? -4.242 13.232 18.561 1.00 92.62 400 PRO A CA 1
ATOM 3268 C C . PRO A 1 400 ? -5.365 13.958 17.813 1.00 92.62 400 PRO A C 1
ATOM 3270 O O . PRO A 1 400 ? -6.496 14.016 18.292 1.00 92.62 400 PRO A O 1
ATOM 3273 N N . ASP A 1 401 ? -5.058 14.512 16.645 1.00 90.88 401 ASP A N 1
ATOM 3274 C CA . ASP A 1 401 ? -5.926 15.334 15.806 1.00 90.88 401 ASP A CA 1
ATOM 3275 C C . ASP A 1 401 ? -6.589 14.542 14.668 1.00 90.88 401 ASP A C 1
ATOM 3277 O O . ASP A 1 401 ? -6.985 15.118 13.658 1.00 90.88 401 ASP A O 1
ATOM 3281 N N . SER A 1 402 ? -6.747 13.222 14.825 1.00 95.44 402 SER A N 1
ATOM 3282 C CA . SER A 1 402 ? -7.407 12.354 13.843 1.00 95.44 402 SER A CA 1
ATOM 3283 C C . SER A 1 402 ? -8.937 12.304 14.053 1.00 95.44 402 SER A C 1
ATOM 3285 O O . SER A 1 402 ? -9.423 11.505 14.867 1.00 95.44 402 SER A O 1
ATOM 3287 N N . PRO A 1 403 ? -9.752 13.098 13.317 1.00 95.56 403 PRO A N 1
ATOM 3288 C CA . PRO A 1 403 ? -11.202 13.142 13.520 1.00 95.56 403 PRO A CA 1
ATOM 3289 C C . PRO A 1 403 ? -11.887 11.817 13.175 1.00 95.56 403 PRO A C 1
ATOM 3291 O O . PRO A 1 403 ? -12.846 11.432 13.841 1.00 95.56 403 PRO A O 1
ATOM 3294 N N . ASP A 1 404 ? -11.396 11.098 12.160 1.00 96.06 404 ASP A N 1
ATOM 3295 C CA . ASP A 1 404 ? -11.934 9.789 11.778 1.00 96.06 404 ASP A CA 1
ATOM 3296 C C . ASP A 1 404 ? -11.720 8.760 12.906 1.00 96.06 404 ASP A C 1
ATOM 3298 O O . ASP A 1 404 ? -12.628 7.992 13.229 1.00 96.06 404 ASP A O 1
ATOM 3302 N N . THR A 1 405 ? -10.561 8.785 13.577 1.00 97.25 405 THR A N 1
ATOM 3303 C CA . THR A 1 405 ? -10.270 7.911 14.727 1.00 97.25 405 THR A CA 1
ATOM 3304 C C . THR A 1 405 ? -11.120 8.264 15.945 1.00 97.25 405 THR A C 1
ATOM 3306 O O . THR A 1 405 ? -11.692 7.368 16.565 1.00 97.25 405 THR A O 1
ATOM 3309 N N . LEU A 1 406 ? -11.277 9.556 16.257 1.00 97.75 406 LEU A N 1
ATOM 3310 C CA . LEU A 1 406 ? -12.170 10.021 17.326 1.00 97.75 406 LEU A CA 1
ATOM 3311 C C . LEU A 1 406 ? -13.621 9.593 17.077 1.00 97.75 406 LEU A C 1
ATOM 3313 O O . LEU A 1 406 ? -14.280 9.084 17.985 1.00 97.75 406 LEU A O 1
ATOM 3317 N N . ASN A 1 407 ? -14.109 9.732 15.843 1.00 97.62 407 ASN A N 1
ATOM 3318 C CA . ASN A 1 407 ? -15.450 9.294 15.476 1.00 97.62 407 ASN A CA 1
ATOM 3319 C C . ASN A 1 407 ? -15.608 7.768 15.611 1.00 97.62 407 ASN A C 1
ATOM 3321 O O . ASN A 1 407 ? -16.593 7.320 16.193 1.00 97.62 407 ASN A O 1
ATOM 3325 N N . GLN A 1 408 ? -14.638 6.959 15.164 1.00 98.12 408 GLN A N 1
ATOM 3326 C CA . GLN A 1 408 ? -14.703 5.494 15.320 1.00 98.12 408 GLN A CA 1
ATOM 3327 C C . GLN A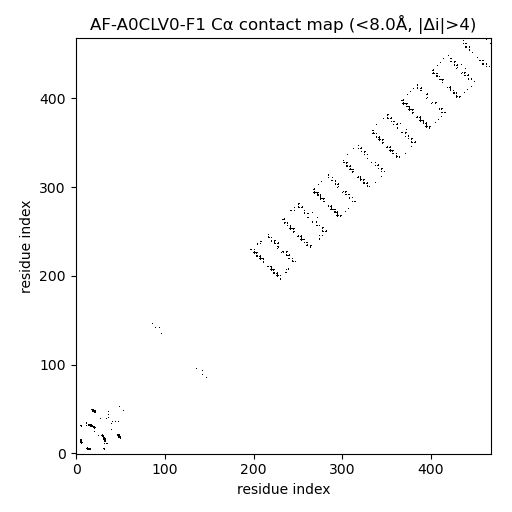 1 408 ? -14.625 5.038 16.784 1.00 98.12 408 GLN A C 1
ATOM 3329 O O . GLN A 1 408 ? -15.345 4.121 17.202 1.00 98.12 408 GLN A O 1
ATOM 3334 N N . LYS A 1 409 ? -13.826 5.726 17.604 1.00 98.19 409 LYS A N 1
ATOM 3335 C CA . LYS A 1 409 ? -13.820 5.538 19.058 1.00 98.19 409 LYS A CA 1
ATOM 3336 C C . LYS A 1 409 ? -15.186 5.877 19.661 1.00 98.19 409 LYS A C 1
ATOM 3338 O O . LYS A 1 409 ? -15.706 5.101 20.461 1.00 98.19 409 LYS A O 1
ATOM 3343 N N . GLY A 1 410 ? -15.804 6.981 19.235 1.00 97.81 410 GLY A N 1
ATOM 3344 C CA . GLY A 1 410 ? -17.159 7.375 19.629 1.00 97.81 410 GLY A CA 1
ATOM 3345 C C . GLY A 1 410 ? -18.216 6.333 19.254 1.00 97.81 410 GLY A C 1
ATOM 3346 O O . GLY A 1 410 ? -19.028 5.956 20.097 1.00 97.81 410 GLY A O 1
ATOM 3347 N N . ILE A 1 411 ? -18.168 5.797 18.028 1.00 98.25 411 ILE A N 1
ATOM 3348 C CA . ILE A 1 411 ? -19.052 4.713 17.559 1.00 98.25 411 ILE A CA 1
ATOM 3349 C C . ILE A 1 411 ? -18.886 3.466 18.437 1.00 98.25 411 ILE A C 1
ATOM 3351 O O . ILE A 1 411 ? -19.868 2.840 18.836 1.00 98.25 411 ILE A O 1
ATOM 3355 N N . THR A 1 412 ? -17.649 3.128 18.797 1.00 98.25 412 THR A N 1
ATOM 3356 C CA . THR A 1 412 ? -17.351 1.984 19.667 1.00 98.25 412 THR A CA 1
ATOM 3357 C C . THR A 1 412 ? -17.870 2.187 21.087 1.00 98.25 412 THR A C 1
ATOM 3359 O O . THR A 1 412 ? -18.477 1.278 21.647 1.00 98.25 412 THR A O 1
ATOM 3362 N N . LEU A 1 413 ? -17.708 3.387 21.650 1.00 98.06 413 LEU A N 1
ATOM 3363 C CA . LEU A 1 413 ? -18.252 3.745 22.963 1.00 98.06 413 LEU A CA 1
ATOM 3364 C C . LEU A 1 413 ? -19.782 3.741 22.975 1.00 98.06 413 LEU A C 1
ATOM 3366 O O . LEU A 1 413 ? -20.386 3.332 23.964 1.00 98.06 413 LEU A O 1
ATOM 3370 N N . LEU A 1 414 ? -20.412 4.179 21.883 1.00 97.25 414 LEU A N 1
ATOM 3371 C CA . LEU A 1 414 ? -21.859 4.123 21.706 1.00 97.25 414 LEU A CA 1
ATOM 3372 C C . LEU A 1 414 ? -22.349 2.668 21.719 1.00 97.25 414 LEU A C 1
ATOM 3374 O O . LEU A 1 414 ? -23.279 2.350 22.459 1.00 97.25 414 LEU A O 1
ATOM 3378 N N . ALA A 1 415 ? -21.687 1.780 20.968 1.00 96.88 415 ALA A N 1
ATOM 3379 C CA . ALA A 1 415 ? -21.993 0.348 20.944 1.00 96.88 415 ALA A CA 1
ATOM 3380 C C . ALA A 1 415 ? -21.770 -0.324 22.313 1.00 96.88 415 ALA A C 1
ATOM 3382 O O . ALA A 1 415 ? -22.579 -1.142 22.746 1.00 96.88 415 ALA A O 1
ATOM 3383 N N . SER A 1 416 ? -20.736 0.090 23.054 1.00 95.88 416 SER A N 1
ATOM 3384 C CA . SER A 1 416 ? -20.482 -0.359 24.428 1.00 95.88 416 SER A CA 1
ATOM 3385 C C . SER A 1 416 ? -21.301 0.396 25.492 1.00 95.88 416 SER A C 1
ATOM 3387 O O . SER A 1 416 ? -20.952 0.356 26.674 1.00 95.88 416 SER A O 1
ATOM 3389 N N . GLN A 1 417 ? -22.353 1.123 25.091 1.00 95.56 417 GLN A N 1
ATOM 3390 C CA . GLN A 1 417 ? -23.302 1.853 25.951 1.00 95.56 417 GLN A CA 1
ATOM 3391 C C . GLN A 1 417 ? -22.685 2.949 26.841 1.00 95.56 417 GLN A C 1
ATOM 3393 O O . GLN A 1 417 ? -23.294 3.429 27.797 1.00 95.56 417 GLN A O 1
ATOM 3398 N N . SER A 1 418 ? -21.475 3.399 26.519 1.00 96.44 418 SER A N 1
ATOM 3399 C CA . SER A 1 418 ? -20.774 4.498 27.186 1.00 96.44 418 SER A CA 1
ATOM 3400 C C . SER A 1 418 ? -21.139 5.841 26.547 1.00 96.44 418 SER A C 1
ATOM 3402 O O . SER A 1 418 ? -20.279 6.568 26.048 1.00 96.44 418 SER A O 1
ATOM 3404 N N . TYR A 1 419 ? -22.433 6.172 26.563 1.00 97.00 419 TYR A N 1
ATOM 3405 C CA . TYR A 1 419 ? -23.020 7.270 25.782 1.00 97.00 419 TYR A CA 1
ATOM 3406 C C . TYR A 1 419 ? -22.385 8.642 26.039 1.00 97.00 419 TYR A C 1
ATOM 3408 O O . TYR A 1 419 ? -22.178 9.406 25.102 1.00 97.00 419 TYR A O 1
ATOM 3416 N N . GLN A 1 420 ? -22.035 8.955 27.290 1.00 97.00 420 GLN A N 1
ATOM 3417 C CA . GLN A 1 420 ? -21.429 10.248 27.623 1.00 97.00 420 GLN A CA 1
ATOM 3418 C C . GLN A 1 420 ? -20.029 10.402 27.006 1.00 97.00 420 GLN A C 1
ATOM 3420 O O . GLN A 1 420 ? -19.743 11.411 26.373 1.00 97.00 420 GLN A O 1
ATOM 3425 N N . LYS A 1 421 ? -19.187 9.366 27.112 1.00 97.12 421 LYS A N 1
ATOM 3426 C CA . LYS A 1 421 ? -17.849 9.360 26.500 1.00 97.12 421 LYS A CA 1
ATOM 3427 C C . LYS A 1 421 ? -17.923 9.333 24.972 1.00 97.12 421 LYS A C 1
ATOM 3429 O O . LYS A 1 421 ? -17.076 9.915 24.301 1.00 97.12 421 LYS A O 1
ATOM 3434 N N . ALA A 1 422 ? -18.929 8.651 24.419 1.00 97.81 422 ALA A N 1
ATOM 3435 C CA . ALA A 1 422 ? -19.186 8.660 22.983 1.00 97.81 422 ALA A CA 1
ATOM 3436 C C . ALA A 1 422 ? -19.480 10.085 22.493 1.00 97.81 422 ALA A C 1
ATOM 3438 O O . ALA A 1 422 ? -18.875 10.532 21.522 1.00 97.81 422 ALA A O 1
ATOM 3439 N N . LEU A 1 423 ? -20.341 10.815 23.213 1.00 97.62 423 LEU A N 1
ATOM 3440 C CA . LEU A 1 423 ? -20.666 12.208 22.914 1.00 97.62 423 LEU A CA 1
ATOM 3441 C C . LEU A 1 423 ? -19.416 13.104 22.923 1.00 97.62 423 LEU A C 1
ATOM 3443 O O . LEU A 1 423 ? -19.201 13.833 21.962 1.00 97.62 423 LEU A O 1
ATOM 3447 N N . GLU A 1 424 ? -18.557 12.980 23.939 1.00 97.00 424 GLU A N 1
ATOM 3448 C CA . GLU A 1 424 ? -17.284 13.717 24.036 1.00 97.00 424 GLU A CA 1
ATOM 3449 C C . GLU A 1 424 ? -16.342 13.442 22.850 1.00 97.00 424 GLU A C 1
ATOM 3451 O O . GLU A 1 424 ? -15.691 14.355 22.335 1.00 97.00 424 GLU A O 1
ATOM 3456 N N . CYS A 1 425 ? -16.281 12.190 22.384 1.00 96.88 425 CYS A N 1
ATOM 3457 C CA . CYS A 1 425 ? -15.489 11.821 21.209 1.00 96.88 425 CYS A CA 1
ATOM 3458 C C . CYS A 1 425 ? -16.053 12.445 19.927 1.00 96.88 425 CYS A C 1
ATOM 3460 O O . CYS A 1 425 ? -15.280 12.956 19.117 1.00 96.88 425 CYS A O 1
ATOM 3462 N N . PHE A 1 426 ? -17.379 12.444 19.743 1.00 97.56 426 PHE A N 1
ATOM 3463 C CA . PHE A 1 426 ? -18.001 13.091 18.584 1.00 97.56 426 PHE A CA 1
ATOM 3464 C C . PHE A 1 426 ? -17.827 14.610 18.610 1.00 97.56 426 PHE A C 1
ATOM 3466 O O . PHE A 1 426 ? -17.534 15.197 17.573 1.00 97.56 426 PHE A O 1
ATOM 3473 N N . ASP A 1 427 ? -17.943 15.241 19.779 1.00 96.69 427 ASP A N 1
ATOM 3474 C CA . ASP A 1 427 ? -17.687 16.675 19.942 1.00 96.69 427 ASP A CA 1
ATOM 3475 C C . ASP A 1 427 ? -16.241 17.028 19.585 1.00 96.69 427 ASP A C 1
ATOM 3477 O O . ASP A 1 427 ? -15.992 17.994 18.864 1.00 96.69 427 ASP A O 1
ATOM 3481 N N . SER A 1 428 ? -15.294 16.194 20.014 1.00 95.50 428 SER A N 1
ATOM 3482 C CA . SER A 1 428 ? -13.879 16.356 19.688 1.00 95.50 428 SER A CA 1
ATOM 3483 C C . SER A 1 428 ? -13.621 16.156 18.189 1.00 95.50 428 SER A C 1
ATOM 3485 O O . SER A 1 428 ? -12.950 16.978 17.575 1.00 95.50 428 SER A O 1
ATOM 3487 N N . ALA A 1 429 ? -14.203 15.127 17.560 1.00 96.50 429 ALA A N 1
ATOM 3488 C CA . ALA A 1 429 ? -14.091 14.907 16.114 1.00 96.50 429 ALA A CA 1
ATOM 3489 C C . ALA A 1 429 ? -14.627 16.103 15.304 1.00 96.50 429 ALA A C 1
ATOM 3491 O O . ALA A 1 429 ? -13.978 16.547 14.357 1.00 96.50 429 ALA A O 1
ATOM 3492 N N . LEU A 1 430 ? -15.780 16.650 15.710 1.00 96.19 430 LEU A N 1
ATOM 3493 C CA . LEU A 1 430 ? -16.414 17.814 15.082 1.00 96.19 430 LEU A CA 1
ATOM 3494 C C . LEU A 1 430 ? -15.606 19.104 15.256 1.00 96.19 430 LEU A C 1
ATOM 3496 O O . LEU A 1 430 ? -15.631 19.946 14.363 1.00 96.19 430 LEU A O 1
ATOM 3500 N N . ALA A 1 431 ? -14.871 19.253 16.363 1.00 95.44 431 ALA A N 1
ATOM 3501 C CA . ALA A 1 431 ? -13.990 20.399 16.580 1.00 95.44 431 ALA A CA 1
ATOM 3502 C C . ALA A 1 431 ? -12.819 20.441 15.582 1.00 95.44 431 ALA A C 1
ATOM 3504 O O . ALA A 1 431 ? -12.374 21.526 15.211 1.00 95.44 431 ALA A O 1
ATOM 3505 N N . TYR A 1 432 ? -12.341 19.277 15.126 1.00 94.00 432 TYR A N 1
ATOM 3506 C CA . TYR A 1 432 ? -11.301 19.184 14.096 1.00 94.00 432 TYR A CA 1
ATOM 3507 C C . TYR A 1 432 ? -11.869 19.249 12.679 1.00 94.00 432 TYR A C 1
ATOM 3509 O O . TYR A 1 432 ? -11.303 19.913 11.810 1.00 94.00 432 TYR A O 1
ATOM 3517 N N . LYS A 1 433 ? -12.969 18.534 12.415 1.00 94.31 433 LYS A N 1
ATOM 3518 C CA . LYS A 1 433 ? -13.592 18.494 11.092 1.00 94.31 433 LYS A CA 1
ATOM 3519 C C . LYS A 1 433 ? -15.083 18.213 11.193 1.00 94.31 433 LYS A C 1
ATOM 3521 O O . LYS A 1 433 ? -15.496 17.139 11.625 1.00 94.31 433 LYS A O 1
ATOM 3526 N N . GLU A 1 434 ? -15.891 19.137 10.687 1.00 94.06 434 GLU A N 1
ATOM 3527 C CA . GLU A 1 434 ? -17.321 18.903 10.523 1.00 94.06 434 GLU A CA 1
ATOM 3528 C C . GLU A 1 434 ? -17.573 17.935 9.354 1.00 94.06 434 GLU A C 1
ATOM 3530 O O . GLU A 1 434 ? -17.101 18.146 8.234 1.00 94.06 434 GLU A O 1
ATOM 3535 N N . LYS A 1 435 ? -18.313 16.854 9.625 1.00 94.50 435 LYS A N 1
ATOM 3536 C CA . LYS A 1 435 ? -18.872 15.939 8.620 1.00 94.50 435 LYS A CA 1
ATOM 3537 C C . LYS A 1 435 ? -20.312 15.572 9.005 1.00 94.50 435 LYS A C 1
ATOM 3539 O O . LYS A 1 435 ? -20.577 15.388 10.201 1.00 94.50 435 LYS A O 1
ATOM 3544 N N . PRO A 1 436 ? -21.221 15.375 8.030 1.00 94.06 436 PRO A N 1
ATOM 3545 C CA . PRO A 1 436 ? -22.606 14.972 8.302 1.00 94.06 436 PRO A CA 1
ATOM 3546 C C . PRO A 1 436 ? -22.691 13.639 9.060 1.00 94.06 436 PRO A C 1
ATOM 3548 O O . PRO A 1 436 ? -23.533 13.465 9.942 1.00 94.06 436 PRO A O 1
ATOM 3551 N N . GLU A 1 437 ? -21.761 12.723 8.792 1.00 94.19 437 GLU A N 1
ATOM 3552 C CA . GLU A 1 437 ? -21.646 11.422 9.458 1.00 94.19 437 GLU A CA 1
ATOM 3553 C C . GLU A 1 437 ? -21.418 11.572 10.973 1.00 94.19 437 GLU A C 1
ATOM 3555 O O . GLU A 1 437 ? -22.073 10.907 11.779 1.00 94.19 437 GLU A O 1
ATOM 3560 N N . TYR A 1 438 ? -20.529 12.484 11.382 1.00 96.00 438 TYR A N 1
ATOM 3561 C CA . TYR A 1 438 ? -20.184 12.699 12.792 1.00 96.00 438 TYR A CA 1
ATOM 3562 C C . TYR A 1 438 ? -21.334 13.373 13.540 1.00 96.00 438 TYR A C 1
ATOM 3564 O O . TYR A 1 438 ? -21.673 12.972 14.654 1.00 96.00 438 TYR A O 1
ATOM 3572 N N . LEU A 1 439 ? -21.977 14.358 12.901 1.00 96.00 439 LEU A N 1
ATOM 3573 C CA . LEU A 1 439 ? -23.183 15.012 13.412 1.00 96.00 439 LEU A CA 1
ATOM 3574 C C . LEU A 1 439 ? -24.309 13.995 13.618 1.00 96.00 439 LEU A C 1
ATOM 3576 O O . LEU A 1 439 ? -24.940 13.965 14.674 1.00 96.00 439 LEU A O 1
ATOM 3580 N N . THR A 1 440 ? -24.505 13.102 12.650 1.00 95.44 440 THR A N 1
ATOM 3581 C CA . THR A 1 440 ? -25.494 12.024 12.730 1.00 95.44 440 THR A CA 1
ATOM 3582 C C . THR A 1 440 ? -25.194 11.070 13.889 1.00 95.44 440 THR A C 1
ATOM 3584 O O . THR A 1 440 ? -26.101 10.699 14.638 1.00 95.44 440 THR A O 1
ATOM 3587 N N . ASN A 1 441 ? -23.930 10.692 14.097 1.00 96.75 441 ASN A N 1
ATOM 3588 C CA . ASN A 1 441 ? -23.533 9.835 15.218 1.00 96.75 441 ASN A CA 1
ATOM 3589 C C . ASN A 1 441 ? -23.707 10.529 16.580 1.00 96.75 441 ASN A C 1
ATOM 3591 O O . ASN A 1 441 ? -24.200 9.916 17.536 1.00 96.75 441 ASN A O 1
ATOM 3595 N N . LYS A 1 442 ? -23.400 11.828 16.656 1.00 97.12 442 LYS A N 1
ATOM 3596 C CA . LYS A 1 442 ? -23.685 12.670 17.822 1.00 97.12 442 LYS A CA 1
ATOM 3597 C C . LYS A 1 442 ? -25.184 12.719 18.126 1.00 97.12 442 LYS A C 1
ATOM 3599 O O . LYS A 1 442 ? -25.581 12.450 19.258 1.00 97.12 442 LYS A O 1
ATOM 3604 N N . ALA A 1 443 ? -26.022 12.991 17.127 1.00 96.38 443 ALA A N 1
ATOM 3605 C CA . ALA A 1 443 ? -27.475 13.054 17.282 1.00 96.38 443 ALA A CA 1
ATOM 3606 C C . ALA A 1 443 ? -28.066 11.711 17.747 1.00 96.38 443 ALA A C 1
ATOM 3608 O O . ALA A 1 443 ? -28.865 11.668 18.687 1.00 96.38 443 ALA A O 1
ATOM 3609 N N . LYS A 1 444 ? -27.605 10.589 17.173 1.00 95.88 444 LYS A N 1
ATOM 3610 C CA . LYS A 1 444 ? -27.961 9.238 17.643 1.00 95.88 444 LYS A CA 1
ATOM 3611 C C . LYS A 1 444 ? -27.602 9.044 19.118 1.00 95.88 444 LYS A C 1
ATOM 3613 O O . LYS A 1 444 ? -28.425 8.557 19.888 1.00 95.88 444 LYS A O 1
ATOM 3618 N N . THR A 1 445 ? -26.413 9.473 19.531 1.00 96.94 445 THR A N 1
ATOM 3619 C CA . THR A 1 445 ? -25.952 9.373 20.927 1.00 96.94 445 THR A CA 1
ATOM 3620 C C . THR A 1 445 ? -26.794 10.223 21.881 1.00 96.94 445 THR A C 1
ATOM 3622 O O . THR A 1 445 ? -27.166 9.761 22.960 1.00 96.94 445 THR A O 1
ATOM 3625 N N . LEU A 1 446 ? -27.173 11.438 21.472 1.00 96.75 446 LEU A N 1
ATOM 3626 C CA . LEU A 1 446 ? -28.056 12.316 22.247 1.00 96.75 446 LEU A CA 1
ATOM 3627 C C . LEU A 1 446 ? -29.443 11.699 22.472 1.00 96.75 446 LEU A C 1
ATOM 3629 O O . LEU A 1 446 ? -30.000 11.838 23.563 1.00 96.75 446 LEU A O 1
ATOM 3633 N N . ASN A 1 447 ? -29.974 10.954 21.498 1.00 95.44 447 ASN A N 1
ATOM 3634 C CA . ASN A 1 447 ? -31.220 10.205 21.676 1.00 95.44 447 ASN A CA 1
ATOM 3635 C C . ASN A 1 447 ? -31.109 9.142 22.781 1.00 95.44 447 ASN A C 1
ATOM 3637 O O . ASN A 1 447 ? -32.006 9.058 23.623 1.00 95.44 447 ASN A O 1
ATOM 3641 N N . PHE A 1 448 ? -30.002 8.390 22.847 1.00 95.31 448 PHE A N 1
ATOM 3642 C CA . PHE A 1 448 ? -29.756 7.439 23.945 1.00 95.31 448 PHE A CA 1
ATOM 3643 C C . PHE A 1 448 ? -29.623 8.134 25.310 1.00 95.31 448 PHE A C 1
ATOM 3645 O O . PHE A 1 448 ? -30.052 7.590 26.327 1.00 95.31 448 PHE A O 1
ATOM 3652 N N . LEU A 1 449 ? -29.116 9.370 25.331 1.00 95.88 449 LEU A N 1
ATOM 3653 C CA . LEU A 1 449 ? -29.058 10.230 26.520 1.00 95.88 449 LEU A CA 1
ATOM 3654 C C . LEU A 1 449 ? -30.386 10.938 26.846 1.00 95.88 449 LEU A C 1
ATOM 3656 O O . LEU A 1 449 ? -30.433 11.746 27.772 1.00 95.88 449 LEU A O 1
ATOM 3660 N N . LYS A 1 450 ? -31.471 10.657 26.110 1.00 95.88 450 LYS A N 1
ATOM 3661 C CA . LYS A 1 450 ? -32.789 11.313 26.241 1.00 95.88 450 LYS A CA 1
ATOM 3662 C C . LYS A 1 450 ? -32.770 12.830 25.983 1.00 95.88 450 LYS A C 1
ATOM 3664 O O . LYS A 1 450 ? -33.694 13.536 26.380 1.00 95.88 450 LYS A O 1
ATOM 3669 N N . ARG A 1 451 ? -31.767 13.336 25.261 1.00 96.75 451 ARG A N 1
ATOM 3670 C CA . ARG A 1 451 ? -31.634 14.740 24.825 1.00 96.75 451 ARG A CA 1
ATOM 3671 C C . ARG A 1 451 ? -32.228 14.925 23.424 1.00 96.75 451 ARG A C 1
ATOM 3673 O O . ARG A 1 451 ? -31.561 15.357 22.492 1.00 96.75 451 ARG A O 1
ATOM 3680 N N . GLN A 1 452 ? -33.502 14.562 23.279 1.00 94.69 452 GLN A N 1
ATOM 3681 C CA . GLN A 1 452 ? -34.181 14.446 21.978 1.00 94.69 452 GLN A CA 1
ATOM 3682 C C . GLN A 1 452 ? -34.269 15.769 21.214 1.00 94.69 452 GLN A C 1
ATOM 3684 O O . GLN A 1 452 ? -34.172 15.779 19.993 1.00 94.69 452 GLN A O 1
ATOM 3689 N N . LYS A 1 453 ? -34.435 16.886 21.931 1.00 96.06 453 LYS A N 1
ATOM 3690 C CA . LYS A 1 453 ? -34.547 18.209 21.312 1.00 96.06 453 LYS A CA 1
ATOM 3691 C C . LYS A 1 453 ? -33.252 18.600 20.594 1.00 96.06 453 LYS A C 1
ATOM 3693 O O . LYS A 1 453 ? -33.281 18.943 19.426 1.00 96.06 453 LYS A O 1
ATOM 3698 N N . GLU A 1 454 ? -32.118 18.416 21.265 1.00 96.00 454 GLU A N 1
ATOM 3699 C CA . GLU A 1 454 ? -30.798 18.686 20.685 1.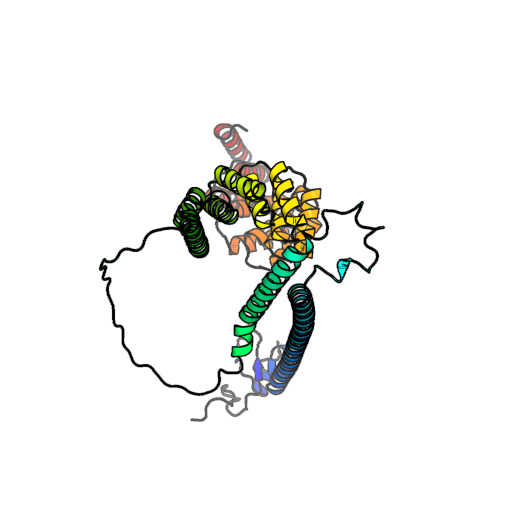00 96.00 454 GLU A CA 1
ATOM 3700 C C . GLU A 1 454 ? -30.460 17.723 19.542 1.00 96.00 454 GLU A C 1
ATOM 3702 O O . GLU A 1 454 ? -29.835 18.117 18.563 1.00 96.00 454 GLU A O 1
ATOM 3707 N N . ALA A 1 455 ? -30.882 16.458 19.643 1.00 95.69 455 ALA A N 1
ATOM 3708 C CA . ALA A 1 455 ? -30.733 15.510 18.545 1.00 95.69 455 ALA A CA 1
ATOM 3709 C C . ALA A 1 455 ? -31.527 15.955 17.305 1.00 95.69 455 ALA A C 1
ATOM 3711 O O . ALA A 1 455 ? -30.996 15.898 16.197 1.00 95.69 455 ALA A O 1
ATOM 3712 N N . LEU A 1 456 ? -32.771 16.416 17.490 1.00 95.62 456 LEU A N 1
ATOM 3713 C CA . LEU A 1 456 ? -33.620 16.920 16.411 1.00 95.62 456 LEU A CA 1
ATOM 3714 C C . LEU A 1 456 ? -33.005 18.152 15.741 1.00 95.62 456 LEU A C 1
ATOM 3716 O O . LEU A 1 456 ? -32.901 18.168 14.519 1.00 95.62 456 LEU A O 1
ATOM 3720 N N . ASP A 1 457 ? -32.516 19.114 16.528 1.00 96.31 457 ASP A N 1
ATOM 3721 C CA . ASP A 1 457 ? -31.855 20.317 16.007 1.00 96.31 457 ASP A CA 1
ATOM 3722 C C . ASP A 1 457 ? -30.651 19.952 15.112 1.00 96.31 457 ASP A C 1
ATOM 3724 O O . ASP A 1 457 ? -30.444 20.547 14.052 1.00 96.31 457 ASP A O 1
ATOM 3728 N N . ILE A 1 458 ? -29.871 18.931 15.498 1.00 95.31 458 ILE A N 1
ATOM 3729 C CA . ILE A 1 458 ? -28.748 18.440 14.686 1.00 95.31 458 ILE A CA 1
ATOM 3730 C C . ILE A 1 458 ? -29.239 17.744 13.412 1.00 95.31 458 ILE A C 1
ATOM 3732 O O . ILE A 1 458 ? -28.664 17.973 12.350 1.00 95.31 458 ILE A O 1
ATOM 3736 N N . PHE A 1 459 ? -30.285 16.914 13.472 1.00 94.31 459 PHE A N 1
ATOM 3737 C CA . PHE A 1 459 ? -30.834 16.277 12.268 1.00 94.31 459 PHE A CA 1
ATOM 3738 C C . PHE A 1 459 ? -31.386 17.304 11.274 1.00 94.31 459 PHE A C 1
ATOM 3740 O O . PHE A 1 459 ? -31.126 17.193 10.076 1.00 94.31 459 PHE A O 1
ATOM 3747 N N . GLU A 1 460 ? -32.088 18.330 11.759 1.00 94.56 460 GLU A N 1
ATOM 3748 C CA . GLU A 1 460 ? -32.571 19.437 10.930 1.00 94.56 460 GLU A CA 1
ATOM 3749 C C . GLU A 1 460 ? -31.409 20.217 10.306 1.00 94.56 460 GLU A C 1
ATOM 3751 O O . GLU A 1 460 ? -31.442 20.533 9.115 1.00 94.56 460 GLU A O 1
ATOM 3756 N N . TYR A 1 461 ? -30.350 20.476 11.080 1.00 94.38 461 TYR A N 1
ATOM 3757 C CA . TYR A 1 461 ? -29.128 21.099 10.573 1.00 94.38 461 TYR A CA 1
ATOM 3758 C C . TYR A 1 461 ? -28.466 20.257 9.474 1.00 94.38 461 TYR A C 1
ATOM 3760 O O . TYR A 1 461 ? -28.087 20.803 8.436 1.00 94.38 461 TYR A O 1
ATOM 3768 N N . VAL A 1 462 ? -28.345 18.938 9.669 1.00 93.88 462 VAL A N 1
ATOM 3769 C CA . VAL A 1 462 ? -27.745 18.039 8.672 1.00 93.88 462 VAL A CA 1
ATOM 3770 C C . VAL A 1 462 ? -28.584 18.020 7.393 1.00 93.88 462 VAL A C 1
ATOM 3772 O O . VAL A 1 462 ? -28.045 18.264 6.317 1.00 93.88 462 VAL A O 1
ATOM 3775 N N . SER A 1 463 ? -29.902 17.832 7.503 1.00 92.62 463 SER A N 1
ATOM 3776 C CA . SER A 1 463 ? -30.811 17.804 6.349 1.00 92.62 463 SER A CA 1
ATOM 3777 C C . SER A 1 463 ? -30.779 19.116 5.556 1.00 92.62 463 SER A C 1
ATOM 3779 O O . SER A 1 463 ? -30.688 19.108 4.329 1.00 92.62 463 SER A O 1
ATOM 3781 N N . LYS A 1 464 ? -30.766 20.261 6.250 1.00 93.50 464 LYS A N 1
ATOM 3782 C CA . LYS A 1 464 ? -30.744 21.583 5.614 1.00 93.50 464 LYS A CA 1
ATOM 3783 C C . LYS A 1 464 ? -29.445 21.872 4.858 1.00 93.50 464 LYS A C 1
ATOM 3785 O O . LYS A 1 464 ? -29.495 22.519 3.815 1.00 93.50 464 LYS A O 1
ATOM 3790 N N . ASN A 1 465 ? -28.300 21.459 5.399 1.00 91.44 465 ASN A N 1
ATOM 3791 C CA . ASN A 1 465 ? -26.992 21.851 4.867 1.00 91.44 465 ASN A CA 1
ATOM 3792 C C . ASN A 1 465 ? -26.350 20.795 3.959 1.00 91.44 465 ASN A C 1
ATOM 3794 O O . ASN A 1 465 ? -25.518 21.156 3.130 1.00 91.44 465 ASN A O 1
ATOM 3798 N N . TYR A 1 466 ? -26.727 19.522 4.100 1.00 88.00 466 TYR A N 1
ATOM 3799 C CA . TYR A 1 466 ? -26.095 18.408 3.387 1.00 88.00 466 TYR A CA 1
ATOM 3800 C C . TYR A 1 466 ? -27.047 17.645 2.453 1.00 88.00 466 TYR A C 1
ATOM 3802 O O . TYR A 1 466 ? -26.565 16.893 1.616 1.00 88.00 466 TYR A O 1
ATOM 3810 N N . GLY A 1 467 ? -28.363 17.892 2.508 1.00 69.81 467 GLY A N 1
ATOM 3811 C CA . GLY A 1 467 ? -29.316 17.460 1.475 1.00 69.81 467 GLY A CA 1
ATOM 3812 C C . GLY A 1 467 ? -29.497 15.946 1.299 1.00 69.81 467 GLY A C 1
ATOM 3813 O O . GLY A 1 467 ? -30.021 15.541 0.261 1.00 69.81 467 GLY A O 1
ATOM 3814 N N . GLU A 1 468 ? -29.064 15.139 2.271 1.00 52.22 468 GLU A N 1
ATOM 3815 C CA . GLU A 1 468 ? -29.273 13.681 2.309 1.00 52.22 468 GLU A CA 1
ATOM 3816 C C . GLU A 1 468 ? -30.614 13.290 2.939 1.00 52.22 468 GLU A C 1
ATOM 3818 O O . GLU A 1 468 ? -30.979 13.867 3.996 1.00 52.22 468 GLU A O 1
#

Solvent-accessible surface area (backbone atoms only — not comparable to full-atom values): 25419 Å² total; per-residue (Å²): 132,95,80,83,59,46,29,87,48,89,93,40,50,84,36,54,54,51,30,39,48,68,51,82,90,55,94,59,77,44,69,22,23,72,65,46,43,69,71,73,34,66,91,55,52,89,41,43,48,37,51,70,59,51,50,49,53,51,52,53,51,50,55,52,50,56,51,52,52,53,52,52,51,52,52,50,52,52,50,52,52,53,51,55,51,51,50,52,51,51,54,51,53,52,50,53,54,51,51,52,53,49,53,62,71,71,44,74,77,80,61,72,69,76,78,67,76,57,87,82,61,64,87,78,58,88,68,62,72,76,53,52,61,58,49,55,56,50,50,56,50,52,50,53,51,48,53,50,52,50,50,66,68,44,52,70,67,68,51,66,86,65,82,79,82,81,90,85,87,88,84,87,82,93,77,92,80,81,91,78,90,83,89,86,80,94,83,85,88,92,75,63,73,64,62,59,47,50,52,51,20,53,49,28,32,50,52,14,56,53,31,45,76,70,70,38,34,68,60,12,32,51,29,11,53,51,13,35,73,67,37,80,84,46,35,66,23,30,40,53,30,14,54,26,25,51,78,68,69,38,34,70,65,14,38,54,27,28,49,50,11,47,74,66,65,48,85,49,39,65,47,28,38,54,33,14,49,30,30,42,76,71,65,41,35,70,65,13,40,52,23,24,50,56,13,42,76,72,44,84,46,42,69,46,27,42,53,35,17,52,39,28,47,78,68,67,39,42,70,62,15,46,53,28,31,48,57,12,44,74,75,49,82,48,50,70,52,29,46,50,46,17,56,41,26,54,76,71,64,40,42,70,62,17,31,53,26,27,51,56,24,30,76,75,44,76,81,41,33,70,46,27,37,51,35,14,54,27,27,40,77,67,68,39,43,72,63,12,46,53,27,31,50,55,13,37,72,68,43,75,83,42,35,70,51,30,36,52,44,13,52,42,27,45,74,69,68,38,40,69,62,13,41,53,25,25,55,52,13,44,74,74,48,80,46,68,70,48,51,51,54,35,24,56,37,28,45,77,70,69,40,50,67,65,17,48,55,45,53,53,50,40,40,74,76,67,73,111

InterPro domains:
  IPR011990 Tetratricopeptide-like helical domain superfamily [G3DSA:1.25.40.10] (177-271)
  IPR011990 Tetratricopeptide-like helical domain superfamily [G3DSA:1.25.40.10] (272-335)
  IPR011990 Tetratricopeptide-like helical domain superfamily [G3DSA:1.25.40.10] (336-402)
  IPR011990 Tetratricopeptide-like helical domain superfamily [G3DSA:1.25.40.10] (403-466)
  IPR011990 Tetratricopeptide-like helical domain superfamily [SSF48452] (208-446)
  IPR019734 Tetratricopeptide repeat [PF13181] (303-332)
  IPR019734 Tetratricopeptide repeat [PS50005] (269-302)
  IPR019734 Tetratricopeptide repeat [PS50005] (369-402)
  IPR019734 Tetratricopeptide repeat [SM00028] (201-234)
  IPR019734 Tetratricopeptide repeat [SM00028] (235-268)
  IPR019734 Tetratricopeptide repeat [SM00028] (269-302)
  IPR019734 Tetratricopeptide repeat [SM00028] (303-335)
  IPR019734 Tetratricopeptide repeat [SM00028] (336-368)
  IPR019734 Tetratricopeptide repeat [SM00028] (369-402)
  IPR019734 Tetratricopeptide repeat [SM00028] (403-436)
  IPR051685 Ycf3/AcsC/BcsC/TPR Multifunctional [PTHR44943] (28-359)

pLDDT: mean 76.99, std 24.49, range [23.28, 98.5]

Foldseek 3Di:
DDDDQFDPDPVGRRFGFFWAAPPPPQPDDRTDGPCCLVPRVVVPNVRTDGPVRVVVVVVVVVVVVVVVVVVVVVVVVVVVVVVVVVLVVLVVVLVVLVVVVVVVVPDPVPPPVPPPDCPPPVVPDPDDVVPVVVVSVVSNVVSVVVVVVVCVVCVVVVCVVPPDDDDDDDDDDDDDDDDDDDDDDDDDDDDDPLVVLLVQLVVLLVVLVVCVVVVVLVSSLVSLVVSCVSPVLPLSSLLSNLVSCLVVLVLVVSLVSLVSSVVSVVQALSSLQSNLVSCVVVLVLVSSLVSLVSSCVRPNALVSLQSNLVSCVSVVVLVSSLVSLVSSVVVPDDLSSLQSNLVSCVSVVVLVSSLVSLVVSCVVPVQALVSLLSNLVSCVSVVVLVSSLVSLVSSCVNVVLDLVSLQSNLVSCVSVVVLVSSLVSLVSSVVNPDDLSSLQSNLVSCVSVVVNVSSVVSVVVSCVPVVD